Protein AF-A0A2H1GCK6-F1 (afdb_monomer_lite)

Sequence (451 aa):
MTTPAAPPQRLTQLPGYDTAPDVYETGGRTSSSLSNTSSHSADAGANTSDTSDPEDDEEDVTTSGYGVSRRRLHPGQARRRFVGASRGVETRGVDYGDRVDGKRRGLTKRSRRVDVDSEEEEEGLEARIARLRREVEECRVEAEKERGEEGQGEGDGLGYLEELGRMMGELEGGGKSRGGGGHKRTGSKYHDAPTIPPTAAASTQPQATSMAERSGQVDEQTLTSITTFDTRLTALESALGLSSLDPTSQSSTVTAPLLPTLTLLDQQLATLSSATSLSALEAASSRIHKLKSEAASLSQLQSQRGPPTDKNNASTPSASTPTTDDEEDSTAADSVKPATSALLSADDLKTLTELHSLLPSLTSLTPLIPHLTTRLRSLRTLHTTAATAASDLDGIEKRQAEMESELRVWREGLEKVEEAVRESGEANGRNGKVVEGWVGELRGRVEKLGR

Radius of gyration: 52.55 Å; chains: 1; bounding box: 94×116×162 Å

InterPro domains:
  IPR028133 Dynamitin [PF04912] (20-442)
  IPR028133 Dynamitin [PTHR15346] (202-444)

Secondary structure (DSSP, 8-state):
-PPPPPPPTTTTTSTT---S-S--------TTTT--S-----------------------TTS-SSS---PPP-HHHHHHHHHHHHTTEE-TT---S---SS-----EE-----PPP-------HHHHHHHHHHHHHHHHHHHHHHHHHSTT---THHHHHHHHHHHHHHHHHHHTTSS---------------------------------S-HHHHHHHHHHHHHHHHHHHHHHHHHTTGGGS-TT---------HHHHHHHHHHHHHHHHH--SHHHHHHHHHHHHHHHHHHHHHHHHHHHT---------------------------------TTSSSS-HHHHHHHHHHHHHHHHHHHHTTHHHHHHHHHHHHHHHHHHHHHHHHHHHHHHHHHHHHHHHHHHHHHHHHHHHHHHHHHHHHHHHHHHHHHHHHHHHHHHHHHH--

pLDDT: mean 70.47, std 21.26, range [30.69, 98.19]

Structure (mmCIF, N/CA/C/O backbone):
data_AF-A0A2H1GCK6-F1
#
_entry.id   AF-A0A2H1GCK6-F1
#
loop_
_atom_site.group_PDB
_atom_site.id
_atom_site.type_symbol
_atom_site.label_atom_id
_atom_site.label_alt_id
_atom_site.label_comp_id
_atom_site.label_asym_id
_atom_site.label_entity_id
_atom_site.label_seq_id
_atom_site.pdbx_PDB_ins_code
_atom_site.Cartn_x
_atom_site.Cartn_y
_atom_site.Cartn_z
_atom_site.occupancy
_atom_site.B_iso_or_equiv
_atom_site.auth_seq_id
_atom_site.auth_comp_id
_atom_site.auth_asym_id
_atom_site.auth_atom_id
_atom_site.pdbx_PDB_model_num
ATOM 1 N N . MET A 1 1 ? -18.018 33.233 26.795 1.00 33.91 1 MET A N 1
ATOM 2 C CA . MET A 1 1 ? -17.345 34.424 26.239 1.00 33.91 1 MET A CA 1
ATOM 3 C C . MET A 1 1 ? -16.000 33.948 25.737 1.00 33.91 1 MET A C 1
ATOM 5 O O . MET A 1 1 ? -15.077 33.829 26.525 1.00 33.91 1 MET A O 1
ATOM 9 N N . THR A 1 2 ? -15.947 33.524 24.478 1.00 40.22 2 THR A N 1
ATOM 10 C CA . THR A 1 2 ? -14.712 33.036 23.859 1.00 40.22 2 THR A CA 1
ATOM 11 C C . THR A 1 2 ? -13.941 34.258 23.394 1.00 40.22 2 THR A C 1
ATOM 13 O O . THR A 1 2 ? -14.449 35.036 22.588 1.00 40.22 2 THR A O 1
ATOM 16 N N . THR A 1 3 ? -12.770 34.478 23.972 1.00 46.59 3 THR A N 1
ATOM 17 C CA . THR A 1 3 ? -11.853 35.550 23.588 1.00 46.59 3 THR A CA 1
ATOM 18 C C . THR A 1 3 ? -11.524 35.400 22.096 1.00 46.59 3 THR A C 1
ATOM 20 O O . THR A 1 3 ? -11.170 34.292 21.686 1.00 46.59 3 THR A O 1
ATOM 23 N N . PRO A 1 4 ? -11.668 36.446 21.260 1.00 51.22 4 PRO A N 1
ATOM 24 C CA . PRO A 1 4 ? -11.319 36.348 19.849 1.00 51.22 4 PRO A CA 1
ATOM 25 C C . PRO A 1 4 ? -9.819 36.067 19.726 1.00 51.22 4 PRO A C 1
ATOM 27 O O . PRO A 1 4 ? -8.991 36.783 20.295 1.00 51.22 4 PRO A O 1
ATOM 30 N N . ALA A 1 5 ? -9.478 34.986 19.024 1.00 59.06 5 ALA A N 1
ATOM 31 C CA . ALA A 1 5 ? -8.100 34.630 18.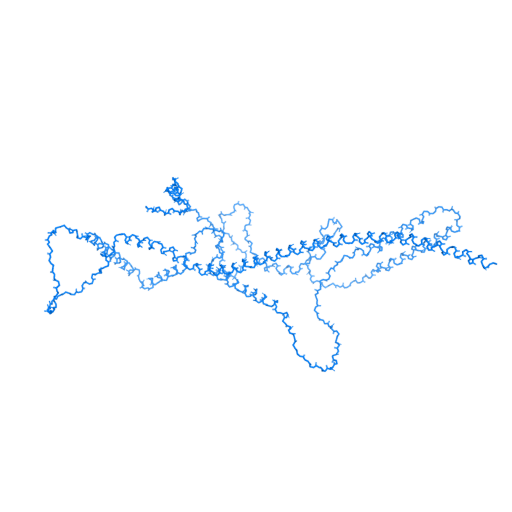728 1.00 59.06 5 ALA A CA 1
ATOM 32 C C . ALA A 1 5 ? -7.422 35.787 17.977 1.00 59.06 5 ALA A C 1
ATOM 34 O O . ALA A 1 5 ? -8.016 36.394 17.086 1.00 59.06 5 ALA A O 1
ATOM 35 N N . ALA A 1 6 ? -6.184 36.116 18.354 1.00 60.44 6 ALA A N 1
ATOM 36 C CA . ALA A 1 6 ? -5.427 37.176 17.699 1.00 60.44 6 ALA A CA 1
ATOM 37 C C . ALA A 1 6 ? -5.318 36.903 16.181 1.00 60.44 6 ALA A C 1
ATOM 39 O O . ALA A 1 6 ? -5.013 35.769 15.795 1.00 60.44 6 ALA A O 1
ATOM 40 N N . PRO A 1 7 ? -5.547 37.908 15.314 1.00 61.03 7 PRO A N 1
ATOM 41 C CA . PRO A 1 7 ? -5.546 37.709 13.869 1.00 61.03 7 PRO A CA 1
ATOM 42 C C . PRO A 1 7 ? -4.155 37.277 13.381 1.00 61.03 7 PRO A C 1
ATOM 44 O O . PRO A 1 7 ? -3.139 37.799 13.857 1.00 61.03 7 PRO A O 1
ATOM 47 N N . PRO A 1 8 ? -4.062 36.352 12.408 1.00 73.19 8 PRO A N 1
ATOM 48 C CA . PRO A 1 8 ? -2.778 35.975 11.836 1.00 73.19 8 PRO A CA 1
ATOM 49 C C . PRO A 1 8 ? -2.133 37.201 11.177 1.00 73.19 8 PRO A C 1
ATOM 51 O O . PRO A 1 8 ? -2.789 37.959 10.465 1.00 73.19 8 PRO A O 1
ATOM 54 N N . GLN A 1 9 ? -0.825 37.380 11.382 1.00 72.44 9 GLN A N 1
ATOM 55 C CA . GLN A 1 9 ? -0.054 38.575 10.987 1.00 72.44 9 GLN A CA 1
ATOM 56 C C . GLN A 1 9 ? -0.175 38.973 9.503 1.00 72.44 9 GLN A C 1
ATOM 58 O O . GLN A 1 9 ? 0.131 40.102 9.136 1.00 72.44 9 GLN A O 1
ATOM 63 N N . ARG A 1 10 ? -0.612 38.050 8.638 1.00 78.19 10 ARG A N 1
ATOM 64 C CA . ARG A 1 10 ? -0.863 38.308 7.213 1.00 78.19 10 ARG A CA 1
ATOM 65 C C . ARG A 1 10 ? -2.144 39.113 6.965 1.00 78.19 10 ARG A C 1
ATOM 67 O O . ARG A 1 10 ? -2.233 39.791 5.951 1.00 78.19 10 ARG A O 1
ATOM 74 N N . LEU A 1 11 ? -3.124 39.030 7.865 1.00 75.38 11 LEU A N 1
ATOM 75 C CA . LEU A 1 11 ? -4.459 39.617 7.701 1.00 75.38 11 LEU A CA 1
ATOM 76 C C . LEU A 1 11 ? -4.585 40.994 8.371 1.00 75.38 11 LEU A C 1
ATOM 78 O O . LEU A 1 11 ? -5.441 41.782 7.991 1.00 75.38 11 LEU A O 1
ATOM 82 N N . THR A 1 12 ? -3.685 41.336 9.298 1.00 77.38 12 THR A N 1
ATOM 83 C CA . THR A 1 12 ? -3.656 42.645 9.982 1.00 77.38 12 THR A CA 1
ATOM 84 C C . THR A 1 12 ? -3.202 43.802 9.093 1.00 77.38 12 THR A C 1
ATOM 86 O O . THR A 1 12 ? -3.420 44.961 9.432 1.00 77.38 12 THR A O 1
ATOM 89 N N . GLN A 1 13 ? -2.561 43.499 7.961 1.00 82.62 13 GLN A N 1
ATOM 90 C CA . GLN A 1 13 ? -2.117 44.490 6.977 1.00 82.62 13 GLN A CA 1
ATOM 91 C C . GLN A 1 13 ? -3.228 44.882 5.991 1.00 82.62 13 GLN A C 1
ATOM 93 O O . GLN A 1 13 ? -3.055 45.835 5.231 1.00 82.62 13 GLN A O 1
ATOM 98 N N . LEU A 1 14 ? -4.360 44.166 5.988 1.00 83.69 14 LEU A N 1
ATOM 99 C CA . LEU A 1 14 ? -5.507 44.484 5.141 1.00 83.69 14 LEU A CA 1
ATOM 100 C C . LEU A 1 14 ? -6.456 45.447 5.882 1.00 83.69 14 LEU A C 1
ATOM 102 O O . LEU A 1 14 ? -6.986 45.087 6.936 1.00 83.69 14 LEU A O 1
ATOM 106 N N . PRO A 1 15 ? -6.711 46.662 5.358 1.00 84.62 15 PRO A N 1
ATOM 107 C CA . PRO A 1 15 ? -7.700 47.563 5.940 1.00 84.62 15 PRO A CA 1
ATOM 108 C C . PRO A 1 15 ? -9.110 46.972 5.790 1.00 84.62 15 PRO A C 1
ATOM 110 O O . PRO A 1 15 ? -9.524 46.619 4.688 1.00 84.62 15 PRO A O 1
ATOM 113 N N . GLY A 1 16 ? -9.848 46.883 6.901 1.00 78.81 16 GLY A N 1
ATOM 114 C CA . GLY A 1 16 ? -11.227 46.378 6.929 1.00 78.81 16 GLY A CA 1
ATOM 115 C C . GLY A 1 16 ? -11.375 44.862 7.106 1.00 78.81 16 GLY A C 1
ATOM 116 O O . GLY A 1 16 ? -12.435 44.336 6.779 1.00 78.81 16 GLY A O 1
ATOM 117 N N . TYR A 1 17 ? -10.347 44.157 7.596 1.00 81.19 17 TYR A N 1
ATOM 118 C CA . TYR A 1 17 ? -10.473 42.733 7.922 1.00 81.19 17 TYR A CA 1
ATOM 119 C C . TYR A 1 17 ? -11.491 42.506 9.054 1.00 81.19 17 TYR A C 1
ATOM 121 O O . TYR A 1 17 ? -11.444 43.180 10.084 1.00 81.19 17 TYR A O 1
ATOM 129 N N . ASP A 1 18 ? -12.410 41.565 8.841 1.00 83.25 18 ASP A N 1
ATOM 130 C CA . ASP A 1 18 ? -13.505 41.251 9.757 1.00 83.25 18 ASP A CA 1
ATOM 131 C C . ASP A 1 18 ? -12.999 40.475 10.986 1.00 83.25 18 ASP A C 1
ATOM 133 O O . ASP A 1 18 ? -12.333 39.450 10.857 1.00 83.25 18 ASP A O 1
ATOM 137 N N . THR A 1 19 ? -13.301 40.976 12.187 1.00 82.81 19 THR A N 1
ATOM 138 C CA . THR A 1 19 ? -12.991 40.318 13.472 1.00 82.81 19 THR A CA 1
ATOM 139 C C . THR A 1 19 ? -14.200 39.590 14.062 1.00 82.81 19 THR A C 1
ATOM 141 O O . THR A 1 19 ? -14.209 39.264 15.253 1.00 82.81 19 THR A O 1
ATOM 144 N N . ALA A 1 20 ? -15.261 39.413 13.277 1.00 84.12 20 ALA A N 1
ATOM 145 C CA . ALA A 1 20 ? -16.398 38.590 13.637 1.00 84.12 20 ALA A CA 1
ATOM 146 C C . ALA A 1 20 ? -15.990 37.124 13.902 1.00 84.12 20 ALA A C 1
ATOM 148 O O . ALA A 1 20 ? -14.933 36.676 13.459 1.00 84.12 20 ALA A O 1
ATOM 149 N N . PRO A 1 21 ? -16.817 36.352 14.629 1.00 82.62 21 PRO A N 1
ATOM 150 C CA . PRO A 1 21 ? -16.650 34.907 14.739 1.00 82.62 21 PRO A CA 1
ATOM 151 C C . PRO A 1 21 ? -16.579 34.229 13.361 1.00 82.62 21 PRO A C 1
ATOM 153 O O . PRO A 1 21 ? -17.503 34.367 12.563 1.00 82.62 21 PRO A O 1
ATOM 156 N N . ASP A 1 22 ? -15.528 33.436 13.123 1.00 83.00 22 ASP A N 1
ATOM 157 C CA . ASP A 1 22 ? -15.319 32.703 11.860 1.00 83.00 22 ASP A CA 1
ATOM 158 C C . ASP A 1 22 ? -16.473 31.741 11.518 1.00 83.00 22 ASP A C 1
ATOM 160 O O . ASP A 1 22 ? -16.738 31.457 10.349 1.00 83.00 22 ASP A O 1
ATOM 164 N N . VAL A 1 23 ? -17.161 31.213 12.537 1.00 87.75 23 VAL A N 1
ATOM 165 C CA . VAL A 1 23 ? -18.238 30.229 12.383 1.00 87.75 23 VAL A CA 1
ATOM 166 C C . VAL A 1 23 ? -19.453 30.652 13.204 1.00 87.75 23 VAL A C 1
ATOM 168 O O . VAL A 1 23 ? -19.421 30.668 14.434 1.00 87.75 23 VAL A O 1
ATOM 171 N N . TYR A 1 24 ? -20.553 30.946 12.512 1.00 86.25 24 TYR A N 1
ATOM 172 C CA . TYR A 1 24 ? -21.867 31.164 13.115 1.00 86.25 24 TYR A CA 1
ATOM 173 C C . TYR A 1 24 ? -22.676 29.868 13.068 1.00 86.25 24 TYR A C 1
ATOM 175 O O . TYR A 1 24 ? -23.439 29.625 12.133 1.00 86.25 24 TYR A O 1
ATOM 183 N N . GLU A 1 25 ? -22.496 29.012 14.072 1.00 84.38 25 GLU A N 1
ATOM 184 C CA . GLU A 1 25 ? -23.258 27.769 14.192 1.00 84.38 25 GLU A CA 1
ATOM 185 C C . GLU A 1 25 ? -24.525 27.938 15.041 1.00 84.38 25 GLU A C 1
ATOM 187 O O . GLU A 1 25 ? -24.559 28.645 16.050 1.00 84.38 25 GLU A O 1
ATOM 192 N N . THR A 1 26 ? -25.599 27.252 14.646 1.00 82.38 26 THR A N 1
ATOM 193 C CA . THR A 1 26 ? -26.747 27.032 15.530 1.00 82.38 26 THR A CA 1
ATOM 194 C C . THR A 1 26 ? -26.330 26.002 16.576 1.00 82.38 26 THR A C 1
ATOM 196 O O . THR A 1 26 ? -25.897 24.922 16.176 1.00 82.38 26 THR A O 1
ATOM 199 N N . GLY A 1 27 ? -26.451 26.321 17.874 1.00 77.00 27 GLY A N 1
ATOM 200 C CA . GLY A 1 27 ? -25.930 25.505 18.982 1.00 77.00 27 GLY A CA 1
ATOM 201 C C . GLY A 1 27 ? -26.064 23.999 18.745 1.00 77.00 27 GLY A C 1
ATOM 202 O O . GLY A 1 27 ? -27.158 23.532 18.424 1.00 77.00 27 GLY A O 1
ATOM 203 N N . GLY A 1 28 ? -24.937 23.281 18.849 1.00 70.94 28 GLY A N 1
ATOM 204 C CA . GLY A 1 28 ? -24.766 21.890 18.425 1.00 70.94 28 GLY A CA 1
ATOM 205 C C . GLY A 1 28 ? -25.954 21.002 18.786 1.00 70.94 28 GLY A C 1
ATOM 206 O O . GLY A 1 28 ? -26.095 20.545 19.919 1.00 70.94 28 GLY A O 1
ATOM 207 N N . ARG A 1 29 ? -26.843 20.777 17.814 1.00 54.69 29 ARG A N 1
ATOM 208 C CA . ARG A 1 29 ? -28.046 19.962 17.997 1.00 54.69 29 ARG A CA 1
ATOM 209 C C . ARG A 1 29 ? -27.609 18.517 18.217 1.00 54.69 29 ARG A C 1
ATOM 211 O O . ARG A 1 29 ? -27.228 17.840 17.266 1.00 54.69 29 ARG A O 1
ATOM 218 N N . THR A 1 30 ? -27.748 18.006 19.435 1.00 60.41 30 THR A N 1
ATOM 219 C CA . THR A 1 30 ? -27.583 16.583 19.782 1.00 60.41 30 THR A CA 1
ATOM 220 C C . THR A 1 30 ? -28.740 15.723 19.236 1.00 60.41 30 THR A C 1
ATOM 222 O O . THR A 1 30 ? -29.288 14.874 19.930 1.00 60.41 30 THR A O 1
ATOM 225 N N . SER A 1 31 ? -29.167 15.922 17.981 1.00 53.19 31 SER A N 1
ATOM 226 C CA . SER A 1 31 ? -30.308 15.178 17.410 1.00 53.19 31 SER A CA 1
ATOM 227 C C . SER A 1 31 ? -29.995 13.713 17.074 1.00 53.19 31 SER A C 1
ATOM 229 O O . SER A 1 31 ? -30.900 12.955 16.746 1.00 53.19 31 SER A O 1
ATOM 231 N N . SER A 1 32 ? -28.735 13.289 17.210 1.00 51.72 32 SER A N 1
ATOM 232 C CA . SER A 1 32 ? -28.305 11.891 17.082 1.00 51.72 32 SER A CA 1
ATOM 233 C C . SER A 1 32 ? -28.161 11.160 18.422 1.00 51.72 32 SER A C 1
ATOM 235 O O . SER A 1 32 ? -27.744 10.005 18.427 1.00 51.72 32 SER A O 1
ATOM 237 N N . SER A 1 33 ? -28.521 11.777 19.557 1.00 55.69 33 SER A N 1
ATOM 238 C CA . SER A 1 33 ? -28.256 11.204 20.887 1.00 55.69 33 SER A CA 1
ATOM 239 C C . SER A 1 33 ? -28.937 9.857 21.167 1.00 55.69 33 SER A C 1
ATOM 241 O O . SER A 1 33 ? -28.577 9.235 22.159 1.00 55.69 33 SER A O 1
ATOM 243 N N . LEU A 1 34 ? -29.898 9.382 20.367 1.00 54.94 34 LEU A N 1
ATOM 244 C CA . LEU A 1 34 ? -30.621 8.130 20.646 1.00 54.94 34 LEU A CA 1
ATOM 245 C C . LEU A 1 34 ? -31.112 7.418 19.370 1.00 54.94 34 LEU A C 1
ATOM 247 O O . LEU A 1 34 ? -32.232 6.913 19.335 1.00 54.94 34 LEU A O 1
ATOM 251 N N . SER A 1 35 ? -30.320 7.373 18.294 1.00 47.47 35 SER A N 1
ATOM 252 C CA . SER A 1 35 ? -30.685 6.502 17.164 1.00 47.47 35 SER A CA 1
ATOM 253 C C . SER A 1 35 ? -30.440 5.032 17.520 1.00 47.47 35 SER A C 1
ATOM 255 O O . SER A 1 35 ? -29.343 4.514 17.358 1.00 47.47 35 SER A O 1
ATOM 257 N N . ASN A 1 36 ? -31.507 4.395 18.010 1.00 46.44 36 ASN A N 1
ATOM 258 C CA . ASN A 1 36 ? -31.817 2.969 17.931 1.00 46.44 36 ASN A CA 1
ATOM 259 C C . ASN A 1 36 ? -30.711 1.980 18.331 1.00 46.44 36 ASN A C 1
ATOM 261 O O . ASN A 1 36 ? -30.110 1.306 17.497 1.00 46.44 36 ASN A O 1
ATOM 265 N N . THR A 1 37 ? -30.622 1.714 19.633 1.00 44.38 37 THR A N 1
ATOM 266 C CA . THR A 1 37 ? -30.241 0.395 20.162 1.00 44.38 37 THR A CA 1
ATOM 267 C C . THR A 1 37 ? -31.369 -0.619 19.900 1.00 44.38 37 THR A C 1
ATOM 269 O O . THR A 1 37 ? -32.047 -1.103 20.803 1.00 44.38 37 THR A O 1
ATOM 272 N N . SER A 1 38 ? -31.643 -0.886 18.629 1.00 43.84 38 SER A N 1
ATOM 273 C CA . SER A 1 38 ? -32.387 -2.060 18.159 1.00 43.84 38 SER A CA 1
ATOM 274 C C . SER A 1 38 ? -31.750 -2.546 16.862 1.00 43.84 38 S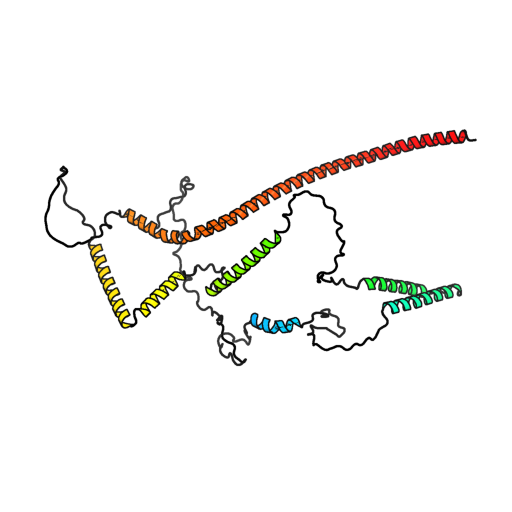ER A C 1
ATOM 276 O O . SER A 1 38 ? -32.413 -2.867 15.883 1.00 43.84 38 SER A O 1
ATOM 278 N N . SER A 1 39 ? -30.420 -2.586 16.844 1.00 38.09 39 SER A N 1
ATOM 279 C CA . SER A 1 39 ? -29.724 -3.630 16.117 1.00 38.09 39 SER A CA 1
ATOM 280 C C . SER A 1 39 ? -29.820 -4.879 16.988 1.00 38.09 39 SER A C 1
ATOM 282 O O . SER A 1 39 ? -29.194 -4.974 18.040 1.00 38.09 39 SER A O 1
ATOM 284 N N . HIS A 1 40 ? -30.652 -5.834 16.574 1.00 40.94 40 HIS A N 1
ATOM 285 C CA . HIS A 1 40 ? -30.520 -7.211 17.022 1.00 40.94 40 HIS A CA 1
ATOM 286 C C . HIS A 1 40 ? -29.124 -7.690 16.619 1.00 40.94 40 HIS A C 1
ATOM 288 O O . HIS A 1 40 ? -28.897 -8.164 15.505 1.00 40.94 40 HIS A O 1
ATOM 294 N N . SER A 1 41 ? -28.167 -7.504 17.524 1.00 35.66 41 SER A N 1
ATOM 295 C CA . SER A 1 41 ? -26.892 -8.194 17.529 1.00 35.66 41 SER A CA 1
ATOM 296 C C . SER A 1 41 ? -27.203 -9.667 17.718 1.00 35.66 41 SER A C 1
ATOM 298 O O . SER A 1 41 ? -27.379 -10.160 18.827 1.00 35.66 41 SER A O 1
ATOM 300 N N . ALA A 1 42 ? -27.350 -10.327 16.577 1.00 36.72 42 ALA A N 1
ATOM 301 C CA . ALA A 1 42 ? -27.145 -11.739 16.388 1.00 36.72 42 ALA A CA 1
ATOM 302 C C . ALA A 1 42 ? -25.956 -12.200 17.235 1.00 36.72 42 ALA A C 1
ATOM 304 O O . ALA A 1 42 ? -24.808 -11.993 16.849 1.00 36.72 42 ALA A O 1
ATOM 305 N N . ASP A 1 43 ? -26.290 -12.805 18.368 1.00 35.44 43 ASP A N 1
ATOM 306 C CA . ASP A 1 43 ? -25.414 -13.503 19.290 1.00 35.44 43 ASP A CA 1
ATOM 307 C C . ASP A 1 43 ? -24.307 -14.238 18.520 1.00 35.44 43 ASP A C 1
ATOM 309 O O . ASP A 1 43 ? -24.548 -15.178 17.751 1.00 35.44 43 ASP A O 1
ATOM 313 N N . ALA A 1 44 ? -23.080 -13.733 18.651 1.00 41.41 44 ALA A N 1
ATOM 314 C CA . ALA A 1 44 ? -21.880 -14.472 18.315 1.00 41.41 44 ALA A CA 1
ATOM 315 C C . ALA A 1 44 ? -21.663 -15.435 19.481 1.00 41.41 44 ALA A C 1
ATOM 317 O O . ALA A 1 44 ? -20.856 -15.180 20.374 1.00 41.41 44 ALA A O 1
ATOM 318 N N . GLY A 1 45 ? -22.478 -16.493 19.466 1.00 36.22 45 GLY A N 1
ATOM 319 C CA . GLY A 1 45 ? -22.545 -17.515 20.490 1.00 36.22 45 GLY A CA 1
ATOM 320 C C . GLY A 1 45 ? -21.155 -17.993 20.873 1.00 36.22 45 GLY A C 1
ATOM 321 O O . GLY A 1 45 ? -20.369 -18.463 20.043 1.00 36.22 45 GLY A O 1
ATOM 322 N N . ALA A 1 46 ? -20.890 -17.827 22.163 1.00 35.03 46 ALA A N 1
ATOM 323 C CA . ALA A 1 46 ? -19.803 -18.427 22.892 1.00 35.03 46 ALA A CA 1
ATOM 324 C C . ALA A 1 46 ? -19.678 -19.920 22.563 1.00 35.03 46 ALA A C 1
ATOM 326 O O . ALA A 1 46 ? -20.657 -20.604 22.274 1.00 35.03 46 ALA A O 1
ATOM 327 N N . ASN A 1 47 ? -18.448 -20.420 22.657 1.00 43.62 47 ASN A N 1
ATOM 328 C CA . ASN A 1 47 ? -18.124 -21.838 22.650 1.00 43.62 47 ASN A CA 1
ATOM 329 C C . ASN A 1 47 ? -19.043 -22.606 23.617 1.00 43.62 47 ASN A C 1
ATOM 331 O O . ASN A 1 47 ? -18.766 -22.659 24.816 1.00 43.62 47 ASN A O 1
ATOM 335 N N . THR A 1 48 ? -20.104 -23.225 23.104 1.00 36.00 48 THR A N 1
ATOM 336 C CA . THR A 1 48 ? -20.849 -24.248 23.826 1.00 36.00 48 THR A CA 1
ATOM 337 C C . THR A 1 48 ? -20.520 -25.611 23.239 1.00 36.00 48 THR A C 1
ATOM 339 O O . THR A 1 48 ? -20.430 -25.838 22.033 1.00 36.00 48 THR A O 1
ATOM 342 N N . SER A 1 49 ? -20.206 -26.475 24.189 1.00 32.50 49 SER A N 1
ATOM 343 C CA . SER A 1 49 ? -19.888 -27.884 24.104 1.00 32.50 49 SER A CA 1
ATOM 344 C C . SER A 1 49 ? -20.669 -28.664 23.044 1.00 32.50 49 SER A C 1
ATOM 346 O O . SER A 1 49 ? -21.893 -28.638 22.999 1.00 32.50 49 SER A O 1
ATOM 348 N N . ASP A 1 50 ? -19.911 -29.428 22.259 1.00 48.81 50 ASP A N 1
ATOM 349 C CA . ASP A 1 50 ? -20.074 -30.875 22.080 1.00 48.81 50 ASP A CA 1
ATOM 350 C C . ASP A 1 50 ? -21.241 -31.494 22.878 1.00 48.81 50 ASP A C 1
ATOM 352 O O . ASP A 1 50 ? -21.095 -31.746 24.075 1.00 48.81 50 ASP A O 1
ATOM 356 N N . THR A 1 51 ? -22.399 -31.683 22.234 1.00 35.84 51 THR A N 1
ATOM 357 C CA . THR A 1 51 ? -23.366 -32.763 22.505 1.00 35.84 51 THR A CA 1
ATOM 358 C C . THR A 1 51 ? -24.569 -32.688 21.544 1.00 35.84 51 THR A C 1
ATOM 360 O O . THR A 1 51 ? -25.293 -31.706 21.525 1.00 35.84 51 THR A O 1
ATOM 363 N N . SER A 1 52 ? -24.741 -33.768 20.776 1.00 38.06 52 SER A N 1
ATOM 364 C CA . SER A 1 52 ? -26.000 -34.424 20.363 1.00 38.06 52 SER A CA 1
ATOM 365 C C . SER A 1 52 ? -27.110 -33.679 19.589 1.00 38.06 52 SER A C 1
ATOM 367 O O . SER A 1 52 ? -27.648 -32.681 20.036 1.00 38.06 52 SER A O 1
ATOM 369 N N . ASP A 1 53 ? -27.526 -34.353 18.508 1.00 37.66 53 ASP A N 1
ATOM 370 C CA . ASP A 1 53 ? -28.866 -34.401 17.886 1.00 37.66 53 ASP A CA 1
ATOM 371 C C . ASP A 1 53 ? -29.427 -33.178 17.123 1.00 37.66 53 ASP A C 1
ATOM 373 O O . ASP A 1 53 ? -29.255 -32.039 17.547 1.00 37.66 53 ASP A O 1
ATOM 377 N N . PRO A 1 54 ? -30.098 -33.373 15.964 1.00 48.00 54 PRO A N 1
ATOM 378 C CA . PRO A 1 54 ? -30.778 -32.314 15.239 1.00 48.00 54 PRO A CA 1
ATOM 379 C C . PRO A 1 54 ? -32.290 -32.372 15.500 1.00 48.00 54 PRO A C 1
ATOM 381 O O . PRO A 1 54 ? -33.031 -32.748 14.596 1.00 48.00 54 PRO A O 1
ATOM 384 N N . GLU A 1 55 ? -32.751 -31.992 16.689 1.00 45.03 55 GLU A N 1
ATOM 385 C CA . GLU A 1 55 ? -34.182 -31.758 16.930 1.00 45.03 55 GLU A CA 1
ATOM 386 C C . GLU A 1 55 ? -34.398 -30.363 17.541 1.00 45.03 55 GLU A C 1
ATOM 388 O O . GLU A 1 55 ? -33.735 -29.993 18.504 1.00 45.03 55 GLU A O 1
ATOM 393 N N . ASP A 1 56 ? -35.295 -29.608 16.900 1.00 48.28 56 ASP A N 1
ATOM 394 C CA . ASP A 1 56 ? -35.975 -28.383 17.344 1.00 48.28 56 ASP A CA 1
ATOM 395 C C . ASP A 1 56 ? -35.164 -27.186 17.868 1.00 48.28 56 ASP A C 1
ATOM 397 O O . ASP A 1 56 ? -34.996 -26.988 19.066 1.00 48.28 56 ASP A O 1
ATOM 401 N N . ASP A 1 57 ? -34.860 -26.258 16.951 1.00 46.91 57 ASP A N 1
ATOM 402 C CA . ASP A 1 57 ? -34.862 -24.819 17.259 1.00 46.91 57 ASP A CA 1
ATOM 403 C C . ASP A 1 57 ? -36.229 -24.230 16.838 1.00 46.91 57 ASP A C 1
ATOM 405 O O . ASP A 1 57 ? -36.349 -23.530 15.829 1.00 46.91 57 ASP A O 1
ATOM 409 N N . GLU A 1 58 ? -37.288 -24.550 17.588 1.00 50.81 58 GLU A N 1
ATOM 410 C CA . GLU A 1 58 ? -38.621 -23.927 17.479 1.00 50.81 58 GLU A CA 1
ATOM 411 C C . GLU A 1 58 ? -38.741 -22.683 18.384 1.00 50.81 58 GLU A C 1
ATOM 413 O O . GLU A 1 58 ? -39.731 -22.508 19.079 1.00 50.81 58 GLU A O 1
ATOM 418 N N . GLU A 1 59 ? -37.764 -21.771 18.387 1.00 49.81 59 GLU A N 1
ATOM 419 C CA . GLU A 1 59 ? -37.947 -20.447 19.010 1.00 49.81 59 GLU A CA 1
ATOM 420 C C . GLU A 1 59 ? -37.284 -19.331 18.190 1.00 49.81 59 GLU A C 1
ATOM 422 O O . GLU A 1 59 ? -36.246 -18.785 18.548 1.00 49.81 59 GLU A O 1
ATOM 427 N N . ASP A 1 60 ? -37.917 -18.950 17.072 1.00 46.94 60 ASP A N 1
ATOM 428 C CA . ASP A 1 60 ? -37.698 -17.628 16.461 1.00 46.94 60 ASP A CA 1
ATOM 429 C C . ASP A 1 60 ? -38.982 -17.097 15.778 1.00 46.94 60 ASP A C 1
ATOM 431 O O . ASP A 1 60 ? -39.037 -16.768 14.588 1.00 46.94 60 ASP A O 1
ATOM 435 N N . VAL A 1 61 ? -40.081 -17.032 16.544 1.00 52.41 61 VAL A N 1
ATOM 436 C CA . VAL A 1 61 ? -41.427 -16.594 16.099 1.00 52.41 61 VAL A CA 1
ATOM 437 C C . VAL A 1 61 ? -41.540 -15.064 15.993 1.00 52.41 61 VAL A C 1
ATOM 439 O O . VAL A 1 61 ? -42.549 -14.470 16.355 1.00 52.41 61 VAL A O 1
ATOM 442 N N . THR A 1 62 ? -40.526 -14.363 15.476 1.00 52.50 62 THR A N 1
ATOM 443 C CA . THR A 1 62 ? -40.708 -12.928 15.154 1.00 52.50 62 THR A CA 1
ATOM 444 C C . THR A 1 62 ? -40.045 -12.434 13.868 1.00 52.50 62 THR A C 1
ATOM 446 O O . THR A 1 62 ? -40.366 -11.330 13.434 1.00 52.50 62 THR A O 1
ATOM 449 N N . THR A 1 63 ? -39.196 -13.218 13.185 1.00 57.50 63 THR A N 1
ATOM 450 C CA . THR A 1 63 ? -38.428 -12.709 12.024 1.00 57.50 63 THR A CA 1
ATOM 451 C C . THR A 1 63 ? -38.417 -13.632 10.791 1.00 57.50 63 THR A C 1
ATOM 453 O O . THR A 1 63 ? -37.433 -13.670 10.063 1.00 57.50 63 THR A O 1
ATOM 456 N N . SER A 1 64 ? -39.500 -14.349 10.453 1.00 53.75 64 SER A N 1
ATOM 457 C CA . SER A 1 64 ? -39.678 -14.812 9.054 1.00 53.75 64 SER A CA 1
ATOM 458 C C . SER A 1 64 ? -41.088 -15.332 8.735 1.00 53.75 64 SER A C 1
ATOM 460 O O . SER A 1 64 ? -41.329 -16.530 8.663 1.00 53.75 64 SER A O 1
ATOM 462 N N . GLY A 1 65 ? -42.038 -14.431 8.466 1.00 54.59 65 GLY A N 1
ATOM 463 C CA . GLY A 1 65 ? -43.379 -14.781 7.958 1.00 54.59 65 GLY A CA 1
ATOM 464 C C . GLY A 1 65 ? -43.434 -15.213 6.481 1.00 54.59 65 GLY A C 1
ATOM 465 O O . GLY A 1 65 ? -44.509 -15.274 5.897 1.00 54.59 65 GLY A O 1
ATOM 466 N N . TYR A 1 66 ? -42.294 -15.494 5.853 1.00 61.12 66 TYR A N 1
ATOM 467 C CA . TYR A 1 66 ? -42.198 -15.981 4.476 1.00 61.12 66 TYR A CA 1
ATOM 468 C C . TYR A 1 66 ? -41.299 -17.207 4.529 1.00 61.12 66 TYR A C 1
ATOM 470 O O . TYR A 1 66 ? -40.196 -17.059 5.042 1.00 61.12 66 TYR A O 1
ATOM 478 N N . GLY A 1 67 ? -41.756 -18.376 4.057 1.00 66.12 67 GLY A N 1
ATOM 479 C CA . GLY A 1 67 ? -41.119 -19.707 4.168 1.00 66.12 67 GLY A CA 1
ATOM 480 C C . GLY A 1 67 ? -39.696 -19.840 3.597 1.00 66.12 67 GLY A C 1
ATOM 481 O O . GLY A 1 67 ? -39.425 -20.674 2.740 1.00 66.12 67 GLY A O 1
ATOM 482 N N . VAL A 1 68 ? -38.784 -19.006 4.079 1.00 73.38 68 VAL A N 1
ATOM 483 C CA . VAL A 1 68 ? -37.387 -18.857 3.705 1.00 73.38 68 VAL A CA 1
ATOM 484 C C . VAL A 1 68 ? -36.576 -19.237 4.934 1.00 73.38 68 VAL A C 1
ATOM 486 O O . VAL A 1 68 ? -36.511 -18.492 5.912 1.00 73.38 68 VAL A O 1
ATOM 489 N N . SER A 1 69 ? -35.946 -20.407 4.873 1.00 74.44 69 SER A N 1
ATOM 490 C CA . SER A 1 69 ? -35.005 -20.867 5.894 1.00 74.44 69 SER A CA 1
ATOM 491 C C . SER A 1 69 ? -33.769 -19.961 5.902 1.00 74.44 69 SER A C 1
ATOM 493 O O . SER A 1 69 ? -32.929 -20.035 5.002 1.00 74.44 69 SER A O 1
ATOM 495 N N . ARG A 1 70 ? -33.619 -19.134 6.943 1.00 74.88 70 ARG A N 1
ATOM 496 C CA . ARG A 1 70 ? -32.445 -18.270 7.181 1.00 74.88 70 ARG A CA 1
ATOM 497 C C . ARG A 1 70 ? -31.334 -18.998 7.939 1.00 74.88 70 ARG A C 1
ATOM 499 O O . ARG A 1 70 ? -30.707 -18.440 8.838 1.00 74.88 70 ARG A O 1
ATOM 506 N N . ARG A 1 71 ? -31.079 -20.259 7.585 1.00 81.38 71 ARG A N 1
ATOM 507 C CA . ARG A 1 71 ? -30.016 -21.042 8.217 1.00 81.38 71 ARG A CA 1
ATOM 508 C C . ARG A 1 71 ? -28.678 -20.332 8.025 1.00 81.38 71 ARG A C 1
ATOM 510 O O . ARG A 1 71 ? -28.251 -20.091 6.894 1.00 81.38 71 ARG A O 1
ATOM 517 N N . ARG A 1 72 ? -28.003 -20.020 9.132 1.00 80.75 72 ARG A N 1
ATOM 518 C CA . ARG A 1 72 ? -26.676 -19.407 9.096 1.00 80.75 72 ARG A CA 1
ATOM 519 C C . ARG A 1 72 ? -25.689 -20.371 8.450 1.00 80.75 72 ARG A C 1
ATOM 521 O O . ARG A 1 72 ? -25.628 -21.558 8.777 1.00 80.75 72 ARG A O 1
ATOM 528 N N . LEU A 1 73 ? -24.914 -19.860 7.501 1.00 83.12 73 LEU A N 1
ATOM 529 C CA . LEU A 1 73 ? -23.797 -20.604 6.942 1.00 83.12 73 LEU A CA 1
ATOM 530 C C . LEU A 1 73 ? -22.676 -20.588 7.979 1.00 83.12 73 LEU A C 1
ATOM 532 O O . LEU A 1 73 ? -22.221 -19.518 8.365 1.00 83.12 73 LEU A O 1
ATOM 536 N N . HIS A 1 74 ? -22.221 -21.767 8.404 1.00 87.00 74 HIS A N 1
ATOM 537 C CA . HIS A 1 74 ? -21.035 -21.927 9.246 1.00 87.00 74 HIS A CA 1
ATOM 538 C C . HIS A 1 74 ? -19.874 -22.423 8.374 1.00 87.00 74 HIS A C 1
ATOM 540 O O . HIS A 1 74 ? -19.726 -23.638 8.188 1.00 87.00 74 HIS A O 1
ATOM 546 N N . PRO A 1 75 ? -19.025 -21.530 7.817 1.00 87.56 75 PRO A N 1
ATOM 547 C CA . PRO A 1 75 ? -18.003 -21.925 6.852 1.00 87.56 75 PRO A CA 1
ATOM 548 C C . PRO A 1 75 ? -16.975 -22.882 7.455 1.00 87.56 75 PRO A C 1
ATOM 550 O O . PRO A 1 75 ? -16.493 -23.768 6.759 1.00 87.56 75 PRO A O 1
ATOM 553 N N . GLY A 1 76 ? -16.666 -22.756 8.751 1.00 87.38 76 GLY A N 1
ATOM 554 C CA . GLY A 1 76 ? -15.751 -23.662 9.452 1.00 87.38 76 GLY A CA 1
ATOM 555 C C . GLY A 1 76 ? -16.273 -25.102 9.519 1.00 87.38 76 GLY A C 1
ATOM 556 O O . GLY A 1 76 ? -15.560 -26.040 9.157 1.00 87.38 76 GLY A O 1
ATOM 557 N N . GLN A 1 77 ? -17.538 -25.288 9.907 1.00 87.12 77 GLN A N 1
ATOM 558 C CA . GLN A 1 77 ? -18.169 -26.610 9.968 1.00 87.12 77 GLN A CA 1
ATOM 559 C C . GLN A 1 77 ? -18.401 -27.187 8.566 1.00 87.12 77 GLN A C 1
ATOM 561 O O . GLN A 1 77 ? -18.115 -28.361 8.324 1.00 87.12 77 GLN A O 1
ATOM 566 N N . ALA A 1 78 ? -18.846 -26.351 7.623 1.00 87.44 78 ALA A N 1
ATOM 567 C CA . ALA A 1 78 ? -18.991 -26.733 6.224 1.00 87.44 78 ALA A CA 1
ATOM 568 C C . ALA A 1 78 ? -17.648 -27.200 5.644 1.00 87.44 78 ALA A C 1
ATOM 570 O O . ALA A 1 78 ? -17.577 -28.285 5.071 1.00 87.44 78 ALA A O 1
ATOM 571 N N . ARG A 1 79 ? -16.553 -26.459 5.871 1.00 88.94 79 ARG A N 1
ATOM 572 C CA . ARG A 1 79 ? -15.204 -26.868 5.449 1.00 88.94 79 ARG A CA 1
ATOM 573 C C . ARG A 1 79 ? -14.829 -28.225 6.034 1.00 88.94 79 ARG A C 1
ATOM 575 O O . ARG A 1 79 ? -14.435 -29.094 5.270 1.00 88.94 79 ARG A O 1
ATOM 582 N N . ARG A 1 80 ? -15.019 -28.471 7.335 1.00 87.06 80 ARG A N 1
ATOM 583 C CA . ARG A 1 80 ? -14.723 -29.790 7.934 1.00 87.06 80 ARG A CA 1
ATOM 584 C C . ARG A 1 80 ? -15.503 -30.931 7.266 1.00 87.06 80 ARG A C 1
ATOM 586 O O . ARG A 1 80 ? -14.920 -31.978 7.002 1.00 87.06 80 ARG A O 1
ATOM 593 N N . ARG A 1 81 ? -16.782 -30.719 6.929 1.00 87.44 81 ARG A N 1
ATOM 594 C CA . ARG A 1 81 ? -17.615 -31.716 6.229 1.00 87.44 81 ARG A CA 1
ATOM 595 C C . ARG A 1 81 ? -17.180 -31.940 4.778 1.00 87.44 81 ARG A C 1
ATOM 597 O O . ARG A 1 81 ? -17.123 -33.078 4.319 1.00 87.44 81 ARG A O 1
ATOM 604 N N . PHE A 1 82 ? -16.855 -30.871 4.053 1.00 86.88 82 PHE A N 1
ATOM 605 C CA . PHE A 1 82 ? -16.544 -30.950 2.625 1.00 86.88 82 PHE A CA 1
ATOM 606 C C . PHE A 1 82 ? -15.070 -31.222 2.315 1.00 86.88 82 PHE A C 1
ATOM 608 O O . PHE A 1 82 ? -14.797 -31.704 1.225 1.00 86.88 82 PHE A O 1
ATOM 615 N N . VAL A 1 83 ? -14.126 -30.995 3.235 1.00 85.12 83 VAL A N 1
ATOM 616 C CA . VAL A 1 83 ? -12.685 -31.253 3.020 1.00 85.12 83 VAL A CA 1
ATOM 617 C C . VAL A 1 83 ? -12.401 -32.733 2.740 1.00 85.12 83 VAL A C 1
ATOM 619 O O . VAL A 1 83 ? -11.599 -33.050 1.863 1.00 85.12 83 VAL A O 1
ATOM 622 N N . GLY A 1 84 ? -13.080 -33.652 3.433 1.00 82.19 84 GLY A N 1
ATOM 623 C CA . GLY A 1 84 ? -12.951 -35.088 3.156 1.00 82.19 84 GLY A CA 1
ATOM 624 C C . GLY A 1 84 ? -13.541 -35.479 1.797 1.00 82.19 84 GLY A C 1
ATOM 625 O O . GLY A 1 84 ? -12.954 -36.270 1.063 1.00 82.19 84 GLY A O 1
ATOM 626 N N . ALA A 1 85 ? -14.681 -34.883 1.438 1.00 80.31 85 ALA A N 1
ATOM 627 C CA . ALA A 1 85 ? -15.376 -35.169 0.188 1.00 80.31 85 ALA A CA 1
ATOM 628 C C . ALA A 1 85 ? -14.686 -34.546 -1.036 1.00 80.31 85 ALA A C 1
ATOM 630 O O . ALA A 1 85 ? -14.652 -35.176 -2.089 1.00 80.31 85 ALA A O 1
ATOM 631 N N . SER A 1 86 ? -14.125 -33.341 -0.909 1.00 78.75 86 SER A N 1
ATOM 632 C CA . SER A 1 86 ? -13.512 -32.590 -2.009 1.00 78.75 86 SER A CA 1
ATOM 633 C C . SER A 1 86 ? -12.205 -33.211 -2.493 1.00 78.75 86 SER A C 1
ATOM 635 O O . SER A 1 86 ? -11.915 -33.164 -3.684 1.00 78.75 86 SER A O 1
ATOM 637 N N . ARG A 1 87 ? -11.447 -33.865 -1.604 1.00 79.94 87 ARG A N 1
ATOM 638 C CA . ARG A 1 87 ? -10.197 -34.553 -1.962 1.00 79.94 87 ARG A CA 1
ATOM 639 C C . ARG A 1 87 ? -10.404 -35.741 -2.915 1.00 79.94 87 ARG A C 1
ATOM 641 O O . ARG A 1 87 ? -9.463 -36.130 -3.597 1.00 79.94 87 ARG A O 1
ATOM 648 N N . GLY A 1 88 ? -11.606 -36.323 -2.954 1.00 75.31 88 GLY A N 1
ATOM 649 C CA . GLY A 1 88 ? -11.944 -37.487 -3.785 1.00 75.31 88 GLY A CA 1
ATOM 650 C C . GLY A 1 88 ? -12.734 -37.176 -5.061 1.00 75.31 88 GLY A C 1
ATOM 651 O O . GLY A 1 88 ? -13.179 -38.111 -5.730 1.00 75.31 88 GLY A O 1
ATOM 652 N N . VAL A 1 89 ? -12.962 -35.897 -5.381 1.00 81.00 89 VAL A N 1
ATOM 653 C CA . VAL A 1 89 ? -13.685 -35.492 -6.595 1.00 81.00 89 VAL A CA 1
ATOM 654 C C . VAL A 1 89 ? -12.709 -35.434 -7.762 1.00 81.00 89 VAL A C 1
ATOM 656 O O . VAL A 1 89 ? -11.765 -34.647 -7.751 1.00 81.00 89 VAL A O 1
ATOM 659 N N . GLU A 1 90 ? -12.943 -36.255 -8.781 1.00 76.94 90 GLU A N 1
ATOM 660 C CA . GLU A 1 90 ? -12.166 -36.208 -10.012 1.00 76.94 90 GLU A CA 1
ATOM 661 C C . GLU A 1 90 ? -12.779 -35.209 -10.988 1.00 76.94 90 GLU A C 1
ATOM 663 O O . GLU A 1 90 ? -13.972 -35.249 -11.283 1.00 76.94 90 GLU A O 1
ATOM 668 N N . THR A 1 91 ? -11.942 -34.318 -11.515 1.00 74.50 91 THR A N 1
ATOM 669 C CA . THR A 1 91 ? -12.318 -33.340 -12.548 1.00 74.50 91 THR A CA 1
ATOM 670 C C . THR A 1 91 ? -11.932 -33.797 -13.957 1.00 74.50 91 THR A C 1
ATOM 672 O O . THR A 1 91 ? -12.137 -33.071 -14.929 1.00 74.50 91 THR A O 1
ATOM 675 N N . ARG A 1 92 ? -11.346 -34.994 -14.095 1.00 75.19 92 ARG A N 1
ATOM 676 C CA . ARG A 1 92 ? -10.848 -35.503 -15.374 1.00 75.19 92 ARG A CA 1
ATOM 677 C C . ARG A 1 92 ? -12.002 -36.072 -16.201 1.00 75.19 92 ARG A C 1
ATOM 679 O O . ARG A 1 92 ? -12.658 -37.013 -15.774 1.00 75.19 92 ARG A O 1
ATOM 686 N N . GLY A 1 93 ? -12.193 -35.528 -17.403 1.00 69.31 93 GLY A N 1
ATOM 687 C CA . GLY A 1 93 ? -13.226 -35.974 -18.343 1.00 69.31 93 GLY A CA 1
ATOM 688 C C . GLY A 1 93 ? -14.602 -35.360 -18.100 1.00 69.31 93 GLY A C 1
ATOM 689 O O . GLY A 1 93 ? -15.586 -35.966 -18.502 1.00 69.31 93 GLY A O 1
ATOM 690 N N . VAL A 1 94 ? -14.681 -34.205 -17.427 1.00 73.44 94 VAL A N 1
ATOM 691 C CA . VAL A 1 94 ? -15.933 -33.448 -17.324 1.00 73.44 94 VAL A CA 1
ATOM 692 C C . VAL A 1 94 ? -16.114 -32.626 -18.596 1.00 73.44 94 VAL A C 1
ATOM 694 O O . VAL A 1 94 ? -15.476 -31.588 -18.769 1.00 73.44 94 VAL A O 1
ATOM 697 N N . ASP A 1 95 ? -16.971 -33.113 -19.486 1.00 72.75 95 ASP A N 1
ATOM 698 C CA . ASP A 1 95 ? -17.272 -32.458 -20.754 1.00 72.75 95 ASP A CA 1
ATOM 699 C C . ASP A 1 95 ? -18.502 -31.557 -20.590 1.00 72.75 95 ASP A C 1
ATOM 701 O O . ASP A 1 95 ? -19.625 -32.032 -20.426 1.00 72.75 95 ASP A O 1
ATOM 705 N N . TYR A 1 96 ? -18.288 -30.240 -20.646 1.00 71.25 96 TYR A N 1
ATOM 706 C CA . TYR A 1 96 ? -19.362 -29.233 -20.694 1.00 71.25 96 TYR A CA 1
ATOM 707 C C . TYR A 1 96 ? -19.754 -28.846 -22.126 1.00 71.25 96 TYR A C 1
ATOM 709 O O . TYR A 1 96 ? -20.589 -27.967 -22.326 1.00 71.25 96 TYR A O 1
ATOM 717 N N . GLY A 1 97 ? -19.122 -29.464 -23.127 1.00 76.38 97 GLY A N 1
ATOM 718 C CA . GLY A 1 97 ? -19.467 -29.248 -24.525 1.00 76.38 97 GLY A CA 1
ATOM 719 C C . GLY A 1 97 ? -20.849 -29.814 -24.831 1.00 76.38 97 GLY A C 1
ATOM 720 O O . GLY A 1 97 ? -21.207 -30.884 -24.341 1.00 76.38 97 GLY A O 1
ATOM 721 N N . ASP A 1 98 ? -21.605 -29.114 -25.672 1.00 71.38 98 ASP A N 1
ATOM 722 C CA . ASP A 1 98 ? -22.943 -29.503 -26.128 1.00 71.38 98 ASP A CA 1
ATOM 723 C C . ASP A 1 98 ? -22.891 -30.658 -27.148 1.00 71.38 98 ASP A C 1
ATOM 725 O O . ASP A 1 98 ? -23.397 -30.585 -28.263 1.00 71.38 98 ASP A O 1
ATOM 729 N N . ARG A 1 99 ? -22.177 -31.732 -26.799 1.00 72.69 99 ARG A N 1
ATOM 730 C CA . ARG A 1 99 ? -22.147 -32.971 -27.572 1.00 72.69 99 ARG A CA 1
ATOM 731 C C . ARG A 1 99 ? -23.323 -33.817 -27.098 1.00 72.69 99 ARG A C 1
ATOM 733 O O . ARG A 1 99 ? -23.358 -34.267 -25.953 1.00 72.69 99 ARG A O 1
ATOM 740 N N . VAL A 1 100 ? -24.298 -34.004 -27.980 1.00 62.56 100 VAL A N 1
ATOM 741 C CA . VAL A 1 100 ? -25.506 -34.820 -27.756 1.00 62.56 100 VAL A CA 1
ATOM 742 C C . VAL A 1 100 ? -25.241 -36.331 -27.817 1.00 62.56 100 VAL A C 1
ATOM 744 O O . VAL A 1 100 ? -26.150 -37.118 -27.556 1.00 62.56 100 VAL A O 1
ATOM 747 N N . ASP A 1 101 ? -23.993 -36.748 -28.049 1.00 62.81 101 ASP A N 1
ATOM 748 C CA . ASP A 1 101 ? -23.560 -38.148 -28.042 1.00 62.81 101 ASP A CA 1
ATOM 749 C C . ASP A 1 101 ? -23.469 -38.706 -26.606 1.00 62.81 101 ASP A C 1
ATOM 751 O O . ASP A 1 101 ? -22.400 -38.925 -26.041 1.00 62.81 101 ASP A O 1
ATOM 755 N N . GLY A 1 102 ? -24.634 -38.897 -25.984 1.00 61.03 102 GLY A N 1
ATOM 756 C CA . GLY A 1 102 ? -24.986 -39.971 -25.045 1.00 61.03 102 GLY A CA 1
ATOM 757 C C . GLY A 1 102 ? -24.238 -40.164 -23.718 1.00 61.03 102 GLY A C 1
ATOM 758 O O . GLY A 1 102 ? -24.750 -40.890 -22.868 1.00 61.03 102 GLY A O 1
ATOM 759 N N . LYS A 1 103 ? -23.069 -39.572 -23.464 1.00 63.19 103 LYS A N 1
ATOM 760 C CA . LYS A 1 103 ? -22.316 -39.800 -22.214 1.00 63.19 103 LYS A CA 1
ATOM 761 C C . LYS A 1 103 ? -21.756 -38.496 -21.660 1.00 63.19 103 LYS A C 1
ATOM 763 O O . LYS A 1 103 ? -20.546 -38.309 -21.594 1.00 63.19 103 LYS A O 1
ATOM 768 N N . ARG A 1 104 ? -22.653 -37.610 -21.208 1.00 62.41 104 ARG A N 1
ATOM 769 C CA . ARG A 1 104 ? -22.300 -36.459 -20.361 1.00 62.41 104 ARG A CA 1
ATOM 770 C C . ARG A 1 104 ? -21.611 -36.976 -19.095 1.00 62.41 104 ARG A C 1
ATOM 772 O O . ARG A 1 104 ? -22.264 -37.456 -18.169 1.00 62.41 104 ARG A O 1
ATOM 779 N N . ARG A 1 105 ? -20.282 -36.932 -19.075 1.00 68.19 105 ARG A N 1
ATOM 780 C CA . ARG A 1 105 ? -19.475 -37.287 -17.909 1.00 68.19 105 ARG A CA 1
ATOM 781 C C . ARG A 1 105 ? -19.484 -36.095 -16.955 1.00 68.19 105 ARG A C 1
ATOM 783 O O . ARG A 1 105 ? -18.922 -35.048 -17.250 1.00 68.19 105 ARG A O 1
ATOM 790 N N . GLY A 1 106 ? -20.196 -36.235 -15.840 1.00 71.75 106 GLY A N 1
ATOM 791 C CA . GLY A 1 106 ? -20.170 -35.264 -14.746 1.00 71.75 106 GLY A CA 1
ATOM 792 C C . GLY A 1 106 ? -18.963 -35.468 -13.829 1.00 71.75 106 GLY A C 1
ATOM 793 O O . GLY A 1 106 ? -18.177 -36.394 -14.007 1.00 71.75 106 GLY A O 1
ATOM 794 N N . LEU A 1 107 ? -18.843 -34.620 -12.807 1.00 73.56 107 LEU A N 1
ATOM 795 C CA . LEU A 1 107 ? -17.871 -34.797 -11.725 1.00 73.56 107 LEU A CA 1
ATOM 796 C C . LEU A 1 107 ? -18.115 -36.144 -11.027 1.00 73.56 107 LEU A C 1
ATOM 798 O O . LEU A 1 107 ? -19.108 -36.312 -10.316 1.00 73.56 107 LEU A O 1
ATOM 802 N N . THR A 1 108 ? -17.215 -37.107 -11.217 1.00 68.81 108 THR A N 1
ATOM 803 C CA . THR A 1 108 ? -17.302 -38.420 -10.573 1.00 68.81 108 THR A CA 1
ATOM 804 C C . THR A 1 108 ? -16.454 -38.451 -9.309 1.00 68.81 108 THR A C 1
ATOM 806 O O . THR A 1 108 ? -15.322 -37.967 -9.271 1.00 68.81 108 THR A O 1
ATOM 809 N N . LYS A 1 109 ? -16.987 -39.055 -8.246 1.00 67.44 109 LYS A N 1
ATOM 810 C CA . LYS A 1 109 ? -16.184 -39.433 -7.079 1.00 67.44 109 LYS A CA 1
ATOM 811 C C . LYS A 1 109 ? -15.514 -40.759 -7.404 1.00 67.44 109 LYS A C 1
ATOM 813 O O . LYS A 1 109 ? -16.221 -41.709 -7.742 1.00 67.44 109 LYS A O 1
ATOM 818 N N . ARG A 1 110 ? -14.186 -40.848 -7.297 1.00 62.62 110 ARG A N 1
ATOM 819 C CA . ARG A 1 110 ? -13.490 -42.122 -7.516 1.00 62.62 110 ARG A CA 1
ATOM 820 C C . ARG A 1 110 ? -13.887 -43.090 -6.399 1.00 62.62 110 ARG A C 1
ATOM 822 O O . ARG A 1 110 ? -13.386 -43.001 -5.279 1.00 62.62 110 ARG A O 1
ATOM 829 N N . SER A 1 111 ? -14.817 -43.998 -6.684 1.00 58.38 111 SER A N 1
ATOM 830 C CA . SER A 1 111 ? -15.043 -45.165 -5.835 1.00 58.38 111 SER A CA 1
ATOM 831 C C . SER A 1 111 ? -13.894 -46.123 -6.108 1.00 58.38 111 SER A C 1
ATOM 833 O O . SER A 1 111 ? -13.652 -46.475 -7.258 1.00 58.38 111 SER A O 1
ATOM 835 N N . ARG A 1 112 ? -13.131 -46.482 -5.076 1.00 50.94 112 ARG A N 1
ATOM 836 C CA . ARG A 1 112 ? -11.993 -47.402 -5.175 1.00 50.94 112 ARG A CA 1
ATOM 837 C C . ARG A 1 112 ? -12.512 -48.796 -5.549 1.00 50.94 112 ARG A C 1
ATOM 839 O O . ARG A 1 112 ? -12.737 -49.620 -4.668 1.00 50.94 112 ARG A O 1
ATOM 846 N N . ARG A 1 113 ? -12.740 -49.046 -6.836 1.00 49.25 113 ARG A N 1
ATOM 847 C CA . ARG A 1 113 ? -12.915 -50.386 -7.396 1.00 49.25 113 ARG A CA 1
ATOM 848 C C . ARG A 1 113 ? -11.661 -50.728 -8.193 1.00 49.25 113 ARG A C 1
ATOM 850 O O . ARG A 1 113 ? -11.100 -49.882 -8.875 1.00 49.25 113 ARG A O 1
ATOM 857 N N . VAL A 1 114 ? -11.175 -51.934 -7.939 1.00 51.34 114 VAL A N 1
ATOM 858 C CA . VAL A 1 114 ? -10.014 -52.559 -8.567 1.00 51.34 114 VAL A CA 1
ATOM 859 C C . VAL A 1 114 ? -10.462 -52.969 -9.965 1.00 51.34 114 VAL A C 1
ATOM 861 O O . VAL A 1 114 ? -11.337 -53.824 -10.075 1.00 51.34 114 VAL A O 1
ATOM 864 N N . ASP A 1 115 ? -9.933 -52.318 -10.998 1.00 40.91 115 ASP A N 1
ATOM 865 C CA . ASP A 1 115 ? -10.231 -52.666 -12.387 1.00 40.91 115 ASP A CA 1
ATOM 866 C C . ASP A 1 115 ? -9.287 -53.781 -12.851 1.00 40.91 115 ASP A C 1
ATOM 868 O O . ASP A 1 115 ? -8.066 -53.686 -12.712 1.00 40.91 115 ASP A O 1
ATOM 872 N N . VAL A 1 116 ? -9.909 -54.860 -13.327 1.00 44.06 116 VAL A N 1
ATOM 873 C CA . VAL A 1 116 ? -9.295 -56.036 -13.942 1.00 44.06 116 VAL A CA 1
ATOM 874 C C . VAL A 1 116 ? -9.015 -55.714 -15.402 1.00 44.06 116 VAL A C 1
ATOM 876 O O . VAL A 1 116 ? -9.872 -55.197 -16.115 1.00 44.06 116 VAL A O 1
ATOM 879 N N . ASP A 1 117 ? -7.790 -56.031 -15.781 1.00 42.00 117 ASP A N 1
ATOM 880 C CA . ASP A 1 117 ? -7.185 -55.925 -17.096 1.00 42.00 117 ASP A CA 1
ATOM 881 C C . ASP A 1 117 ? -8.076 -56.515 -18.204 1.00 42.00 117 ASP A C 1
ATOM 883 O O . ASP A 1 117 ? -8.550 -57.649 -18.113 1.00 42.00 117 ASP A O 1
ATOM 887 N N . SER A 1 118 ? -8.335 -55.737 -19.248 1.00 40.03 118 SER A N 1
ATOM 888 C CA . SER A 1 118 ? -8.908 -56.222 -20.507 1.00 40.03 118 SER A CA 1
ATOM 889 C C . SER A 1 118 ? -8.126 -55.569 -21.632 1.00 40.03 118 SER A C 1
ATOM 891 O O . SER A 1 118 ? -8.514 -54.537 -22.174 1.00 40.03 118 SER A O 1
ATOM 893 N N . GLU A 1 119 ? -6.973 -56.169 -21.913 1.00 43.88 119 GLU A N 1
ATOM 894 C CA . GLU A 1 119 ? -6.171 -55.935 -23.107 1.00 43.88 119 GLU A CA 1
ATOM 895 C C . GLU A 1 119 ? -6.880 -56.584 -24.308 1.00 43.88 119 GLU A C 1
ATOM 897 O O . GLU A 1 119 ? -6.547 -57.680 -24.750 1.00 43.88 119 GLU A O 1
ATOM 902 N N . GLU A 1 120 ? -7.908 -55.918 -24.834 1.00 45.12 120 GLU A N 1
ATOM 903 C CA . GLU A 1 120 ? -8.213 -56.044 -26.258 1.00 45.12 120 GLU A CA 1
ATOM 904 C C . GLU A 1 120 ? -7.210 -55.141 -26.980 1.00 45.12 120 GLU A C 1
ATOM 906 O O . GLU A 1 120 ? -7.401 -53.929 -27.087 1.00 45.12 120 GLU A O 1
ATOM 911 N N . GLU A 1 121 ? -6.081 -55.719 -27.399 1.00 46.34 121 GLU A N 1
ATOM 912 C CA . GLU A 1 121 ? -5.117 -55.066 -28.284 1.00 46.34 121 GLU A CA 1
ATOM 913 C C . GLU A 1 121 ? -5.778 -54.835 -29.654 1.00 46.34 121 GLU A C 1
ATOM 915 O O . GLU A 1 121 ? -5.602 -55.595 -30.606 1.00 46.34 121 GLU A O 1
ATOM 920 N N . GLU A 1 122 ? -6.589 -53.780 -29.750 1.00 53.22 122 GLU A N 1
ATOM 921 C CA . GLU A 1 122 ? -6.955 -53.174 -31.025 1.00 53.22 122 GLU A CA 1
ATOM 922 C C . GLU A 1 122 ? -5.651 -52.861 -31.771 1.00 53.22 122 GLU A C 1
ATOM 924 O O . GLU A 1 122 ? -4.799 -52.133 -31.253 1.00 53.22 122 GLU A O 1
ATOM 929 N N . GLU A 1 123 ? -5.475 -53.433 -32.970 1.00 59.41 123 GLU A N 1
ATOM 930 C CA . GLU A 1 123 ? -4.324 -53.168 -33.839 1.00 59.41 123 GLU A CA 1
ATOM 931 C C . GLU A 1 123 ? -4.019 -51.663 -33.837 1.00 59.41 123 GLU A C 1
ATOM 933 O O . GLU A 1 123 ? -4.856 -50.847 -34.239 1.00 59.41 123 GLU A O 1
ATOM 938 N N . GLY A 1 124 ? -2.832 -51.292 -33.339 1.00 70.00 124 GLY A N 1
ATOM 939 C CA . GLY A 1 124 ? -2.455 -49.895 -33.159 1.00 70.00 124 GLY A CA 1
ATOM 940 C C . GLY A 1 124 ? -2.700 -49.098 -34.439 1.00 70.00 124 GLY A C 1
ATOM 941 O O . GLY A 1 124 ? -2.396 -49.563 -35.539 1.00 70.00 124 GLY A O 1
ATOM 942 N N . LEU A 1 125 ? -3.255 -47.890 -34.302 1.00 68.81 125 LEU A N 1
ATOM 943 C CA . LEU A 1 125 ? -3.659 -47.041 -35.432 1.00 68.81 125 LEU A CA 1
ATOM 944 C C . LEU A 1 125 ? -2.548 -46.898 -36.484 1.00 68.81 125 LEU A C 1
ATOM 946 O O . LEU A 1 125 ? -2.823 -46.858 -37.678 1.00 68.81 125 LEU A O 1
ATOM 950 N N . GLU A 1 126 ? -1.292 -46.901 -36.048 1.00 72.12 126 GLU A N 1
ATOM 951 C CA . GLU A 1 126 ? -0.109 -46.844 -36.904 1.00 72.12 126 GLU A CA 1
ATOM 952 C C . GLU A 1 126 ? 0.052 -48.087 -37.798 1.00 72.12 126 GLU A C 1
ATOM 954 O O . GLU A 1 126 ? 0.332 -47.952 -38.989 1.00 72.12 126 GLU A O 1
ATOM 959 N N . ALA A 1 127 ? -0.196 -49.291 -37.272 1.00 79.81 127 ALA A N 1
ATOM 960 C CA . ALA A 1 127 ? -0.167 -50.531 -38.049 1.00 79.81 127 ALA A CA 1
ATOM 961 C C . ALA A 1 127 ? -1.314 -50.572 -39.072 1.00 79.81 127 ALA A C 1
ATOM 963 O O . ALA A 1 127 ? -1.111 -50.953 -40.229 1.00 79.81 127 ALA A O 1
ATOM 964 N N . ARG A 1 128 ? -2.500 -50.091 -38.676 1.00 81.88 128 ARG A N 1
ATOM 965 C CA . ARG A 1 128 ? -3.664 -49.985 -39.566 1.00 81.88 128 ARG A CA 1
ATOM 966 C C . ARG A 1 128 ? -3.429 -48.989 -40.704 1.00 81.88 128 ARG A C 1
ATOM 968 O O . ARG A 1 128 ? -3.753 -49.290 -41.851 1.00 81.88 128 ARG A O 1
ATOM 975 N N . ILE A 1 129 ? -2.819 -47.839 -40.414 1.00 79.94 129 ILE A N 1
ATOM 976 C CA . ILE A 1 129 ? -2.456 -46.827 -41.419 1.00 79.94 129 ILE A CA 1
ATOM 977 C C . ILE A 1 129 ? -1.388 -47.372 -42.380 1.00 79.94 129 ILE A C 1
ATOM 979 O O . ILE A 1 129 ? -1.504 -47.195 -43.592 1.00 79.94 129 ILE A O 1
ATOM 983 N N . ALA A 1 130 ? -0.382 -48.089 -41.872 1.00 80.94 130 ALA A N 1
ATOM 984 C CA . ALA A 1 130 ? 0.665 -48.676 -42.707 1.00 80.94 130 ALA A CA 1
ATOM 985 C C . ALA A 1 130 ? 0.126 -49.748 -43.671 1.00 80.94 130 ALA A C 1
ATOM 987 O O . ALA A 1 130 ? 0.536 -49.795 -44.833 1.00 80.94 130 ALA A O 1
ATOM 988 N N . ARG A 1 131 ? -0.821 -50.581 -43.218 1.00 85.25 131 ARG A N 1
ATOM 989 C CA . ARG A 1 131 ? -1.502 -51.559 -44.077 1.00 85.25 131 ARG A CA 1
ATOM 990 C C . ARG A 1 131 ? -2.319 -50.875 -45.174 1.00 85.25 131 ARG A C 1
ATOM 992 O O . ARG A 1 131 ? -2.152 -51.215 -46.341 1.00 85.25 131 ARG A O 1
ATOM 999 N N . LEU A 1 132 ? -3.147 -49.894 -44.811 1.00 84.50 132 LEU A N 1
ATOM 1000 C CA . LEU A 1 132 ? -3.977 -49.148 -45.764 1.00 84.50 132 LEU A CA 1
ATOM 1001 C C . LEU A 1 132 ? -3.133 -48.431 -46.821 1.00 84.50 132 LEU A C 1
ATOM 1003 O O . LEU A 1 132 ? -3.500 -48.413 -47.988 1.00 84.50 132 LEU A O 1
ATOM 1007 N N . ARG A 1 133 ? -1.963 -47.904 -46.448 1.00 81.44 133 ARG A N 1
ATOM 1008 C CA . ARG A 1 133 ? -1.025 -47.311 -47.406 1.00 81.44 133 ARG A CA 1
ATOM 1009 C C . ARG A 1 133 ? -0.511 -48.327 -48.428 1.00 81.44 133 ARG A C 1
ATOM 1011 O O . ARG A 1 133 ? -0.378 -47.983 -49.596 1.00 81.44 133 ARG A O 1
ATOM 1018 N N . ARG A 1 134 ? -0.216 -49.559 -48.000 1.00 84.44 134 ARG A N 1
ATOM 1019 C CA . ARG A 1 134 ? 0.222 -50.626 -48.912 1.00 84.44 134 ARG A CA 1
ATOM 1020 C C . ARG A 1 134 ? -0.893 -51.014 -49.879 1.00 84.44 134 ARG A C 1
ATOM 1022 O O . ARG A 1 134 ? -0.624 -51.100 -51.067 1.00 84.44 134 ARG A O 1
ATOM 1029 N N . GLU A 1 135 ? -2.112 -51.195 -49.373 1.00 87.38 135 GLU A N 1
ATOM 1030 C CA . GLU A 1 135 ? -3.277 -51.534 -50.203 1.00 87.38 135 GLU A CA 1
ATOM 1031 C C . GLU A 1 135 ? -3.600 -50.403 -51.202 1.00 87.38 135 GLU A C 1
ATOM 1033 O O . GLU A 1 135 ? -3.874 -50.672 -52.365 1.00 87.38 135 GLU A O 1
ATOM 1038 N N . VAL A 1 136 ? -3.486 -49.129 -50.803 1.00 82.75 136 VAL A N 1
ATOM 1039 C CA . VAL A 1 136 ? -3.709 -47.985 -51.710 1.00 82.75 136 VAL A CA 1
ATOM 1040 C C . VAL A 1 136 ? -2.617 -47.864 -52.779 1.00 82.75 136 VAL A C 1
ATOM 1042 O O . VAL A 1 136 ? -2.928 -47.557 -53.928 1.00 82.75 136 VAL A O 1
ATOM 1045 N N . GLU A 1 137 ? -1.354 -48.125 -52.438 1.00 80.19 137 GLU A N 1
ATOM 1046 C CA . GLU A 1 137 ? -0.255 -48.101 -53.413 1.00 80.19 137 GLU A CA 1
ATOM 1047 C C . GLU A 1 137 ? -0.337 -49.281 -54.395 1.00 80.19 137 GLU A C 1
ATOM 1049 O O . GLU A 1 137 ? -0.080 -49.116 -55.584 1.00 80.19 137 GLU A O 1
ATOM 1054 N N . GLU A 1 138 ? -0.750 -50.461 -53.927 1.00 84.19 138 GLU A N 1
ATOM 1055 C CA . GLU A 1 138 ? -0.999 -51.629 -54.779 1.00 84.19 138 GLU A CA 1
ATOM 1056 C C . GLU A 1 138 ? -2.130 -51.349 -55.783 1.00 84.19 138 GLU A C 1
ATOM 1058 O O . GLU A 1 138 ? -1.930 -51.524 -56.986 1.00 84.19 138 GLU A O 1
ATOM 1063 N N . CYS A 1 139 ? -3.247 -50.771 -55.323 1.00 77.62 139 CYS A N 1
ATOM 1064 C CA . CYS A 1 139 ? -4.336 -50.317 -56.196 1.00 77.62 139 CYS A CA 1
ATOM 1065 C C . CYS A 1 139 ? -3.887 -49.248 -57.205 1.00 77.62 139 CYS A C 1
ATOM 1067 O O . CYS A 1 139 ? -4.369 -49.219 -58.337 1.00 77.62 139 CYS A O 1
ATOM 1069 N N . ARG A 1 140 ? -2.959 -48.361 -56.823 1.00 79.38 140 ARG A N 1
ATOM 1070 C CA . ARG A 1 140 ? -2.411 -47.341 -57.728 1.00 79.38 140 ARG A CA 1
ATOM 1071 C C . ARG A 1 140 ? -1.597 -47.970 -58.859 1.00 79.38 140 ARG A C 1
ATOM 1073 O O . ARG A 1 140 ? -1.772 -47.597 -60.016 1.00 79.38 140 ARG A O 1
ATOM 1080 N N . VAL A 1 141 ? -0.718 -48.916 -58.534 1.00 79.50 141 VAL A N 1
ATOM 1081 C CA . VAL A 1 141 ? 0.131 -49.600 -59.521 1.00 79.50 141 VAL A CA 1
ATOM 1082 C C . VAL A 1 141 ? -0.711 -50.441 -60.479 1.00 79.50 141 VAL A C 1
ATOM 1084 O O . VAL A 1 141 ? -0.426 -50.478 -61.676 1.00 79.50 141 VAL A O 1
ATOM 1087 N N . GLU A 1 142 ? -1.763 -51.086 -59.977 1.00 77.44 142 GLU A N 1
ATOM 1088 C CA . GLU A 1 142 ? -2.680 -51.870 -60.804 1.00 77.44 142 GLU A CA 1
ATOM 1089 C C . GLU A 1 142 ? -3.477 -50.975 -61.772 1.00 77.44 142 GLU A C 1
ATOM 1091 O O . GLU A 1 142 ? -3.518 -51.268 -62.967 1.00 77.44 142 GLU A O 1
ATOM 1096 N N . ALA A 1 143 ? -3.960 -49.811 -61.314 1.00 70.00 143 ALA A N 1
ATOM 1097 C CA . ALA A 1 143 ? -4.624 -48.817 -62.165 1.00 70.00 143 ALA A CA 1
ATOM 1098 C C . ALA A 1 143 ? -3.691 -48.199 -63.232 1.00 70.00 143 ALA A C 1
ATOM 1100 O O . ALA A 1 143 ? -4.108 -47.929 -64.361 1.00 70.00 143 ALA A O 1
ATOM 1101 N N . GLU A 1 144 ? -2.411 -47.976 -62.910 1.00 68.88 144 GLU A N 1
ATOM 1102 C CA . GLU A 1 144 ? -1.420 -47.487 -63.881 1.00 68.88 144 GLU A CA 1
ATOM 1103 C C . GLU A 1 144 ? -1.047 -48.557 -64.923 1.00 68.88 144 GLU A C 1
ATOM 1105 O O . GLU A 1 144 ? -0.802 -48.224 -66.087 1.00 68.88 144 GLU A O 1
ATOM 1110 N N . LYS A 1 145 ? -1.047 -49.839 -64.535 1.00 74.94 145 LYS A N 1
ATOM 1111 C CA . LYS A 1 145 ? -0.798 -50.970 -65.437 1.00 74.94 145 LYS A CA 1
ATOM 1112 C C . LYS A 1 145 ? -1.971 -51.211 -66.393 1.00 74.94 145 LYS A C 1
ATOM 1114 O O . LYS A 1 145 ? -1.737 -51.381 -67.587 1.00 74.94 145 LYS A O 1
ATOM 1119 N N . GLU A 1 146 ? -3.207 -51.147 -65.900 1.00 66.44 146 GLU A N 1
ATOM 1120 C CA . GLU A 1 146 ? -4.428 -51.281 -66.712 1.00 66.44 146 GLU A CA 1
ATOM 1121 C C . GLU A 1 146 ? -4.519 -50.168 -67.778 1.00 66.44 146 GLU A C 1
ATOM 1123 O O . GLU A 1 146 ? -4.817 -50.430 -68.943 1.00 66.44 146 GLU A O 1
ATOM 1128 N N . ARG A 1 147 ? -4.090 -48.941 -67.444 1.00 64.31 147 ARG A N 1
ATOM 1129 C CA . ARG A 1 147 ? -3.982 -47.812 -68.391 1.00 64.31 147 ARG A CA 1
ATOM 1130 C C . ARG A 1 147 ? -2.905 -47.990 -69.475 1.00 64.31 147 ARG A C 1
ATOM 1132 O O . ARG A 1 147 ? -2.957 -47.322 -70.508 1.00 64.31 147 ARG A O 1
ATOM 1139 N N . GLY A 1 148 ? -1.898 -48.830 -69.236 1.00 59.19 148 GLY A N 1
ATOM 1140 C CA . GLY A 1 148 ? -0.865 -49.163 -70.223 1.00 59.19 148 GLY A CA 1
ATOM 1141 C C . GLY A 1 148 ? -1.315 -50.217 -71.239 1.00 59.19 148 GLY A C 1
ATOM 1142 O O . GLY A 1 148 ? -0.780 -50.258 -72.348 1.00 59.19 148 GLY A O 1
ATOM 1143 N N . GLU A 1 149 ? -2.295 -51.042 -70.868 1.00 58.50 149 GLU A N 1
ATOM 1144 C CA . GLU A 1 149 ? -2.818 -52.142 -71.684 1.00 58.50 149 GLU A CA 1
ATOM 1145 C C . GLU A 1 149 ? -4.118 -51.754 -72.422 1.00 58.50 149 GLU A C 1
ATOM 1147 O O . GLU A 1 149 ? -4.318 -52.191 -73.557 1.00 58.50 149 GLU A O 1
ATOM 1152 N N . GLU A 1 150 ? -4.935 -50.847 -71.873 1.00 50.84 150 GLU A N 1
ATOM 1153 C CA . GLU A 1 150 ? -6.101 -50.270 -72.554 1.00 50.84 150 GLU A CA 1
ATOM 1154 C C . GLU A 1 150 ? -5.824 -48.841 -73.053 1.00 50.84 150 GLU A C 1
ATOM 1156 O O . GLU A 1 150 ? -5.785 -47.859 -72.308 1.00 50.84 150 GLU A O 1
ATOM 1161 N N . GLY A 1 151 ? -5.632 -48.705 -74.368 1.00 52.38 151 GLY A N 1
ATOM 1162 C CA . GLY A 1 151 ? -5.507 -47.404 -75.019 1.00 52.38 151 GLY A CA 1
ATOM 1163 C C . GLY A 1 151 ? -6.771 -46.555 -74.842 1.00 52.38 151 GLY A C 1
ATOM 1164 O O . GLY A 1 151 ? -7.811 -46.878 -75.402 1.00 52.38 151 GLY A O 1
ATOM 1165 N N . GLN A 1 152 ? -6.633 -45.438 -74.120 1.00 48.88 152 GLN A N 1
ATOM 1166 C CA . GLN A 1 152 ? -7.625 -44.360 -73.966 1.00 48.88 152 GLN A CA 1
ATOM 1167 C C . GLN A 1 152 ? -9.012 -44.805 -73.457 1.00 48.88 152 GLN A C 1
ATOM 1169 O O . GLN A 1 152 ? -10.022 -44.642 -74.135 1.00 48.88 152 GLN A O 1
ATOM 1174 N N . GLY A 1 153 ? -9.060 -45.260 -72.202 1.00 46.28 153 GLY A N 1
ATOM 1175 C CA . GLY A 1 153 ? -10.242 -45.160 -71.339 1.00 46.28 153 GLY A CA 1
ATOM 1176 C C . GLY A 1 153 ? -10.044 -44.058 -70.291 1.00 46.28 153 GLY A C 1
ATOM 1177 O O . GLY A 1 153 ? -9.038 -44.034 -69.585 1.00 46.28 153 GLY A O 1
ATOM 1178 N N . GLU A 1 154 ? -10.965 -43.100 -70.225 1.00 52.78 154 GLU A N 1
ATOM 1179 C CA . GLU A 1 154 ? -10.957 -41.967 -69.292 1.00 52.78 154 GLU A CA 1
ATOM 1180 C C . GLU A 1 154 ? -11.266 -42.465 -67.864 1.00 52.78 154 GLU A C 1
ATOM 1182 O O . GLU A 1 154 ? -12.418 -42.654 -67.485 1.00 52.78 154 GLU A O 1
ATOM 1187 N N . GLY A 1 155 ? -10.220 -42.771 -67.090 1.00 49.62 155 GLY A N 1
ATOM 1188 C CA . GLY A 1 155 ? -10.336 -43.321 -65.738 1.00 49.62 155 GLY A CA 1
ATOM 1189 C C . GLY A 1 155 ? -10.291 -42.250 -64.646 1.00 49.62 155 GLY A C 1
ATOM 1190 O O . GLY A 1 155 ? -9.212 -41.888 -64.180 1.00 49.62 155 GLY A O 1
ATOM 1191 N N . ASP A 1 156 ? -11.463 -41.814 -64.181 1.00 58.91 156 ASP A N 1
ATOM 1192 C CA . ASP A 1 156 ? -11.680 -40.924 -63.016 1.00 58.91 156 ASP A CA 1
ATOM 1193 C C . ASP A 1 156 ? -11.141 -41.512 -61.683 1.00 58.91 156 ASP A C 1
ATOM 1195 O O . ASP A 1 156 ? -10.981 -40.829 -60.673 1.00 58.91 156 ASP A O 1
ATOM 1199 N N . GLY A 1 157 ? -10.777 -42.801 -61.676 1.00 61.16 157 GLY A N 1
ATOM 1200 C CA . GLY A 1 157 ? -10.201 -43.485 -60.515 1.00 61.16 157 GLY A CA 1
ATOM 1201 C C . GLY A 1 157 ? -8.845 -42.930 -60.066 1.00 61.16 157 GLY A C 1
ATOM 1202 O O . GLY A 1 157 ? -8.547 -42.963 -58.874 1.00 61.16 157 GLY A O 1
ATOM 1203 N N . LEU A 1 158 ? -8.042 -42.366 -60.979 1.00 60.47 158 LEU A N 1
ATOM 1204 C CA . LEU A 1 158 ? -6.745 -41.768 -60.632 1.00 60.47 158 LEU A CA 1
ATOM 1205 C C . LEU A 1 158 ? -6.903 -40.456 -59.852 1.00 60.47 158 LEU A C 1
ATOM 1207 O O . LEU A 1 158 ? -6.121 -40.203 -58.938 1.00 60.47 158 LEU A O 1
ATOM 1211 N N . GLY A 1 159 ? -7.934 -39.663 -60.166 1.00 66.44 159 GLY A N 1
ATOM 1212 C CA . GLY A 1 159 ? -8.259 -38.441 -59.427 1.00 66.44 159 GLY A CA 1
ATOM 1213 C C . GLY A 1 159 ? -8.701 -38.756 -58.000 1.00 66.44 159 GLY A C 1
ATOM 1214 O O . GLY A 1 159 ? -8.175 -38.180 -57.051 1.00 66.44 159 GLY A O 1
ATOM 1215 N N . TYR A 1 160 ? -9.571 -39.758 -57.837 1.00 70.62 160 TYR A N 1
ATOM 1216 C CA . TYR A 1 160 ? -10.021 -40.207 -56.518 1.00 70.62 160 TYR A CA 1
ATOM 1217 C C . TYR A 1 160 ? -8.891 -40.844 -55.692 1.00 70.62 160 TYR A C 1
ATOM 1219 O O . TYR A 1 160 ? -8.807 -40.614 -54.489 1.00 70.62 160 TYR A O 1
ATOM 1227 N N . LEU A 1 161 ? -7.979 -41.602 -56.317 1.00 72.62 161 LEU A N 1
ATOM 1228 C CA . LEU A 1 161 ? -6.776 -42.146 -55.664 1.00 72.62 161 LEU A CA 1
ATOM 1229 C C . LEU A 1 161 ? -5.802 -41.041 -55.228 1.00 72.62 161 LEU A C 1
ATOM 1231 O O . LEU A 1 161 ? -5.216 -41.127 -54.147 1.00 72.62 161 LEU A O 1
ATOM 1235 N N . GLU A 1 162 ? -5.646 -39.986 -56.030 1.00 73.94 162 GLU A N 1
ATOM 1236 C CA . GLU A 1 162 ? -4.817 -38.831 -55.679 1.00 73.94 162 GLU A CA 1
ATOM 1237 C C . GLU A 1 162 ? -5.458 -37.983 -54.565 1.00 73.94 162 GLU A C 1
ATOM 1239 O O . GLU A 1 162 ? -4.763 -37.541 -53.646 1.00 73.94 162 GLU A O 1
ATOM 1244 N N . GLU A 1 163 ? -6.783 -37.822 -54.571 1.00 80.25 163 GLU A N 1
ATOM 1245 C CA . GLU A 1 163 ? -7.552 -37.203 -53.485 1.00 80.25 163 GLU A CA 1
ATOM 1246 C C . GLU A 1 163 ? -7.505 -38.034 -52.198 1.00 80.25 163 GLU A C 1
ATOM 1248 O O . GLU A 1 163 ? -7.308 -37.478 -51.117 1.00 80.25 163 GLU A O 1
ATOM 1253 N N . LEU A 1 164 ? -7.590 -39.364 -52.290 1.00 77.62 164 LEU A N 1
ATOM 1254 C CA . LEU A 1 164 ? -7.443 -40.269 -51.150 1.00 77.62 164 LEU A CA 1
ATOM 1255 C C . LEU A 1 164 ? -6.022 -40.193 -50.567 1.00 77.62 164 LEU A C 1
ATOM 1257 O O . LEU A 1 164 ? -5.858 -40.141 -49.348 1.00 77.62 164 LEU A O 1
ATOM 1261 N N . GLY A 1 165 ? -4.999 -40.107 -51.424 1.00 73.50 165 GLY A N 1
ATOM 1262 C CA . GLY A 1 165 ? -3.612 -39.862 -51.022 1.00 73.50 165 GLY A CA 1
ATOM 1263 C C . GLY A 1 165 ? -3.422 -38.504 -50.336 1.00 73.50 165 GLY A C 1
ATOM 1264 O O . GLY A 1 165 ? -2.722 -38.419 -49.325 1.00 73.50 165 GLY A O 1
ATOM 1265 N N . ARG A 1 166 ? -4.098 -37.450 -50.817 1.00 80.06 166 ARG A N 1
ATOM 1266 C CA . ARG A 1 166 ? -4.111 -36.122 -50.173 1.00 80.06 166 ARG A CA 1
ATOM 1267 C C . ARG A 1 166 ? -4.815 -36.142 -48.819 1.00 80.06 166 ARG A C 1
ATOM 1269 O O . ARG A 1 166 ? -4.248 -35.637 -47.856 1.00 80.06 166 ARG A O 1
ATOM 1276 N N . MET A 1 167 ? -5.988 -36.765 -48.713 1.00 77.62 167 MET A N 1
ATOM 1277 C CA . MET A 1 167 ? -6.722 -36.893 -47.448 1.00 77.62 167 MET A CA 1
ATOM 1278 C C . MET A 1 167 ? -5.970 -37.754 -46.426 1.00 77.62 167 MET A C 1
ATOM 1280 O O . MET A 1 167 ? -6.005 -37.466 -45.232 1.00 77.62 167 MET A O 1
ATOM 1284 N N . MET A 1 168 ? -5.243 -38.783 -46.871 1.00 72.69 168 MET A N 1
ATOM 1285 C CA . MET A 1 168 ? -4.413 -39.604 -45.987 1.00 72.69 168 MET A CA 1
ATOM 1286 C C . MET A 1 168 ? -3.149 -38.855 -45.536 1.00 72.69 168 MET A C 1
ATOM 1288 O O . MET A 1 168 ? -2.781 -38.935 -44.364 1.00 72.69 168 MET A O 1
ATOM 1292 N N . GLY A 1 169 ? -2.540 -38.050 -46.416 1.00 70.19 169 GLY A N 1
ATOM 1293 C CA . GLY A 1 169 ? -1.467 -37.120 -46.049 1.00 70.19 169 GLY A CA 1
ATOM 1294 C C . GLY A 1 169 ? -1.931 -36.022 -45.081 1.00 70.19 169 GLY A C 1
ATOM 1295 O O . GLY A 1 169 ? -1.205 -35.663 -44.153 1.00 70.19 169 GLY A O 1
ATOM 1296 N N . GLU A 1 170 ? -3.164 -35.535 -45.232 1.00 74.69 170 GLU A N 1
ATOM 1297 C CA . GLU A 1 170 ? -3.794 -34.589 -44.306 1.00 74.69 170 GLU A CA 1
ATOM 1298 C C . GLU A 1 170 ? -4.148 -35.244 -42.964 1.00 74.69 170 GLU A C 1
ATOM 1300 O O . GLU A 1 170 ? -3.995 -34.615 -41.919 1.00 74.69 170 GLU A O 1
ATOM 1305 N N . LEU A 1 171 ? -4.529 -36.524 -42.948 1.00 67.12 171 LEU A N 1
ATOM 1306 C CA . LEU A 1 171 ? -4.756 -37.286 -41.718 1.00 67.12 171 LEU A CA 1
ATOM 1307 C C . LEU A 1 171 ? -3.441 -37.577 -40.968 1.00 67.12 171 LEU A C 1
ATOM 1309 O O . LEU A 1 171 ? -3.418 -37.522 -39.739 1.00 67.12 171 LEU A O 1
ATOM 1313 N N . GLU A 1 172 ? -2.331 -37.815 -41.675 1.00 59.62 172 GLU A N 1
ATOM 1314 C CA . GLU A 1 172 ? -0.998 -37.981 -41.073 1.00 59.62 172 GLU A CA 1
ATOM 1315 C C . GLU A 1 172 ? -0.426 -36.646 -40.555 1.00 59.62 172 GLU A C 1
ATOM 1317 O O . GLU A 1 172 ? 0.161 -36.583 -39.467 1.00 59.62 172 GLU A O 1
ATOM 1322 N N . GLY A 1 173 ? -0.648 -35.550 -41.289 1.00 55.50 173 GLY A N 1
ATOM 1323 C CA . GLY A 1 173 ? -0.321 -34.192 -40.844 1.00 55.50 173 GLY A CA 1
ATOM 1324 C C . GLY A 1 173 ? -1.206 -33.722 -39.681 1.00 55.50 173 GLY A C 1
ATOM 1325 O O . GLY A 1 173 ? -0.723 -33.112 -38.725 1.00 55.50 173 GLY A O 1
ATOM 1326 N N . GLY A 1 174 ? -2.493 -34.070 -39.718 1.00 50.66 174 GLY A N 1
ATOM 1327 C CA . GLY A 1 174 ? -3.499 -33.752 -38.706 1.00 50.66 174 GLY A CA 1
ATOM 1328 C C . GLY A 1 174 ? -3.397 -34.611 -37.443 1.00 50.66 174 GLY A C 1
ATOM 1329 O O . GLY A 1 174 ? -3.703 -34.133 -36.348 1.00 50.66 174 GLY A O 1
ATOM 1330 N N . GLY A 1 175 ? -2.881 -35.840 -37.554 1.00 49.59 175 GLY A N 1
ATOM 1331 C CA . GLY A 1 175 ? -2.616 -36.744 -36.430 1.00 49.59 175 GLY A CA 1
ATOM 1332 C C . GLY A 1 175 ? -1.537 -36.225 -35.473 1.00 49.59 175 GLY A C 1
ATOM 1333 O O . GLY A 1 175 ? -1.606 -36.466 -34.269 1.00 49.59 175 GLY A O 1
ATOM 1334 N N . LYS A 1 176 ? -0.600 -35.408 -35.970 1.00 52.47 176 LYS A N 1
ATOM 1335 C CA . LYS A 1 176 ? 0.419 -34.716 -35.156 1.00 52.47 176 LYS A CA 1
ATOM 1336 C C . LYS A 1 176 ? -0.089 -33.412 -34.520 1.00 52.47 176 LYS A C 1
ATOM 1338 O O . LYS A 1 176 ? 0.559 -32.878 -33.626 1.00 52.47 176 LYS A O 1
ATOM 1343 N N . SER A 1 177 ? -1.263 -32.918 -34.924 1.00 48.06 177 SER A N 1
ATOM 1344 C CA . SER A 1 177 ? -1.831 -31.639 -34.464 1.00 48.06 177 SER A CA 1
ATOM 1345 C C . SER A 1 177 ? -2.931 -31.786 -33.395 1.00 48.06 177 SER A C 1
ATOM 1347 O O . SER A 1 177 ? -3.394 -30.799 -32.827 1.00 48.06 177 SER A O 1
ATOM 1349 N N . ARG A 1 178 ? -3.325 -33.017 -33.032 1.00 47.19 178 ARG A N 1
ATOM 1350 C CA . ARG A 1 178 ? -4.319 -33.277 -31.965 1.00 47.19 178 ARG A CA 1
ATOM 1351 C C . ARG A 1 178 ? -3.742 -33.953 -30.715 1.00 47.19 178 ARG A C 1
ATOM 1353 O O . ARG A 1 178 ? -4.489 -34.486 -29.901 1.00 47.19 178 ARG A O 1
ATOM 1360 N N . GLY A 1 179 ? -2.426 -33.865 -30.519 1.00 38.41 179 GLY A N 1
ATOM 1361 C CA . GLY A 1 179 ? -1.749 -34.142 -29.251 1.00 38.41 179 GLY A CA 1
ATOM 1362 C C . GLY A 1 179 ? -1.510 -32.843 -28.485 1.00 38.41 179 GLY A C 1
ATOM 1363 O O . GLY A 1 179 ? -0.425 -32.274 -28.550 1.00 38.41 179 GLY A O 1
ATOM 1364 N N . GLY A 1 180 ? -2.539 -32.344 -27.797 1.00 39.91 180 GLY A N 1
ATOM 1365 C CA . GLY A 1 180 ? -2.448 -31.140 -26.973 1.00 39.91 180 GLY A CA 1
ATOM 1366 C C . GLY A 1 180 ? -1.285 -31.219 -25.981 1.00 39.91 180 GLY A C 1
ATOM 1367 O O . GLY A 1 180 ? -1.180 -32.169 -25.204 1.00 39.91 180 GLY A O 1
ATOM 1368 N N . GLY A 1 181 ? -0.426 -30.199 -26.016 1.00 36.91 181 GLY A N 1
ATOM 1369 C CA . GLY A 1 181 ? 0.686 -29.999 -25.098 1.00 36.91 181 GLY A CA 1
ATOM 1370 C C . GLY A 1 181 ? 0.220 -29.958 -23.646 1.00 36.91 181 GLY A C 1
ATOM 1371 O O . GLY A 1 181 ? -0.122 -28.910 -23.106 1.00 36.91 181 GLY A O 1
ATOM 1372 N N . GLY A 1 182 ? 0.251 -31.115 -22.992 1.00 35.81 182 GLY A N 1
ATOM 1373 C CA . GLY A 1 182 ? 0.223 -31.216 -21.544 1.00 35.81 182 GLY A CA 1
ATOM 1374 C C . GLY A 1 182 ? 1.579 -30.788 -20.997 1.00 35.81 182 GLY A C 1
ATOM 1375 O O . GLY A 1 182 ? 2.539 -31.555 -21.048 1.00 35.81 182 GLY A O 1
ATOM 1376 N N . HIS A 1 183 ? 1.657 -29.569 -20.462 1.00 39.62 183 HIS A N 1
ATOM 1377 C CA . HIS A 1 183 ? 2.738 -29.149 -19.575 1.00 39.62 183 HIS A CA 1
ATOM 1378 C C . HIS A 1 183 ? 2.885 -30.167 -18.434 1.00 39.62 183 HIS A C 1
ATOM 1380 O O . HIS A 1 183 ? 2.135 -30.155 -17.454 1.00 39.62 183 HIS A O 1
ATOM 1386 N N . LYS A 1 184 ? 3.872 -31.062 -18.553 1.00 43.12 184 LYS A N 1
ATOM 1387 C CA . LYS A 1 184 ? 4.375 -31.832 -17.420 1.00 43.12 184 LYS A CA 1
ATOM 1388 C C . LYS A 1 184 ? 5.050 -30.841 -16.482 1.00 43.12 184 LYS A C 1
ATOM 1390 O O . LYS A 1 184 ? 6.152 -30.366 -16.733 1.00 43.12 184 LYS A O 1
ATOM 1395 N N . ARG A 1 185 ? 4.330 -30.509 -15.413 1.00 43.88 185 ARG A N 1
ATOM 1396 C CA . ARG A 1 185 ? 4.849 -29.810 -14.241 1.00 43.88 185 ARG A CA 1
ATOM 1397 C C . ARG A 1 185 ? 6.095 -30.550 -13.766 1.00 43.88 185 ARG A C 1
ATOM 1399 O O . ARG A 1 185 ? 6.030 -31.729 -13.423 1.00 43.88 185 ARG A O 1
ATOM 1406 N N . THR A 1 186 ? 7.213 -29.843 -13.787 1.00 37.81 186 THR A N 1
ATOM 1407 C CA . THR A 1 186 ? 8.479 -30.259 -13.202 1.00 37.81 186 THR A CA 1
ATOM 1408 C C . THR A 1 186 ? 8.270 -30.440 -11.698 1.00 37.81 186 THR A C 1
ATOM 1410 O O . THR A 1 186 ? 7.761 -29.559 -11.005 1.00 37.81 186 THR A O 1
ATOM 1413 N N . GLY A 1 187 ? 8.568 -31.637 -11.198 1.00 37.78 187 GLY A N 1
ATOM 1414 C CA . GLY A 1 187 ? 8.249 -32.004 -9.824 1.00 37.78 187 GLY A CA 1
ATOM 1415 C C . GLY A 1 187 ? 8.772 -33.374 -9.413 1.00 37.78 187 GLY A C 1
ATOM 1416 O O . GLY A 1 187 ? 7.975 -34.224 -9.046 1.00 37.78 187 GLY A O 1
ATOM 1417 N N . SER A 1 188 ? 10.092 -33.569 -9.446 1.00 41.34 188 SER A N 1
ATOM 1418 C CA . SER A 1 188 ? 10.843 -34.469 -8.545 1.00 41.34 188 SER A CA 1
ATOM 1419 C C . SER A 1 188 ? 12.339 -34.256 -8.811 1.00 41.34 188 SER A C 1
ATOM 1421 O O . SER A 1 188 ? 12.816 -34.539 -9.902 1.00 41.34 188 SER A O 1
ATOM 1423 N N . LYS A 1 189 ? 13.024 -33.474 -7.969 1.00 45.84 189 LYS A N 1
ATOM 1424 C CA . LYS A 1 189 ? 13.912 -33.953 -6.892 1.00 45.84 189 LYS A CA 1
ATOM 1425 C C . LYS A 1 189 ? 15.017 -34.890 -7.395 1.00 45.84 189 LYS A C 1
ATOM 1427 O O . LYS A 1 189 ? 14.734 -36.037 -7.702 1.00 45.84 189 LYS A O 1
ATOM 1432 N N . TYR A 1 190 ? 16.234 -34.332 -7.412 1.00 41.84 190 TYR A N 1
ATOM 1433 C CA . TYR A 1 190 ? 17.538 -34.954 -7.162 1.00 41.84 190 TYR A CA 1
ATOM 1434 C C . TYR A 1 190 ? 17.643 -36.459 -7.417 1.00 41.84 190 TYR A C 1
ATOM 1436 O O . TYR A 1 190 ? 17.081 -37.227 -6.653 1.00 41.84 190 TYR A O 1
ATOM 1444 N N . HIS A 1 191 ? 18.439 -36.849 -8.411 1.00 38.72 191 HIS A N 1
ATOM 1445 C CA . HIS A 1 191 ? 19.611 -37.728 -8.290 1.00 38.72 191 HIS A CA 1
ATOM 1446 C C . HIS A 1 191 ? 20.364 -37.706 -9.642 1.00 38.72 191 HIS A C 1
ATOM 1448 O O . HIS A 1 191 ? 19.767 -37.395 -10.668 1.00 38.72 191 HIS A O 1
ATOM 1454 N N . ASP A 1 192 ? 21.669 -37.977 -9.599 1.00 33.47 192 ASP A N 1
ATOM 1455 C CA . ASP A 1 192 ? 22.632 -38.079 -10.712 1.00 33.47 192 ASP A CA 1
ATOM 1456 C C . ASP A 1 192 ? 23.197 -36.788 -11.326 1.00 33.47 192 ASP A C 1
ATOM 1458 O O . ASP A 1 192 ? 22.946 -36.413 -12.469 1.00 33.47 192 ASP A O 1
ATOM 1462 N N . ALA A 1 193 ? 24.101 -36.165 -10.566 1.00 36.12 193 ALA A N 1
ATOM 1463 C CA . ALA A 1 193 ? 25.248 -35.474 -11.148 1.00 36.12 193 ALA A CA 1
ATOM 1464 C C . ALA A 1 193 ? 26.340 -36.511 -11.498 1.00 36.12 193 ALA A C 1
ATOM 1466 O O . ALA A 1 193 ? 26.639 -37.358 -10.653 1.00 36.12 193 ALA A O 1
ATOM 1467 N N . PRO A 1 194 ? 26.983 -36.459 -12.680 1.00 43.22 194 PRO A N 1
ATOM 1468 C CA . PRO A 1 194 ? 28.158 -37.275 -12.945 1.00 43.22 194 PRO A CA 1
ATOM 1469 C C . PRO A 1 194 ? 29.363 -36.727 -12.169 1.00 43.22 194 PRO A C 1
ATOM 1471 O O . PRO A 1 194 ? 29.845 -35.619 -12.404 1.00 43.22 194 PRO A O 1
ATOM 1474 N N . THR A 1 195 ? 29.845 -37.543 -11.235 1.00 35.91 195 THR A N 1
ATOM 1475 C CA . THR A 1 195 ? 31.121 -37.406 -10.530 1.00 35.91 195 THR A CA 1
ATOM 1476 C C . THR A 1 195 ? 32.279 -37.324 -11.526 1.00 35.91 195 THR A C 1
ATOM 1478 O O . THR A 1 195 ? 32.595 -38.304 -12.197 1.00 35.91 195 THR A O 1
ATOM 1481 N N . ILE A 1 196 ? 32.957 -36.177 -11.576 1.00 43.50 196 ILE A N 1
ATOM 1482 C CA . ILE A 1 196 ? 34.307 -36.046 -12.139 1.00 43.50 196 ILE A CA 1
ATOM 1483 C C . ILE A 1 196 ? 35.263 -35.923 -10.939 1.00 43.50 196 ILE A C 1
ATOM 1485 O O . ILE A 1 196 ? 35.058 -35.037 -10.105 1.00 43.50 196 ILE A O 1
ATOM 1489 N N . PRO A 1 197 ? 36.268 -36.804 -10.782 1.00 43.22 197 PRO A N 1
ATOM 1490 C CA . PRO A 1 197 ? 37.165 -36.766 -9.630 1.00 43.22 197 PRO A CA 1
ATOM 1491 C C . PRO A 1 197 ? 38.165 -35.598 -9.742 1.00 43.22 197 PRO A C 1
ATOM 1493 O O . PRO A 1 197 ? 38.716 -35.380 -10.823 1.00 43.22 197 PRO A O 1
ATOM 1496 N N . PRO A 1 198 ? 38.468 -34.865 -8.652 1.00 40.03 198 PRO A N 1
ATOM 1497 C CA . PRO A 1 198 ? 39.514 -33.851 -8.669 1.00 40.03 198 PRO A CA 1
ATOM 1498 C C . PRO A 1 198 ? 40.893 -34.494 -8.472 1.00 40.03 198 PRO A C 1
ATOM 1500 O O . PRO A 1 198 ? 41.209 -35.032 -7.409 1.00 40.03 198 PRO A O 1
ATOM 1503 N N . THR A 1 199 ? 41.746 -34.406 -9.492 1.00 33.84 199 THR A N 1
ATOM 1504 C CA . THR A 1 199 ? 43.191 -34.605 -9.347 1.00 33.84 199 THR A CA 1
ATOM 1505 C C . THR A 1 199 ? 43.812 -33.402 -8.647 1.00 33.84 199 THR A C 1
ATOM 1507 O O . THR A 1 199 ? 43.648 -32.259 -9.071 1.00 33.84 199 THR A O 1
ATOM 1510 N N . ALA A 1 200 ? 44.539 -33.690 -7.573 1.00 34.97 200 ALA A N 1
ATOM 1511 C CA . ALA A 1 200 ? 45.305 -32.746 -6.783 1.00 34.97 200 ALA A CA 1
ATOM 1512 C C . ALA A 1 200 ? 46.428 -32.077 -7.594 1.00 34.97 200 ALA A C 1
ATOM 1514 O O . ALA A 1 200 ? 47.272 -32.758 -8.171 1.00 34.97 200 ALA A O 1
ATOM 1515 N N . ALA A 1 201 ? 46.496 -30.748 -7.535 1.00 34.19 201 ALA A N 1
ATOM 1516 C CA . ALA A 1 201 ? 47.746 -30.002 -7.625 1.00 34.19 201 ALA A CA 1
ATOM 1517 C C . ALA A 1 201 ? 47.591 -28.686 -6.856 1.00 34.19 201 ALA A C 1
ATOM 1519 O O . ALA A 1 201 ? 46.687 -27.891 -7.103 1.00 34.19 201 ALA A O 1
ATOM 1520 N N . ALA A 1 202 ? 48.460 -28.514 -5.869 1.00 32.69 202 ALA A N 1
ATOM 1521 C CA . ALA A 1 202 ? 48.536 -27.364 -4.993 1.00 32.69 202 ALA A CA 1
ATOM 1522 C C . ALA A 1 202 ? 49.166 -26.157 -5.703 1.00 32.69 202 ALA A C 1
ATOM 1524 O O . ALA A 1 202 ? 50.230 -26.287 -6.303 1.00 32.69 202 ALA A O 1
ATOM 1525 N N . SER A 1 203 ? 48.584 -24.971 -5.521 1.00 35.94 203 SER A N 1
ATOM 1526 C CA . SER A 1 203 ? 49.343 -23.717 -5.503 1.00 35.94 203 SER A CA 1
ATOM 1527 C C . SER A 1 203 ? 48.572 -22.616 -4.771 1.00 35.94 203 SER A C 1
ATO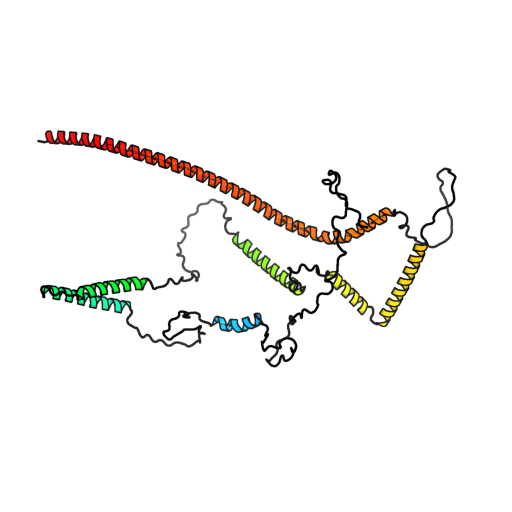M 1529 O O . SER A 1 203 ? 47.454 -22.252 -5.121 1.00 35.94 203 SER A O 1
ATOM 1531 N N . THR A 1 204 ? 49.224 -22.127 -3.728 1.00 33.66 204 THR A N 1
ATOM 1532 C CA . THR A 1 204 ? 48.904 -21.057 -2.785 1.00 33.66 204 THR A CA 1
ATOM 1533 C C . THR A 1 204 ? 48.694 -19.683 -3.441 1.00 33.66 204 THR A C 1
ATOM 1535 O O . THR A 1 204 ? 49.622 -19.201 -4.078 1.00 33.66 204 THR A O 1
ATOM 1538 N N . GLN A 1 205 ? 47.560 -19.006 -3.191 1.00 34.69 205 GLN A N 1
ATOM 1539 C CA . GLN A 1 205 ? 47.488 -17.606 -2.700 1.00 34.69 205 GLN A CA 1
ATOM 1540 C C . GLN A 1 205 ? 46.034 -17.117 -2.456 1.00 34.69 205 GLN A C 1
ATOM 1542 O O . GLN A 1 205 ? 45.106 -17.681 -3.034 1.00 34.69 205 GLN A O 1
ATOM 1547 N N . PRO A 1 206 ? 45.816 -16.117 -1.566 1.00 44.06 206 PRO A N 1
ATOM 1548 C CA . PRO A 1 206 ? 44.518 -15.825 -0.954 1.00 44.06 206 PRO A CA 1
ATOM 1549 C C . PRO A 1 206 ? 43.806 -14.561 -1.490 1.00 44.06 206 PRO A C 1
ATOM 1551 O O . PRO A 1 206 ? 44.428 -13.678 -2.067 1.00 44.06 206 PRO A O 1
ATOM 1554 N N . GLN A 1 207 ? 42.523 -14.460 -1.113 1.00 38.12 207 GLN A N 1
ATOM 1555 C CA . GLN A 1 207 ? 41.610 -13.300 -1.129 1.00 38.12 207 GLN A CA 1
ATOM 1556 C C . GLN A 1 207 ? 40.913 -12.917 -2.446 1.00 38.12 207 GLN A C 1
ATOM 1558 O O . GLN A 1 207 ? 41.499 -12.280 -3.309 1.00 38.12 207 GLN A O 1
ATOM 1563 N N . ALA A 1 208 ? 39.596 -13.164 -2.490 1.00 33.12 208 ALA A N 1
ATOM 1564 C CA . ALA A 1 208 ? 38.576 -12.175 -2.866 1.00 33.12 208 ALA A CA 1
ATOM 1565 C C . ALA A 1 208 ? 37.162 -12.723 -2.565 1.00 33.12 208 ALA A C 1
ATOM 1567 O O . ALA A 1 208 ? 36.713 -13.695 -3.160 1.00 33.12 208 ALA A O 1
ATOM 1568 N N . THR A 1 209 ? 36.499 -12.103 -1.587 1.00 45.38 209 THR A N 1
ATOM 1569 C CA . THR A 1 209 ? 35.048 -11.831 -1.519 1.00 45.38 209 THR A CA 1
ATOM 1570 C C . THR A 1 209 ? 34.067 -12.788 -2.223 1.00 45.38 209 THR A C 1
ATOM 1572 O O . THR A 1 209 ? 33.734 -12.598 -3.390 1.00 45.38 209 THR A O 1
ATOM 1575 N N . SER A 1 210 ? 33.440 -13.681 -1.452 1.00 38.41 210 SER A N 1
ATOM 1576 C CA . SER A 1 210 ? 32.098 -14.207 -1.742 1.00 38.41 210 SER A CA 1
ATOM 1577 C C . SER A 1 210 ? 31.113 -13.764 -0.651 1.00 38.41 210 SER A C 1
ATOM 1579 O O . SER A 1 210 ? 30.686 -14.527 0.209 1.00 38.41 210 SER A O 1
ATOM 1581 N N . MET A 1 211 ? 30.763 -12.474 -0.674 1.00 43.31 211 MET A N 1
ATOM 1582 C CA . MET A 1 211 ? 29.514 -11.973 -0.089 1.00 43.31 211 MET A CA 1
ATOM 1583 C C . MET A 1 211 ? 28.497 -11.794 -1.218 1.00 43.31 211 MET A C 1
ATOM 1585 O O . MET A 1 211 ? 28.217 -10.689 -1.664 1.00 43.31 211 MET A O 1
ATOM 1589 N N . ALA A 1 212 ? 27.971 -12.904 -1.709 1.00 49.22 212 ALA A N 1
ATOM 1590 C CA . ALA A 1 212 ? 26.760 -12.949 -2.510 1.00 49.22 212 ALA A CA 1
ATOM 1591 C C . ALA A 1 212 ? 26.034 -14.229 -2.084 1.00 49.22 212 ALA A C 1
ATOM 1593 O O . ALA A 1 212 ? 26.696 -15.238 -1.879 1.00 49.22 212 ALA A O 1
ATOM 1594 N N . GLU A 1 213 ? 24.710 -14.158 -1.912 1.00 50.34 213 GLU A N 1
ATOM 1595 C CA . GLU A 1 213 ? 23.807 -15.230 -1.431 1.00 50.34 213 GLU A CA 1
ATOM 1596 C C . GLU A 1 213 ? 23.489 -15.283 0.080 1.00 50.34 213 GLU A C 1
ATOM 1598 O O . GLU A 1 213 ? 23.357 -16.353 0.671 1.00 50.34 213 GLU A O 1
ATOM 1603 N N . ARG A 1 214 ? 23.241 -14.130 0.723 1.00 52.38 214 ARG A N 1
ATOM 1604 C CA . ARG A 1 214 ? 22.514 -14.103 2.018 1.00 52.38 214 ARG A CA 1
ATOM 1605 C C . ARG A 1 214 ? 21.302 -13.167 2.087 1.00 52.38 214 ARG A C 1
ATOM 1607 O O . ARG A 1 214 ? 20.675 -13.080 3.138 1.00 52.38 214 ARG A O 1
ATOM 1614 N N . SER A 1 215 ? 20.933 -12.504 0.989 1.00 56.72 215 SER A N 1
ATOM 1615 C CA . SER A 1 215 ? 19.810 -11.552 0.957 1.00 56.72 215 SER A CA 1
ATOM 1616 C C . SER A 1 215 ? 18.425 -12.213 0.995 1.00 56.72 215 SER A C 1
ATOM 1618 O O . SER A 1 215 ? 17.509 -11.621 1.542 1.00 56.72 215 SER A O 1
ATOM 1620 N N . GLY A 1 216 ? 18.261 -13.453 0.517 1.00 56.72 216 GLY A N 1
ATOM 1621 C CA . GLY A 1 216 ? 16.946 -14.120 0.499 1.00 56.72 216 GLY A CA 1
ATOM 1622 C C . GLY A 1 216 ? 16.458 -14.668 1.850 1.00 56.72 216 GLY A C 1
ATOM 1623 O O . GLY A 1 216 ? 15.264 -14.866 2.036 1.00 56.72 216 GLY A O 1
ATOM 1624 N N . GLN A 1 217 ? 17.358 -14.906 2.811 1.00 60.81 217 GLN A N 1
ATOM 1625 C CA . GLN A 1 217 ? 16.990 -15.498 4.109 1.00 60.81 217 GLN A CA 1
ATOM 1626 C C . GLN A 1 217 ? 16.509 -14.461 5.135 1.00 60.81 217 GLN A C 1
ATOM 1628 O O . GLN A 1 217 ? 15.766 -14.805 6.053 1.00 60.81 217 GLN A O 1
ATOM 1633 N N . VAL A 1 218 ? 16.925 -13.197 4.995 1.00 62.66 218 VAL A N 1
ATOM 1634 C CA . VAL A 1 218 ? 16.540 -12.120 5.925 1.00 62.66 218 VAL A CA 1
ATOM 1635 C C . VAL A 1 218 ? 15.074 -11.728 5.716 1.00 62.66 218 VAL A C 1
ATOM 1637 O O . VAL A 1 218 ? 14.357 -11.488 6.687 1.00 62.66 218 VAL A O 1
ATOM 1640 N N . ASP A 1 219 ? 14.591 -11.762 4.475 1.00 77.75 219 ASP A N 1
ATOM 1641 C CA . ASP A 1 219 ? 13.200 -11.435 4.155 1.00 77.75 219 ASP A CA 1
ATOM 1642 C C . ASP A 1 219 ? 12.235 -12.532 4.628 1.00 77.75 219 ASP A C 1
ATOM 1644 O O . ASP A 1 219 ? 11.202 -12.235 5.214 1.00 77.75 219 ASP A O 1
ATOM 1648 N N . GLU A 1 220 ? 12.583 -13.815 4.506 1.00 84.94 220 GLU A N 1
ATOM 1649 C CA . GLU A 1 220 ? 11.713 -14.895 4.998 1.00 84.94 220 GLU A CA 1
ATOM 1650 C C . GLU A 1 220 ? 11.617 -14.914 6.537 1.00 84.94 220 GLU A C 1
ATOM 1652 O O . GLU A 1 220 ? 10.534 -15.073 7.107 1.00 84.94 220 GLU A O 1
ATOM 1657 N N . GLN A 1 221 ? 12.729 -14.676 7.240 1.00 86.25 221 GLN A N 1
ATOM 1658 C CA . GLN A 1 221 ? 12.735 -14.585 8.706 1.00 86.25 221 GLN A CA 1
ATOM 1659 C C . GLN A 1 221 ? 11.992 -13.345 9.221 1.00 86.25 221 GLN A C 1
ATOM 1661 O O . GLN A 1 221 ? 11.313 -13.406 10.249 1.00 86.25 221 GLN A O 1
ATOM 1666 N N . THR A 1 222 ? 12.075 -12.216 8.516 1.00 90.00 222 THR A N 1
ATOM 1667 C CA . THR A 1 222 ? 11.326 -11.007 8.884 1.00 90.00 222 THR A CA 1
ATOM 1668 C C . THR A 1 222 ? 9.843 -11.140 8.553 1.00 90.00 222 THR A C 1
ATOM 1670 O O . THR A 1 222 ? 9.023 -10.780 9.390 1.00 90.00 222 THR A O 1
ATOM 1673 N N . LEU A 1 223 ? 9.473 -11.738 7.416 1.00 90.50 223 LEU A N 1
ATOM 1674 C CA . LEU A 1 223 ? 8.079 -12.024 7.064 1.00 90.50 223 LEU A CA 1
ATOM 1675 C C . LEU A 1 223 ? 7.439 -13.008 8.044 1.00 90.50 223 LEU A C 1
ATOM 1677 O O . LEU A 1 223 ? 6.348 -12.746 8.544 1.00 90.50 223 LEU A O 1
ATOM 1681 N N . THR A 1 224 ? 8.125 -14.098 8.396 1.00 91.81 224 THR A N 1
ATOM 1682 C CA . THR A 1 224 ? 7.637 -15.020 9.435 1.00 91.81 224 THR A CA 1
ATOM 1683 C C . THR A 1 224 ? 7.494 -14.303 10.777 1.00 91.81 224 THR A C 1
ATOM 1685 O O . THR A 1 224 ? 6.439 -14.397 11.398 1.00 91.81 224 THR A O 1
ATOM 1688 N N . SER A 1 225 ? 8.466 -13.481 11.182 1.00 94.19 225 SER A N 1
ATOM 1689 C CA . SER A 1 225 ? 8.351 -12.659 12.396 1.00 94.19 225 SER A CA 1
ATOM 1690 C C . SER A 1 225 ? 7.143 -11.716 12.341 1.00 94.19 225 SER A C 1
ATOM 1692 O O . SER A 1 225 ? 6.353 -11.696 13.281 1.00 94.19 225 SER A O 1
ATOM 1694 N N . ILE A 1 226 ? 6.928 -11.002 11.232 1.00 95.56 226 ILE A N 1
ATOM 1695 C CA . ILE A 1 226 ? 5.770 -10.118 11.021 1.00 95.56 226 ILE A CA 1
ATOM 1696 C C . ILE A 1 226 ? 4.462 -10.904 11.133 1.00 95.56 226 ILE A C 1
ATOM 1698 O O . ILE A 1 226 ? 3.569 -10.471 11.851 1.00 95.56 226 ILE A O 1
ATOM 1702 N N . THR A 1 227 ? 4.364 -12.087 10.522 1.00 93.94 227 THR A N 1
ATOM 1703 C CA . THR A 1 227 ? 3.164 -12.931 10.658 1.00 93.94 227 THR A CA 1
ATOM 1704 C C . THR A 1 227 ? 2.957 -13.415 12.096 1.00 93.94 227 THR A C 1
ATOM 1706 O O . THR A 1 227 ? 1.832 -13.424 12.585 1.00 93.94 227 THR A O 1
ATOM 1709 N N . THR A 1 228 ? 4.020 -13.751 12.839 1.00 95.12 228 THR A N 1
ATOM 1710 C CA . THR A 1 228 ? 3.880 -14.098 14.263 1.00 95.12 228 THR A CA 1
ATOM 1711 C C . THR A 1 228 ? 3.438 -12.899 15.103 1.00 95.12 228 THR A C 1
ATOM 1713 O O . THR A 1 228 ? 2.620 -13.058 16.005 1.00 95.12 228 THR A O 1
ATOM 1716 N N . PHE A 1 229 ? 3.916 -11.689 14.803 1.00 95.00 229 PHE A N 1
ATOM 1717 C CA . PHE A 1 229 ? 3.437 -10.478 15.464 1.00 95.00 229 PHE A CA 1
ATOM 1718 C C . PHE A 1 229 ? 1.979 -10.188 15.115 1.00 95.00 229 PHE A C 1
ATOM 1720 O O . PHE A 1 229 ? 1.215 -9.898 16.023 1.00 95.00 229 PHE A O 1
ATOM 1727 N N . ASP A 1 230 ? 1.572 -10.353 13.861 1.00 94.31 230 ASP A N 1
ATOM 1728 C CA . ASP A 1 230 ? 0.189 -10.179 13.411 1.00 94.31 230 ASP A CA 1
ATOM 1729 C C . ASP A 1 230 ? -0.765 -11.192 14.068 1.00 94.31 230 ASP A C 1
ATOM 1731 O O . ASP A 1 230 ? -1.792 -10.821 14.624 1.00 94.31 230 ASP A O 1
ATOM 1735 N N . THR A 1 231 ? -0.385 -12.471 14.151 1.00 94.75 231 THR A N 1
ATOM 1736 C CA . THR A 1 231 ? -1.175 -13.481 14.890 1.00 94.75 231 THR A CA 1
ATOM 1737 C C . THR A 1 231 ? -1.278 -13.174 16.388 1.00 94.75 231 THR A C 1
ATOM 1739 O O . THR A 1 231 ? -2.310 -13.416 17.010 1.00 94.75 231 THR A O 1
ATOM 1742 N N . ARG A 1 232 ? -0.226 -12.609 16.994 1.00 94.69 232 ARG A N 1
ATOM 1743 C CA . ARG A 1 232 ? -0.264 -12.163 18.393 1.00 94.69 232 ARG A CA 1
ATOM 1744 C C . ARG A 1 232 ? -1.103 -10.900 18.568 1.00 94.69 232 ARG A C 1
ATOM 1746 O O . ARG A 1 232 ? -1.808 -10.801 19.566 1.00 94.69 232 ARG A O 1
ATOM 1753 N N . LEU A 1 233 ? -1.035 -9.956 17.631 1.00 92.19 233 LEU A N 1
ATOM 1754 C CA . LEU A 1 233 ? -1.841 -8.736 17.629 1.00 92.19 233 LEU A CA 1
ATOM 1755 C C . LEU A 1 233 ? -3.316 -9.070 17.450 1.00 92.19 233 LEU A C 1
ATOM 1757 O O . LEU A 1 233 ? -4.112 -8.657 18.276 1.00 92.19 233 LEU A O 1
ATOM 1761 N N . THR A 1 234 ? -3.667 -9.914 16.484 1.00 91.56 234 THR A N 1
ATOM 1762 C CA . THR A 1 234 ? -5.042 -10.401 16.292 1.00 91.56 234 THR A CA 1
ATOM 1763 C C . THR A 1 234 ? -5.553 -11.181 17.504 1.00 91.56 234 THR A C 1
ATOM 1765 O O . THR A 1 234 ? -6.701 -11.004 17.906 1.00 91.56 234 THR A O 1
ATOM 1768 N N . ALA A 1 235 ? -4.713 -11.989 18.163 1.00 92.12 235 ALA A N 1
ATOM 1769 C CA . ALA A 1 235 ? -5.081 -12.624 19.429 1.00 92.12 235 ALA A CA 1
ATOM 1770 C C . ALA A 1 235 ? -5.359 -11.585 20.533 1.00 92.12 235 ALA A C 1
ATOM 1772 O O . ALA A 1 235 ? -6.364 -11.701 21.234 1.00 92.12 235 ALA A O 1
ATOM 1773 N N . LEU A 1 236 ? -4.525 -10.547 20.664 1.00 90.19 236 LEU A N 1
ATOM 1774 C CA . LEU A 1 236 ? -4.749 -9.451 21.614 1.00 90.19 236 LEU A CA 1
ATOM 1775 C C . LEU A 1 236 ? -5.995 -8.627 21.268 1.00 90.19 236 LEU A C 1
ATOM 1777 O O . LEU A 1 236 ? -6.777 -8.319 22.159 1.00 90.19 236 LEU A O 1
ATOM 1781 N N . GLU A 1 237 ? -6.226 -8.319 19.995 1.00 86.94 237 GLU A N 1
ATOM 1782 C CA . GLU A 1 237 ? -7.420 -7.623 19.508 1.00 86.94 237 GLU A CA 1
ATOM 1783 C C . GLU A 1 237 ? -8.687 -8.434 19.777 1.00 86.94 237 GLU A C 1
ATOM 1785 O O . GLU A 1 237 ? -9.685 -7.870 20.221 1.00 86.94 237 GLU A O 1
ATOM 1790 N N . SER A 1 238 ? -8.634 -9.757 19.588 1.00 89.56 238 SER A N 1
ATOM 1791 C CA . SER A 1 238 ? -9.743 -10.658 19.909 1.00 89.56 238 SER A CA 1
ATOM 1792 C C . SER A 1 238 ? -10.005 -10.739 21.416 1.00 89.56 238 SER A C 1
ATOM 1794 O O . SER A 1 238 ? -11.159 -10.699 21.834 1.00 89.56 238 SER A O 1
ATOM 1796 N N . ALA A 1 239 ? -8.954 -10.768 22.245 1.00 89.00 239 ALA A N 1
ATOM 1797 C CA . ALA A 1 239 ? -9.075 -10.774 23.703 1.00 89.00 239 ALA A CA 1
ATOM 1798 C C . ALA A 1 239 ? -9.602 -9.437 24.249 1.00 89.00 239 ALA A C 1
ATOM 1800 O O . ALA A 1 239 ? -10.321 -9.412 25.244 1.00 89.00 239 ALA A O 1
ATOM 1801 N N . LEU A 1 240 ? -9.266 -8.330 23.583 1.00 82.88 240 LEU A N 1
ATOM 1802 C CA . LEU A 1 240 ? -9.761 -6.988 23.887 1.00 82.88 240 LEU A CA 1
ATOM 1803 C C . LEU A 1 240 ? -11.120 -6.690 23.225 1.00 82.88 240 LEU A C 1
ATOM 1805 O O . LEU A 1 240 ? -11.686 -5.626 23.464 1.00 82.88 240 LEU A O 1
ATOM 1809 N N . GLY A 1 241 ? -11.646 -7.597 22.393 1.00 73.12 241 GLY A N 1
ATOM 1810 C CA . GLY A 1 241 ? -12.917 -7.432 21.678 1.00 73.12 241 GLY A CA 1
ATOM 1811 C C . GLY A 1 241 ? -12.912 -6.341 20.598 1.00 73.12 241 GLY A C 1
ATOM 1812 O O . GLY A 1 241 ? -13.974 -5.956 20.111 1.00 73.12 241 GLY A O 1
ATOM 1813 N N . LEU A 1 242 ? -11.738 -5.841 20.199 1.00 66.75 242 LEU A N 1
ATOM 1814 C CA . LEU A 1 242 ? -11.593 -4.722 19.261 1.00 66.75 242 LEU A CA 1
ATOM 1815 C C . LEU A 1 242 ? -11.948 -5.108 17.817 1.00 66.75 242 LEU A C 1
ATOM 1817 O O . LEU A 1 242 ? -12.333 -4.238 17.044 1.00 66.75 242 LEU A O 1
ATOM 1821 N N . SER A 1 243 ? -11.900 -6.397 17.451 1.00 59.19 243 SER A N 1
ATOM 1822 C CA . SER A 1 243 ? -12.251 -6.862 16.095 1.00 59.19 243 SER A CA 1
ATOM 1823 C C . SER A 1 243 ? -13.733 -6.693 15.732 1.00 59.19 243 SER A C 1
ATOM 1825 O O . SER A 1 243 ? -14.079 -6.805 14.559 1.00 59.19 243 SER A O 1
ATOM 1827 N N . SER A 1 244 ? -14.613 -6.433 16.707 1.00 56.03 244 SER A N 1
ATOM 1828 C CA . SER A 1 244 ? -16.022 -6.104 16.439 1.00 56.03 244 SER A CA 1
ATOM 1829 C C . SER A 1 244 ? -16.249 -4.608 16.183 1.00 56.03 244 SER A C 1
ATOM 1831 O O . SER A 1 244 ? -17.362 -4.223 15.820 1.00 56.03 244 SER A O 1
ATOM 1833 N N . LEU A 1 245 ? -15.226 -3.766 16.377 1.00 55.09 245 LEU A N 1
ATOM 1834 C CA . LEU A 1 245 ? -15.265 -2.344 16.058 1.00 55.09 245 LEU A CA 1
ATOM 1835 C C . LEU A 1 245 ? -14.708 -2.146 14.644 1.00 55.09 245 LEU A C 1
ATOM 1837 O O . LEU A 1 245 ? -13.504 -2.188 14.407 1.00 55.09 245 LEU A O 1
ATOM 1841 N N . ASP A 1 246 ? -15.613 -1.949 13.693 1.00 50.69 246 ASP A N 1
ATOM 1842 C CA . ASP A 1 246 ? -15.282 -1.572 12.323 1.00 50.69 246 ASP A CA 1
ATOM 1843 C C . ASP A 1 246 ? -14.487 -0.245 12.310 1.00 50.69 246 ASP A C 1
ATOM 1845 O O . ASP A 1 246 ? -15.007 0.778 12.769 1.00 50.69 246 ASP A O 1
ATOM 1849 N N . PRO A 1 247 ? -13.251 -0.212 11.774 1.00 55.94 247 PRO A N 1
ATOM 1850 C CA . PRO A 1 247 ? -12.434 1.001 11.725 1.00 55.94 247 PRO A CA 1
ATOM 1851 C C . PRO A 1 247 ? -13.002 2.081 10.789 1.00 55.94 247 PRO A C 1
ATOM 1853 O O . PRO A 1 247 ? -12.525 3.216 10.814 1.00 55.94 247 PRO A O 1
ATOM 1856 N N . THR A 1 248 ? -13.998 1.761 9.950 1.00 52.84 248 THR A N 1
ATOM 1857 C CA . THR A 1 248 ? -14.666 2.744 9.080 1.00 52.84 248 THR A CA 1
ATOM 1858 C C . THR A 1 248 ? -15.810 3.483 9.771 1.00 52.84 248 THR A C 1
ATOM 1860 O O . THR A 1 248 ? -16.210 4.559 9.318 1.00 52.84 248 THR A O 1
ATOM 1863 N N . SER A 1 249 ? -16.269 2.987 10.924 1.00 48.72 249 SER A N 1
ATOM 1864 C CA . SER A 1 249 ? -17.139 3.749 11.809 1.00 48.72 249 SER A CA 1
ATOM 1865 C C . SER A 1 249 ? -16.297 4.795 12.536 1.00 48.72 249 SER A C 1
ATOM 1867 O O . SER A 1 249 ? -15.835 4.596 13.654 1.00 48.72 249 SER A O 1
ATOM 1869 N N . GLN A 1 250 ? -16.140 5.962 11.907 1.00 45.62 250 GLN A N 1
ATOM 1870 C CA . GLN A 1 250 ? -15.655 7.209 12.518 1.00 45.62 250 GLN A CA 1
ATOM 1871 C C . GLN A 1 250 ? -16.567 7.711 13.663 1.00 45.62 250 GLN A C 1
ATOM 1873 O O . GLN A 1 250 ? -16.597 8.901 13.970 1.00 45.62 250 GLN A O 1
ATOM 1878 N N . SER A 1 251 ? -17.341 6.835 14.310 1.00 43.78 251 SER A N 1
ATOM 1879 C CA . SER A 1 251 ? -17.990 7.150 15.568 1.00 43.78 251 SER A CA 1
ATOM 1880 C C . SER A 1 251 ? -16.918 7.142 16.646 1.00 43.78 251 SER A C 1
ATOM 1882 O O . SER A 1 251 ? -16.424 6.103 17.075 1.00 43.78 251 SER A O 1
ATOM 1884 N N . SER A 1 252 ? -16.573 8.353 17.051 1.00 44.69 252 SER A N 1
ATOM 1885 C CA . SER A 1 252 ? -15.748 8.796 18.165 1.00 44.69 252 SER A CA 1
ATOM 1886 C C . SER A 1 252 ? -16.158 8.246 19.541 1.00 44.69 252 SER A C 1
ATOM 1888 O O . SER A 1 252 ? -16.169 8.978 20.526 1.00 44.69 252 SER A O 1
ATOM 1890 N N . THR A 1 253 ? -16.472 6.961 19.658 1.00 49.50 253 THR A N 1
ATOM 1891 C CA . THR A 1 253 ? -16.357 6.227 20.916 1.00 49.50 253 THR A CA 1
ATOM 1892 C C . THR A 1 253 ? -14.987 5.576 20.905 1.00 49.50 253 THR A C 1
ATOM 1894 O O . THR A 1 253 ? -14.853 4.356 20.828 1.00 49.50 253 THR A O 1
ATOM 1897 N N . VAL A 1 254 ? -13.952 6.423 20.919 1.00 51.69 254 VAL A N 1
ATOM 1898 C CA . VAL A 1 254 ? -12.618 6.019 21.357 1.00 51.69 254 VAL A CA 1
ATOM 1899 C C . VAL A 1 254 ? -12.855 5.212 22.620 1.00 51.69 254 VAL A C 1
ATOM 1901 O O . VAL A 1 254 ? -13.428 5.738 23.574 1.00 51.69 254 VAL A O 1
ATOM 1904 N N . THR A 1 255 ? -12.540 3.921 22.545 1.00 55.91 255 THR A N 1
ATOM 1905 C CA . THR A 1 255 ? -12.533 2.956 23.642 1.00 55.91 255 THR A CA 1
ATOM 1906 C C . THR A 1 255 ? -12.391 3.690 24.966 1.00 55.91 255 THR A C 1
ATOM 1908 O O . THR A 1 255 ? -11.337 4.291 25.207 1.00 55.91 255 THR A O 1
ATOM 1911 N N . ALA A 1 256 ? -13.442 3.704 25.794 1.00 58.81 256 ALA A N 1
ATOM 1912 C CA . ALA A 1 256 ? -13.284 4.177 27.161 1.00 58.81 256 ALA A CA 1
ATOM 1913 C C . ALA A 1 256 ? -12.050 3.449 27.715 1.00 58.81 256 ALA A C 1
ATOM 1915 O O . ALA A 1 256 ? -11.953 2.229 27.545 1.00 58.81 256 ALA A O 1
ATOM 1916 N N . PRO A 1 257 ? -11.049 4.174 28.234 1.00 73.31 257 PRO A N 1
ATOM 1917 C CA . PRO A 1 257 ? -9.770 3.568 28.553 1.00 73.31 257 PRO A CA 1
ATOM 1918 C C . PRO A 1 257 ? -10.029 2.425 29.542 1.00 73.31 257 PRO A C 1
ATOM 1920 O O . PRO A 1 257 ? -10.597 2.635 30.617 1.00 73.31 257 PRO A O 1
ATOM 1923 N N . LEU A 1 258 ? -9.674 1.198 29.140 1.00 78.81 258 LEU A N 1
ATOM 1924 C CA . LEU A 1 258 ? -10.025 -0.015 29.888 1.00 78.81 258 LEU A CA 1
ATOM 1925 C C . LEU A 1 258 ? -9.497 0.052 31.321 1.00 78.81 258 LEU A C 1
ATOM 1927 O O . LEU A 1 258 ? -10.166 -0.389 32.249 1.00 78.81 258 LEU A O 1
ATOM 1931 N N . LEU A 1 259 ? -8.333 0.678 31.508 1.00 85.69 259 LEU A N 1
ATOM 1932 C CA . LEU A 1 259 ? -7.709 0.849 32.813 1.00 85.69 259 LEU A CA 1
ATOM 1933 C C . LEU A 1 259 ? -8.590 1.657 33.785 1.00 85.69 259 LEU A C 1
ATOM 1935 O O . LEU A 1 259 ? -8.948 1.087 34.808 1.00 85.69 259 LEU A O 1
ATOM 1939 N N . PRO A 1 260 ? -9.034 2.898 33.495 1.00 87.38 260 PRO A N 1
ATOM 1940 C CA . PRO A 1 260 ? -10.035 3.587 34.306 1.00 87.38 260 PRO A CA 1
ATOM 1941 C C . PRO A 1 260 ? -11.294 2.769 34.600 1.00 87.38 260 PRO A C 1
ATOM 1943 O O . PRO A 1 260 ? -11.721 2.733 35.750 1.00 87.38 260 PRO A O 1
ATOM 1946 N N . THR A 1 261 ? -11.856 2.051 33.620 1.00 87.00 261 THR A N 1
ATOM 1947 C CA . THR A 1 261 ? -13.049 1.218 33.870 1.00 87.00 261 THR A CA 1
ATOM 1948 C C . THR A 1 261 ? -12.764 0.049 34.815 1.00 87.00 261 THR A C 1
ATOM 1950 O O . THR A 1 261 ? -13.549 -0.205 35.722 1.00 87.00 261 THR A O 1
ATOM 1953 N N . LEU A 1 262 ? -11.608 -0.605 34.676 1.00 88.06 262 LEU A N 1
ATOM 1954 C CA . LEU A 1 262 ? -11.173 -1.690 35.551 1.00 88.06 262 LEU A CA 1
ATOM 1955 C C . LEU A 1 262 ? -10.854 -1.153 36.947 1.00 88.06 262 LEU A C 1
ATOM 1957 O O . LEU A 1 262 ? -11.283 -1.742 37.925 1.00 88.06 262 LEU A O 1
ATOM 1961 N N . THR A 1 263 ? -10.196 0.003 37.059 1.00 91.25 263 THR A N 1
ATOM 1962 C CA . THR A 1 263 ? -9.921 0.644 38.356 1.00 91.25 263 THR A CA 1
ATOM 1963 C C . THR A 1 263 ? -11.203 1.071 39.063 1.00 91.25 263 THR A C 1
ATOM 1965 O O . THR A 1 263 ? -11.283 0.982 40.281 1.00 91.25 263 THR A O 1
ATOM 1968 N N . LEU A 1 264 ? -12.226 1.493 38.316 1.00 91.00 264 LEU A N 1
ATOM 1969 C CA . LEU A 1 264 ? -13.540 1.809 38.862 1.00 91.00 264 LEU A CA 1
ATOM 1970 C C . LEU A 1 264 ? -14.225 0.529 39.355 1.00 91.00 264 LEU A C 1
ATOM 1972 O O . LEU A 1 264 ? -14.720 0.508 40.477 1.00 91.00 264 LEU A O 1
ATOM 1976 N N . LEU A 1 265 ? -14.206 -0.549 38.567 1.00 90.56 265 LEU A N 1
ATOM 1977 C CA . LEU A 1 265 ? -14.739 -1.852 38.981 1.00 90.56 265 LEU A CA 1
ATOM 1978 C C . LEU A 1 265 ? -13.988 -2.431 40.188 1.00 90.56 265 LEU A C 1
ATOM 1980 O O . LEU A 1 265 ? -14.619 -2.992 41.076 1.00 90.56 265 LEU A O 1
ATOM 1984 N N . ASP A 1 266 ? -12.669 -2.260 40.254 1.00 92.25 266 ASP A N 1
ATOM 1985 C CA . ASP A 1 266 ? -11.833 -2.657 41.388 1.00 92.25 266 ASP A CA 1
ATOM 1986 C C . ASP A 1 266 ? -12.171 -1.831 42.632 1.00 92.25 266 ASP A C 1
ATOM 1988 O O . ASP A 1 266 ? -12.381 -2.386 43.703 1.00 92.25 266 ASP A O 1
ATOM 1992 N N . GLN A 1 267 ? -12.366 -0.515 42.489 1.00 90.94 267 GLN A N 1
ATOM 1993 C CA . GLN A 1 267 ? -12.878 0.332 43.570 1.00 90.94 267 GLN A CA 1
ATOM 1994 C C . GLN A 1 267 ? -14.282 -0.103 44.010 1.00 90.94 267 GLN A C 1
ATOM 1996 O O . GLN A 1 267 ? -14.549 -0.175 45.206 1.00 90.94 267 GLN A O 1
ATOM 2001 N N . GLN A 1 268 ? -15.173 -0.452 43.080 1.00 88.69 268 GLN A N 1
ATOM 2002 C CA . GLN A 1 268 ? -16.503 -0.975 43.398 1.00 88.69 268 GLN A CA 1
ATOM 2003 C C . GLN A 1 268 ? -16.420 -2.320 44.133 1.00 88.69 268 GLN A C 1
ATOM 2005 O O . GLN A 1 268 ? -17.058 -2.489 45.171 1.00 88.69 268 GLN A O 1
ATOM 2010 N N . LEU A 1 269 ? -15.582 -3.252 43.680 1.00 89.75 269 LEU A N 1
ATOM 2011 C CA . LEU A 1 269 ? -15.340 -4.531 44.353 1.00 89.75 269 LEU A CA 1
ATOM 2012 C C . LEU A 1 269 ? -14.672 -4.353 45.719 1.00 89.75 269 LEU A C 1
ATOM 2014 O O . LEU A 1 269 ? -15.029 -5.046 46.670 1.00 89.75 269 LEU A O 1
ATOM 2018 N N . ALA A 1 270 ? -13.754 -3.400 45.859 1.00 87.44 270 ALA A N 1
ATOM 2019 C CA . ALA A 1 270 ? -13.146 -3.030 47.130 1.00 87.44 270 ALA A CA 1
ATOM 2020 C C . ALA A 1 270 ? -14.185 -2.430 48.090 1.00 87.44 270 ALA A C 1
ATOM 2022 O O . ALA A 1 270 ? -14.179 -2.747 49.279 1.00 87.44 270 ALA A O 1
ATOM 2023 N N . THR A 1 271 ? -15.133 -1.622 47.598 1.00 81.19 271 THR A N 1
ATOM 2024 C CA . THR A 1 271 ? -16.245 -1.129 48.427 1.00 81.19 271 THR A CA 1
ATOM 2025 C C . THR A 1 271 ? -17.204 -2.245 48.831 1.00 81.19 271 THR A C 1
ATOM 2027 O O . THR A 1 271 ? -17.627 -2.270 49.979 1.00 81.19 271 THR A O 1
ATOM 2030 N N . LEU A 1 272 ? -17.494 -3.207 47.951 1.00 81.56 272 LEU A N 1
ATOM 2031 C CA . LEU A 1 272 ? -18.352 -4.354 48.271 1.00 81.56 272 LEU A CA 1
ATOM 2032 C C . LEU A 1 272 ? -17.674 -5.351 49.220 1.00 81.56 272 LEU A C 1
ATOM 2034 O O . LEU A 1 272 ? -18.339 -5.940 50.068 1.00 81.56 272 LEU A O 1
ATOM 2038 N N . SER A 1 273 ? -16.357 -5.535 49.109 1.00 84.38 273 SER A N 1
ATOM 2039 C CA . SER A 1 273 ? -15.605 -6.441 49.984 1.00 84.38 273 SER A CA 1
ATOM 2040 C C . SER A 1 273 ? -15.333 -5.832 51.362 1.00 84.38 273 SER A C 1
ATOM 2042 O O . SER A 1 273 ? -15.448 -6.531 52.370 1.00 84.38 273 SER A O 1
ATOM 2044 N N . SER A 1 274 ? -15.036 -4.528 51.432 1.00 75.06 274 SER A N 1
ATOM 2045 C CA . SER A 1 274 ? -14.848 -3.807 52.701 1.00 75.06 274 SER A CA 1
ATOM 2046 C C . SER A 1 274 ? -16.167 -3.514 53.421 1.00 75.06 274 SER A C 1
ATOM 2048 O O . SER A 1 274 ? -16.226 -3.593 54.648 1.00 75.06 274 SER A O 1
ATOM 2050 N N . ALA A 1 275 ? -17.247 -3.235 52.687 1.00 62.44 275 ALA A N 1
ATOM 2051 C CA . ALA A 1 275 ? -18.591 -3.117 53.236 1.00 62.44 275 ALA A CA 1
ATOM 2052 C C . ALA A 1 275 ? -19.299 -4.476 53.183 1.00 62.44 275 ALA A C 1
ATOM 2054 O O . ALA A 1 275 ? -20.262 -4.670 52.448 1.00 62.44 275 ALA A O 1
ATOM 2055 N N . THR A 1 276 ? -18.866 -5.418 54.022 1.00 65.56 276 THR A N 1
ATOM 2056 C CA . THR A 1 276 ? -19.469 -6.761 54.161 1.00 65.56 276 THR A CA 1
ATOM 2057 C C . THR A 1 276 ? -20.963 -6.726 54.565 1.00 65.56 276 THR A C 1
ATOM 2059 O O . THR A 1 276 ? -21.612 -7.765 54.646 1.00 65.56 276 THR A O 1
ATOM 2062 N N . SER A 1 277 ? -21.542 -5.542 54.819 1.00 67.00 277 SER A N 1
ATOM 2063 C CA . SER A 1 277 ? -22.973 -5.339 55.061 1.00 67.00 277 SER A CA 1
ATOM 2064 C C . SER A 1 277 ? -23.499 -4.067 54.378 1.00 67.00 277 SER A C 1
ATOM 2066 O O . SER A 1 277 ? -22.917 -2.987 54.494 1.00 67.00 277 SER A O 1
ATOM 2068 N N . LEU A 1 278 ? -24.652 -4.192 53.709 1.00 76.00 278 LEU A N 1
ATOM 2069 C CA . LEU A 1 278 ? -25.394 -3.100 53.059 1.00 76.00 278 LEU A CA 1
ATOM 2070 C C . LEU A 1 278 ? -25.681 -1.930 54.025 1.00 76.00 278 LEU A C 1
ATOM 2072 O O . LEU A 1 278 ? -25.614 -0.763 53.647 1.00 76.00 278 LEU A O 1
ATOM 2076 N N . SER A 1 279 ? -25.929 -2.241 55.300 1.00 76.88 279 SER A N 1
ATOM 2077 C CA . SER A 1 279 ? -26.216 -1.258 56.348 1.00 76.88 279 SER A CA 1
ATOM 2078 C C . SER A 1 279 ? -25.008 -0.391 56.718 1.00 76.88 279 SER A C 1
ATOM 2080 O O . SER A 1 279 ? -25.175 0.789 57.028 1.00 76.88 279 SER A O 1
ATOM 2082 N N . ALA A 1 280 ? -23.785 -0.930 56.660 1.00 74.56 280 ALA A N 1
ATOM 2083 C CA . ALA A 1 280 ? -22.570 -0.152 56.891 1.00 74.56 280 ALA A CA 1
ATOM 2084 C C . ALA A 1 280 ? -22.299 0.828 55.739 1.00 74.56 280 ALA A C 1
ATOM 2086 O O . ALA A 1 280 ? -21.859 1.952 55.986 1.00 74.56 280 ALA A O 1
ATOM 2087 N N . LEU A 1 281 ? -22.617 0.437 54.499 1.00 79.94 281 LEU A N 1
ATOM 2088 C CA . LEU A 1 281 ? -22.511 1.305 53.325 1.00 79.94 281 LEU A CA 1
ATOM 2089 C C . LEU A 1 281 ? -23.531 2.450 53.375 1.00 79.94 281 LEU A C 1
ATOM 2091 O O . LEU A 1 281 ? -23.177 3.591 53.096 1.00 79.94 281 LEU A O 1
ATOM 2095 N N . GLU A 1 282 ? -24.762 2.180 53.808 1.00 86.62 282 GLU A N 1
ATOM 2096 C CA . GLU A 1 282 ? -25.803 3.202 53.979 1.00 86.62 282 GLU A CA 1
ATOM 2097 C C . GLU A 1 282 ? -25.513 4.155 55.161 1.00 86.62 282 GLU A C 1
ATOM 2099 O O . GLU A 1 282 ? -25.717 5.372 55.085 1.00 86.62 282 GLU A O 1
ATOM 2104 N N . ALA A 1 283 ? -24.920 3.646 56.244 1.00 82.38 283 ALA A N 1
ATOM 2105 C CA . ALA A 1 283 ? -24.427 4.473 57.346 1.00 82.38 283 ALA A CA 1
ATOM 2106 C C . ALA A 1 283 ? -23.204 5.327 56.949 1.00 82.38 283 ALA A C 1
ATOM 2108 O O . ALA A 1 283 ? -23.059 6.463 57.403 1.00 82.38 283 ALA A O 1
ATOM 2109 N N . ALA A 1 284 ? -22.310 4.809 56.103 1.00 79.69 284 ALA A N 1
ATOM 2110 C CA . ALA A 1 284 ? -21.165 5.560 55.594 1.00 79.69 284 ALA A CA 1
ATOM 2111 C C . ALA A 1 284 ? -21.581 6.603 54.545 1.00 79.69 284 ALA A C 1
ATOM 2113 O O . ALA A 1 284 ? -21.113 7.739 54.607 1.00 79.69 284 ALA A O 1
ATOM 2114 N N . SER A 1 285 ? -22.499 6.271 53.632 1.00 87.12 285 SER A N 1
ATOM 2115 C CA . SER A 1 285 ? -23.007 7.204 52.621 1.00 87.12 285 SER A CA 1
ATOM 2116 C C . SER A 1 285 ? -23.778 8.359 53.262 1.00 87.12 285 SER A C 1
ATOM 2118 O O . SER A 1 285 ? -23.555 9.513 52.900 1.00 87.12 285 SER A O 1
ATOM 2120 N N . SER A 1 286 ? -24.595 8.091 54.286 1.00 88.19 286 SER A N 1
ATOM 2121 C CA . SER A 1 286 ? -25.279 9.138 55.058 1.00 88.19 286 SER A CA 1
ATOM 2122 C C . SER A 1 286 ? -24.301 10.039 55.823 1.00 88.19 286 SER A C 1
ATOM 2124 O O . SER A 1 286 ? -24.488 11.256 55.848 1.00 88.19 286 SER A O 1
ATOM 2126 N N . ARG A 1 287 ? -23.204 9.494 56.373 1.00 87.94 287 ARG A N 1
ATOM 2127 C CA . ARG A 1 287 ? -22.118 10.296 56.974 1.00 87.94 287 ARG A CA 1
ATOM 2128 C C . ARG A 1 287 ? -21.370 11.134 55.943 1.00 87.94 287 ARG A C 1
ATOM 2130 O O . ARG A 1 287 ? -21.103 12.298 56.215 1.00 87.94 287 ARG A O 1
ATOM 2137 N N . ILE A 1 288 ? -21.069 10.590 54.765 1.00 92.31 288 ILE A N 1
ATOM 2138 C CA . ILE A 1 288 ? -20.437 11.338 53.667 1.00 92.31 288 ILE A CA 1
ATOM 2139 C C . ILE A 1 288 ? -21.363 12.457 53.186 1.00 92.31 288 ILE A C 1
ATOM 2141 O O . ILE A 1 288 ? -20.909 13.581 53.005 1.00 92.31 288 ILE A O 1
ATOM 2145 N N . HIS A 1 289 ? -22.664 12.198 53.035 1.00 90.81 289 HIS A N 1
ATOM 2146 C CA . HIS A 1 289 ? -23.640 13.235 52.703 1.00 90.81 289 HIS A CA 1
ATOM 2147 C C . HIS A 1 289 ? -23.722 14.314 53.784 1.00 90.81 289 HIS A C 1
ATOM 2149 O O . HIS A 1 289 ? -23.754 15.500 53.451 1.00 90.81 289 HIS A O 1
ATOM 2155 N N . LYS A 1 290 ? -23.675 13.927 55.065 1.00 94.75 290 LYS A N 1
ATOM 2156 C CA . LYS A 1 290 ? -23.629 14.873 56.181 1.00 94.75 290 LYS A CA 1
ATOM 2157 C C . LYS A 1 290 ? -22.361 15.729 56.137 1.00 94.75 290 LYS A C 1
ATOM 2159 O O . LYS A 1 290 ? -22.472 16.950 56.103 1.00 94.75 290 LYS A O 1
ATOM 2164 N N . LEU A 1 291 ? -21.183 15.120 56.009 1.00 93.50 291 LEU A N 1
ATOM 2165 C CA . LEU A 1 291 ? -19.906 15.833 55.884 1.00 93.50 291 LEU A CA 1
ATOM 2166 C C . LEU A 1 291 ? -19.856 16.721 54.636 1.00 93.50 291 LEU A C 1
ATOM 2168 O O . LEU A 1 291 ? -19.342 17.831 54.694 1.00 93.50 291 LEU A O 1
ATOM 2172 N N . LYS A 1 292 ? -20.443 16.284 53.516 1.00 93.50 292 LYS A N 1
ATOM 2173 C CA . LYS A 1 292 ? -20.572 17.094 52.299 1.00 93.50 292 LYS A CA 1
ATOM 2174 C C . LYS A 1 292 ? -21.464 18.311 52.530 1.00 93.50 292 LYS A C 1
ATOM 2176 O O . LYS A 1 292 ? -21.129 19.397 52.068 1.00 93.50 292 LYS A O 1
ATOM 2181 N N . SER A 1 293 ? -22.575 18.150 53.249 1.00 94.19 293 SER A N 1
ATOM 2182 C CA . SER A 1 293 ? -23.452 19.270 53.606 1.00 94.19 293 SER A CA 1
ATOM 2183 C C . SER A 1 293 ? -22.784 20.239 54.589 1.00 94.19 293 SER A C 1
ATOM 2185 O O . SER A 1 293 ? -22.878 21.451 54.409 1.00 94.19 293 SER A O 1
ATOM 2187 N N . GLU A 1 294 ? -22.027 19.726 55.562 1.00 93.12 294 GLU A N 1
ATOM 2188 C CA . GLU A 1 294 ? -21.262 20.532 56.519 1.00 93.12 294 GLU A CA 1
ATOM 2189 C C . GLU A 1 294 ? -20.109 21.280 55.829 1.00 93.12 294 GLU A C 1
ATOM 2191 O O . GLU A 1 294 ? -19.918 22.472 56.065 1.00 93.12 294 GLU A O 1
ATOM 2196 N N . ALA A 1 295 ? -19.399 20.636 54.900 1.00 90.88 295 ALA A N 1
ATOM 2197 C CA . ALA A 1 295 ? -18.362 21.269 54.087 1.00 90.88 295 ALA A CA 1
ATOM 2198 C C . ALA A 1 295 ? -18.934 22.329 53.132 1.00 90.88 295 ALA A C 1
ATOM 2200 O O . ALA A 1 295 ? -18.338 23.393 52.973 1.00 90.88 295 ALA A O 1
ATOM 2201 N N . ALA A 1 296 ? -20.103 22.082 52.531 1.00 88.69 296 ALA A N 1
ATOM 2202 C CA . ALA A 1 296 ? -20.799 23.074 51.713 1.00 88.69 296 ALA A CA 1
ATOM 2203 C C . ALA A 1 296 ? -21.233 24.287 52.552 1.00 88.69 296 ALA A C 1
ATOM 2205 O O . ALA A 1 296 ? -21.040 25.425 52.130 1.00 88.69 296 ALA A O 1
ATOM 2206 N N . SER A 1 297 ? -21.728 24.054 53.770 1.00 88.88 297 SER A N 1
ATOM 2207 C CA . SER A 1 297 ? -22.028 25.108 54.744 1.00 88.88 297 SER A CA 1
ATOM 2208 C C . SER A 1 297 ? -20.778 25.918 55.111 1.00 88.88 297 SER A C 1
ATOM 2210 O O . SER A 1 297 ? -20.815 27.147 55.100 1.00 88.88 297 SER A O 1
ATOM 2212 N N . LEU A 1 298 ? -19.643 25.260 55.375 1.00 89.19 298 LEU A N 1
ATOM 2213 C CA . LEU A 1 298 ? -18.373 25.939 55.662 1.00 89.19 298 LEU A CA 1
ATOM 2214 C C . LEU A 1 298 ? -17.847 26.734 54.464 1.00 89.19 298 LEU A C 1
ATOM 2216 O O . LEU A 1 298 ? -17.415 27.870 54.636 1.00 89.19 298 LEU A O 1
ATOM 2220 N N . SER A 1 299 ? -17.936 26.189 53.250 1.00 86.50 299 SER A N 1
ATOM 2221 C CA . SER A 1 299 ? -17.564 26.891 52.016 1.00 86.50 299 SER A CA 1
ATOM 2222 C C . SER A 1 299 ? -18.458 28.109 51.763 1.00 86.50 299 SER A C 1
ATOM 2224 O O . SER A 1 299 ? -17.971 29.173 51.374 1.00 86.50 299 SER A O 1
ATOM 2226 N N . GLN A 1 300 ? -19.756 27.998 52.053 1.00 85.94 300 GLN A N 1
ATOM 2227 C CA . GLN A 1 300 ? -20.699 29.106 51.949 1.00 85.94 300 GLN A CA 1
ATOM 2228 C C . GLN A 1 300 ? -20.439 30.182 53.013 1.00 85.94 300 GLN A C 1
ATOM 2230 O O . GLN A 1 300 ? -20.479 31.369 52.693 1.00 85.94 300 GLN A O 1
ATOM 2235 N N . LEU A 1 301 ? -20.110 29.795 54.249 1.00 83.25 301 LEU A N 1
ATOM 2236 C CA . LEU A 1 301 ? -19.665 30.718 55.299 1.00 83.25 301 LEU A CA 1
ATOM 2237 C C . LEU A 1 301 ? -18.336 31.394 54.935 1.00 83.25 301 LEU A C 1
ATOM 2239 O O . LEU A 1 301 ? -18.170 32.586 55.170 1.00 83.25 301 LEU A O 1
ATOM 2243 N N . GLN A 1 302 ? -17.404 30.666 54.320 1.00 78.50 302 GLN A N 1
ATOM 2244 C CA . GLN A 1 302 ? -16.117 31.196 53.869 1.00 78.50 302 GLN A CA 1
ATOM 2245 C C . GLN A 1 302 ? -16.270 32.152 52.679 1.00 78.50 302 GLN A C 1
ATOM 2247 O O . GLN A 1 302 ? -15.587 33.169 52.627 1.00 78.50 302 GLN A O 1
ATOM 2252 N N . SER A 1 303 ? -17.212 31.879 51.774 1.00 73.31 303 SER A N 1
ATOM 2253 C CA . SER A 1 303 ? -17.556 32.769 50.657 1.00 73.31 303 SER A CA 1
ATOM 2254 C C . SER A 1 303 ? -18.296 34.027 51.128 1.00 73.31 303 SER A C 1
ATOM 2256 O O . SER A 1 303 ? -18.065 35.111 50.602 1.00 73.31 303 SER A O 1
ATOM 2258 N N . GLN A 1 304 ? -19.144 33.913 52.158 1.00 70.62 304 GLN A N 1
ATOM 2259 C CA . GLN A 1 304 ? -19.746 35.071 52.835 1.00 70.62 304 GLN A CA 1
ATOM 2260 C C . GLN A 1 304 ? -18.720 35.870 53.653 1.00 70.62 304 GLN A C 1
ATOM 2262 O O . GLN A 1 304 ? -18.901 37.064 53.866 1.00 70.62 304 GLN A O 1
ATOM 2267 N N . ARG A 1 305 ? -17.607 35.242 54.050 1.00 62.12 305 ARG A N 1
ATOM 2268 C CA . ARG A 1 305 ? -16.439 35.876 54.678 1.00 62.12 305 ARG A CA 1
ATOM 2269 C C . ARG A 1 305 ? -15.411 36.368 53.641 1.00 62.12 305 ARG A C 1
ATOM 2271 O O . ARG A 1 305 ? -14.207 36.330 53.892 1.00 62.12 305 ARG A O 1
ATOM 2278 N N . GLY A 1 306 ? -15.894 36.814 52.478 1.00 47.25 306 GLY A N 1
ATOM 2279 C CA . GLY A 1 306 ? -15.126 37.582 51.492 1.00 47.25 306 GLY A CA 1
ATOM 2280 C C . GLY A 1 306 ? -14.646 38.937 52.047 1.00 47.25 306 GLY A C 1
ATOM 2281 O O . GLY A 1 306 ? -15.057 39.339 53.131 1.00 47.25 306 GLY A O 1
ATOM 2282 N N . PRO A 1 307 ? -13.743 39.622 51.329 1.00 48.81 307 PRO A N 1
ATOM 2283 C CA . PRO A 1 307 ? -12.585 40.353 51.859 1.00 48.81 307 PRO A CA 1
ATOM 2284 C C . PRO A 1 307 ? -12.934 41.530 52.790 1.00 48.81 307 PRO A C 1
ATOM 2286 O O . PRO A 1 307 ? -13.961 42.179 52.583 1.00 48.81 307 PRO A O 1
ATOM 2289 N N . PRO A 1 308 ? -12.066 41.880 53.768 1.00 46.06 308 PRO A N 1
ATOM 2290 C CA . PRO A 1 308 ? -12.196 43.140 54.487 1.00 46.06 308 PRO A CA 1
ATOM 2291 C C . PRO A 1 308 ? -11.992 44.280 53.486 1.00 46.06 308 PRO A C 1
ATOM 2293 O O . PRO A 1 308 ? -10.886 44.548 53.026 1.00 46.06 308 PRO A O 1
ATOM 2296 N N . THR A 1 309 ? -13.078 44.941 53.099 1.00 48.47 309 THR A N 1
ATOM 2297 C CA . THR A 1 309 ? -12.990 46.238 52.440 1.00 48.47 309 THR A CA 1
ATOM 2298 C C . THR A 1 309 ? -12.550 47.248 53.491 1.00 48.47 309 THR A C 1
ATOM 2300 O O . THR A 1 309 ? -13.381 47.747 54.252 1.00 48.47 309 THR A O 1
ATOM 2303 N N . ASP A 1 310 ? -11.248 47.524 53.539 1.00 48.06 310 ASP A N 1
ATOM 2304 C CA . ASP A 1 310 ? -10.669 48.656 54.254 1.00 48.06 310 ASP A CA 1
ATOM 2305 C C . ASP A 1 310 ? -11.291 49.954 53.726 1.00 48.06 310 ASP A C 1
ATOM 2307 O O . ASP A 1 310 ? -10.921 50.501 52.685 1.00 48.06 310 ASP A O 1
ATOM 2311 N N . LYS A 1 311 ? -12.284 50.452 54.457 1.00 49.16 311 LYS A N 1
ATOM 2312 C CA . LYS A 1 311 ? -12.680 51.854 54.440 1.00 49.16 311 LYS A CA 1
ATOM 2313 C C . LYS A 1 311 ? -12.399 52.384 55.834 1.00 49.16 311 LYS A C 1
ATOM 2315 O O . LYS A 1 311 ? -12.986 51.890 56.791 1.00 49.16 311 LYS A O 1
ATOM 2320 N N . ASN A 1 312 ? -11.540 53.401 55.887 1.00 44.59 312 ASN A N 1
ATOM 2321 C CA . ASN A 1 312 ? -11.130 54.210 57.041 1.00 44.59 312 ASN A CA 1
ATOM 2322 C C . ASN A 1 312 ? -9.752 53.828 57.604 1.00 44.59 312 ASN A C 1
ATOM 2324 O O . ASN A 1 312 ? -9.655 53.086 58.570 1.00 44.59 312 ASN A O 1
ATOM 2328 N N . ASN A 1 313 ? -8.683 54.426 57.080 1.00 42.31 313 ASN A N 1
ATOM 2329 C CA . ASN A 1 313 ? -8.095 55.594 57.740 1.00 42.31 313 ASN A CA 1
ATOM 2330 C C . ASN A 1 313 ? -6.938 56.134 56.891 1.00 42.31 313 ASN A C 1
ATOM 2332 O O . ASN A 1 313 ? -5.942 55.457 56.648 1.00 42.31 313 ASN A O 1
ATOM 2336 N N . ALA A 1 314 ? -7.097 57.365 56.424 1.00 41.03 314 ALA A N 1
ATOM 2337 C CA . ALA A 1 314 ? -6.031 58.120 55.804 1.00 41.03 314 ALA A CA 1
ATOM 2338 C C . ALA A 1 314 ? -5.109 58.699 56.886 1.00 41.03 314 ALA A C 1
ATOM 2340 O O . ALA A 1 314 ? -5.578 59.149 57.928 1.00 41.03 314 ALA A O 1
ATOM 2341 N N . SER A 1 315 ? -3.835 58.850 56.521 1.00 38.53 315 SER A N 1
ATOM 2342 C CA . SER A 1 315 ? -2.853 59.766 57.123 1.00 38.53 315 SER A CA 1
ATOM 2343 C C . SER A 1 315 ? -2.087 59.237 58.339 1.00 38.53 315 SER A C 1
ATOM 2345 O O . SER A 1 315 ? -2.539 59.327 59.474 1.00 38.53 315 SER A O 1
ATOM 2347 N N . THR A 1 316 ? -0.851 58.783 58.121 1.00 38.00 316 THR A N 1
ATOM 2348 C CA . THR A 1 316 ? 0.384 59.492 58.536 1.00 38.00 316 THR A CA 1
ATOM 2349 C C . THR A 1 316 ? 1.622 58.627 58.233 1.00 38.00 316 THR A C 1
ATOM 2351 O O . THR A 1 316 ? 1.575 57.417 58.438 1.00 38.00 316 THR A O 1
ATOM 2354 N N . PRO A 1 317 ? 2.731 59.206 57.727 1.00 53.28 317 PRO A N 1
ATOM 2355 C CA . PRO A 1 317 ? 3.976 58.483 57.485 1.00 53.28 317 PRO A CA 1
ATOM 2356 C C . PRO A 1 317 ? 4.982 58.725 58.625 1.00 53.28 317 PRO A C 1
ATOM 2358 O O . PRO A 1 317 ? 5.228 59.869 58.993 1.00 53.28 317 PRO A O 1
ATOM 2361 N N . SER A 1 318 ? 5.584 57.665 59.165 1.00 33.66 318 SER A N 1
ATOM 2362 C CA . SER A 1 318 ? 6.834 57.712 59.948 1.00 33.66 318 SER A CA 1
ATOM 2363 C C . SER A 1 318 ? 7.316 56.270 60.145 1.00 33.66 318 SER A C 1
ATOM 2365 O O . SER A 1 318 ? 6.581 55.455 60.683 1.00 33.66 318 SER A O 1
ATOM 2367 N N . ALA A 1 319 ? 8.378 55.832 59.471 1.00 35.31 319 ALA A N 1
ATOM 2368 C CA . ALA A 1 319 ? 9.794 56.049 59.790 1.00 35.31 319 ALA A CA 1
ATOM 2369 C C . ALA A 1 319 ? 10.355 55.001 60.777 1.00 35.31 319 ALA A C 1
ATOM 2371 O O . ALA A 1 319 ? 9.795 54.764 61.841 1.00 35.31 319 ALA A O 1
ATOM 2372 N N . SER A 1 320 ? 11.528 54.470 60.399 1.00 35.00 320 SER A N 1
ATOM 2373 C CA . SER A 1 320 ? 12.539 53.740 61.195 1.00 35.00 320 SER A CA 1
ATOM 2374 C C . SER A 1 320 ? 12.241 52.309 61.695 1.00 35.00 320 SER A C 1
ATOM 2376 O O . SER A 1 320 ? 11.577 52.090 62.696 1.00 35.00 320 SER A O 1
ATOM 2378 N N . THR A 1 321 ? 12.822 51.341 60.971 1.00 36.50 321 THR A N 1
ATOM 2379 C CA . THR A 1 321 ? 13.837 50.331 61.391 1.00 36.50 321 THR A CA 1
ATOM 2380 C C . THR A 1 321 ? 14.317 50.325 62.873 1.00 36.50 321 THR A C 1
ATOM 2382 O O . THR A 1 321 ? 14.291 51.373 63.505 1.00 36.50 321 THR A O 1
ATOM 2385 N N . PRO A 1 322 ? 15.102 49.321 63.328 1.00 54.19 322 PRO A N 1
ATOM 2386 C CA . PRO A 1 322 ? 14.744 47.957 63.749 1.00 54.19 322 PRO A CA 1
ATOM 2387 C C . PRO A 1 322 ? 15.318 47.632 65.157 1.00 54.19 322 PRO A C 1
ATOM 2389 O O . PRO A 1 322 ? 16.459 47.980 65.433 1.00 54.19 322 PRO A O 1
ATOM 2392 N N . THR A 1 323 ? 14.639 46.900 66.043 1.00 31.31 323 THR A N 1
ATOM 2393 C CA . THR A 1 323 ? 15.313 46.404 67.267 1.00 31.31 323 THR A CA 1
ATOM 2394 C C . THR A 1 323 ? 14.801 45.043 67.718 1.00 31.31 323 THR A C 1
ATOM 2396 O O . THR A 1 323 ? 13.624 44.865 68.014 1.00 31.31 323 THR A O 1
ATOM 2399 N N . THR A 1 324 ? 15.760 44.126 67.695 1.00 37.97 324 THR A N 1
ATOM 2400 C CA . THR A 1 324 ? 16.057 42.997 68.580 1.00 37.97 324 THR A CA 1
ATOM 2401 C C . THR A 1 324 ? 15.331 42.873 69.927 1.00 37.97 324 THR A C 1
ATOM 2403 O O . THR A 1 324 ? 15.199 43.846 70.666 1.00 37.97 324 THR A O 1
ATOM 2406 N N . ASP A 1 325 ? 15.080 41.594 70.219 1.00 33.75 325 ASP A N 1
ATOM 2407 C CA . ASP A 1 325 ? 15.190 40.869 71.491 1.00 33.75 325 ASP A CA 1
ATOM 2408 C C . ASP A 1 325 ? 13.995 40.745 72.458 1.00 33.75 325 ASP A C 1
ATOM 2410 O O . ASP A 1 325 ? 13.378 41.711 72.899 1.00 33.75 325 ASP A O 1
ATOM 2414 N N . ASP A 1 326 ? 13.811 39.461 72.794 1.00 36.12 326 ASP A N 1
ATOM 2415 C CA . ASP A 1 326 ? 13.365 38.828 74.035 1.00 36.12 326 ASP A CA 1
ATOM 2416 C C . ASP A 1 326 ? 11.867 38.660 74.369 1.00 36.12 326 ASP A C 1
ATOM 2418 O O . ASP A 1 326 ? 11.134 39.594 74.679 1.00 36.12 326 ASP A O 1
ATOM 2422 N N . GLU A 1 327 ? 11.483 37.374 74.317 1.00 41.16 327 GLU A N 1
ATOM 2423 C CA . GLU A 1 327 ? 10.885 36.573 75.400 1.00 41.16 327 GLU A CA 1
ATOM 2424 C C . GLU A 1 327 ? 9.663 37.147 76.139 1.00 41.16 327 GLU A C 1
ATOM 2426 O O . GLU A 1 327 ? 9.762 38.028 76.985 1.00 41.16 327 GLU A O 1
ATOM 2431 N N . GLU A 1 328 ? 8.488 36.567 75.894 1.00 36.81 328 GLU A N 1
ATOM 2432 C CA . GLU A 1 328 ? 7.903 35.549 76.784 1.00 36.81 328 GLU A CA 1
ATOM 2433 C C . GLU A 1 328 ? 6.410 35.326 76.476 1.00 36.81 328 GLU A C 1
ATOM 2435 O O . GLU A 1 328 ? 5.630 36.247 76.246 1.00 36.81 328 GLU A O 1
ATOM 2440 N N . ASP A 1 329 ? 6.051 34.049 76.562 1.00 30.69 329 ASP A N 1
ATOM 2441 C CA . ASP A 1 329 ? 4.820 33.529 77.149 1.00 30.69 329 ASP A CA 1
ATOM 2442 C C . ASP A 1 329 ? 3.459 33.696 76.434 1.00 30.69 329 ASP A C 1
ATOM 2444 O O . ASP A 1 329 ? 2.945 34.765 76.109 1.00 30.69 329 ASP A O 1
ATOM 2448 N N . SER A 1 330 ? 2.799 32.538 76.395 1.00 32.91 330 SER A N 1
ATOM 2449 C CA . SER A 1 330 ? 1.358 32.328 76.435 1.00 32.91 330 SER A CA 1
ATOM 2450 C C . SER A 1 330 ? 0.553 32.271 75.118 1.00 32.91 330 SER A C 1
ATOM 2452 O O . SER A 1 330 ? 0.202 33.245 74.459 1.00 32.91 330 SER A O 1
ATOM 2454 N N . THR A 1 331 ? 0.066 31.045 74.897 1.00 32.06 331 THR A N 1
ATOM 2455 C CA . THR A 1 331 ? -1.254 30.675 74.359 1.00 32.06 331 THR A CA 1
ATOM 2456 C C . THR A 1 331 ? -1.420 30.358 72.869 1.00 32.06 331 THR A C 1
ATOM 2458 O O . THR A 1 331 ? -0.991 31.065 71.969 1.00 32.06 331 THR A O 1
ATOM 2461 N N . ALA A 1 332 ? -2.214 29.299 72.680 1.00 37.00 332 ALA A N 1
ATOM 2462 C CA . ALA A 1 332 ? -2.961 28.903 71.491 1.00 37.00 332 ALA A CA 1
ATOM 2463 C C . ALA A 1 332 ? -2.227 28.035 70.457 1.00 37.00 332 ALA A C 1
ATOM 2465 O O . ALA A 1 332 ? -1.493 28.488 69.585 1.00 37.00 332 ALA A O 1
ATOM 2466 N N . ALA A 1 333 ? -2.561 26.747 70.544 1.00 38.03 333 ALA A N 1
ATOM 2467 C CA . ALA A 1 333 ? -2.427 25.744 69.506 1.00 38.03 333 ALA A CA 1
ATOM 2468 C C . ALA A 1 333 ? -2.815 26.287 68.117 1.00 38.03 333 ALA A C 1
ATOM 2470 O O . ALA A 1 333 ? -3.979 26.562 67.826 1.00 38.03 333 ALA A O 1
ATOM 2471 N N . ASP A 1 334 ? -1.784 26.449 67.294 1.00 32.66 334 ASP A N 1
ATOM 2472 C CA . ASP A 1 334 ? -1.665 25.959 65.923 1.00 32.66 334 ASP A CA 1
ATOM 2473 C C . ASP A 1 334 ? -2.974 25.880 65.121 1.00 32.66 334 ASP A C 1
ATOM 2475 O O . ASP A 1 334 ? -3.566 24.826 64.892 1.00 32.66 334 ASP A O 1
ATOM 2479 N N . SER A 1 335 ? -3.422 27.045 64.656 1.00 38.28 335 SER A N 1
ATOM 2480 C CA . SER A 1 335 ? -4.322 27.144 63.512 1.00 38.28 335 SER A CA 1
ATOM 2481 C C . SER A 1 335 ? -3.484 27.452 62.273 1.00 38.28 335 SER A C 1
ATOM 2483 O O . SER A 1 335 ? -3.322 28.607 61.880 1.00 38.28 335 SER A O 1
ATOM 2485 N N . VAL A 1 336 ? -2.957 26.398 61.637 1.00 44.34 336 VAL A N 1
ATOM 2486 C CA . VAL A 1 336 ? -2.377 26.462 60.287 1.00 44.34 336 VAL A CA 1
ATOM 2487 C C . VAL A 1 336 ? -3.486 26.832 59.304 1.00 44.34 336 VAL A C 1
ATOM 2489 O O . VAL A 1 336 ? -4.189 26.003 58.728 1.00 44.34 336 VAL A O 1
ATOM 2492 N N . LYS A 1 337 ? -3.678 28.136 59.152 1.00 47.44 337 LYS A N 1
ATOM 2493 C CA . LYS A 1 337 ? -4.509 28.770 58.139 1.00 47.44 337 LYS A CA 1
ATOM 2494 C C . LYS A 1 337 ? -3.721 28.698 56.823 1.00 47.44 337 LYS A C 1
ATOM 2496 O O . LYS A 1 337 ? -2.632 29.271 56.767 1.00 47.44 337 LYS A O 1
ATOM 2501 N N . PRO A 1 338 ? -4.195 28.023 55.761 1.00 43.34 338 PRO A N 1
ATOM 2502 C CA . PRO A 1 338 ? -3.460 27.997 54.504 1.00 43.34 338 PRO A CA 1
ATOM 2503 C C . PRO A 1 338 ? -3.534 29.389 53.862 1.00 43.34 338 PRO A C 1
ATOM 2505 O O . PRO A 1 338 ? -4.554 29.798 53.313 1.00 43.34 338 PRO A O 1
ATOM 2508 N N . ALA A 1 339 ? -2.437 30.136 53.961 1.00 45.72 339 ALA A N 1
ATOM 2509 C CA . ALA A 1 339 ? -2.233 31.460 53.381 1.00 45.72 339 ALA A CA 1
ATOM 2510 C C . ALA A 1 339 ? -1.980 31.410 51.858 1.00 45.72 339 ALA A C 1
ATOM 2512 O O . ALA A 1 339 ? -1.086 32.076 51.350 1.00 45.72 339 ALA A O 1
ATOM 2513 N N . THR A 1 340 ? -2.742 30.612 51.107 1.00 50.62 340 THR A N 1
ATOM 2514 C CA . THR A 1 340 ? -2.563 30.469 49.648 1.00 50.62 340 THR A CA 1
ATOM 2515 C C . THR A 1 340 ? -3.595 31.244 48.828 1.00 50.62 340 THR A C 1
ATOM 2517 O O . THR A 1 340 ? -3.462 31.350 47.615 1.00 50.62 340 THR A O 1
ATOM 2520 N N . SER A 1 341 ? -4.617 31.824 49.464 1.00 51.50 341 SER A N 1
ATOM 2521 C CA . SER A 1 341 ? -5.757 32.434 48.758 1.00 51.50 341 SER A CA 1
ATOM 2522 C C . SER A 1 341 ? -5.622 33.937 48.479 1.00 51.50 341 SER A C 1
ATOM 2524 O O . SER A 1 341 ? -6.499 34.497 47.833 1.00 51.50 341 SER A O 1
ATOM 2526 N N . ALA A 1 342 ? -4.573 34.605 48.976 1.00 55.59 342 ALA A N 1
ATOM 2527 C CA . ALA A 1 342 ? -4.472 36.073 48.968 1.00 55.59 342 ALA A CA 1
ATOM 2528 C C . ALA A 1 342 ? -3.337 36.656 48.097 1.00 55.59 342 ALA A C 1
ATOM 2530 O O . ALA A 1 342 ? -3.175 37.871 48.077 1.00 55.59 342 ALA A O 1
ATOM 2531 N N . LEU A 1 343 ? -2.555 35.830 47.386 1.00 58.81 343 LEU A N 1
ATOM 2532 C CA . LEU A 1 343 ? -1.403 36.293 46.585 1.00 58.81 343 LEU A CA 1
ATOM 2533 C C . LEU A 1 343 ? -1.561 36.129 45.065 1.00 58.81 343 LEU A C 1
ATOM 2535 O O . LEU A 1 343 ? -0.693 36.576 44.323 1.00 58.81 343 LEU A O 1
ATOM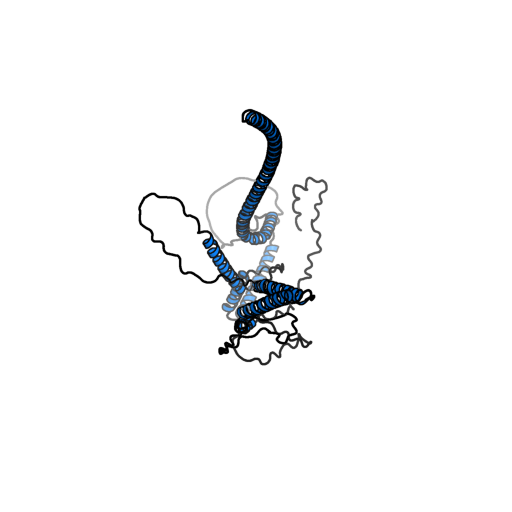 2539 N N . LEU A 1 344 ? -2.642 35.511 44.589 1.00 66.62 344 LEU A N 1
ATOM 2540 C CA . LEU A 1 344 ? -2.913 35.387 43.156 1.00 66.62 344 LEU A CA 1
ATOM 2541 C C . LEU A 1 344 ? -3.915 36.467 42.758 1.00 66.62 344 LEU A C 1
ATOM 2543 O O . LEU A 1 344 ? -5.005 36.543 43.331 1.00 66.62 344 LEU A O 1
ATOM 2547 N N . SER A 1 345 ? -3.541 37.318 41.802 1.00 81.50 345 SER A N 1
ATOM 2548 C CA . SER A 1 345 ? -4.469 38.307 41.265 1.00 81.50 345 SER A CA 1
ATOM 2549 C C . SER A 1 345 ? -5.656 37.596 40.603 1.00 81.50 345 SER A C 1
ATOM 2551 O O . SER A 1 345 ? -5.551 36.459 40.134 1.00 81.50 345 SER A O 1
ATOM 2553 N N . ALA A 1 346 ? -6.817 38.253 40.559 1.00 80.62 346 ALA A N 1
ATOM 2554 C CA . ALA A 1 346 ? -8.008 37.678 39.932 1.00 80.62 346 ALA A CA 1
ATOM 2555 C C . ALA A 1 346 ? -7.795 37.341 38.443 1.00 80.62 346 ALA A C 1
ATOM 2557 O O . ALA A 1 346 ? -8.518 36.507 37.903 1.00 80.62 346 ALA A O 1
ATOM 2558 N N . ASP A 1 347 ? -6.812 37.967 37.791 1.00 82.00 347 ASP A N 1
ATOM 2559 C CA . ASP A 1 347 ? -6.442 37.690 36.405 1.00 82.00 347 ASP A CA 1
ATOM 2560 C C . ASP A 1 347 ? -5.486 36.492 36.291 1.00 82.00 347 ASP A C 1
ATOM 2562 O O . ASP A 1 347 ? -5.670 35.667 35.398 1.00 82.00 347 ASP A O 1
ATOM 2566 N N . ASP A 1 348 ? -4.572 36.292 37.247 1.00 85.75 348 ASP A N 1
ATOM 2567 C CA . ASP A 1 348 ? -3.742 35.077 37.319 1.00 85.75 348 ASP A CA 1
ATOM 2568 C C . ASP A 1 348 ? -4.586 33.821 37.566 1.00 85.75 348 ASP A C 1
ATOM 2570 O O . ASP A 1 348 ? -4.299 32.750 37.042 1.00 85.75 348 ASP A O 1
ATOM 2574 N N . LEU A 1 349 ? -5.682 33.937 38.322 1.00 86.62 349 LEU A N 1
ATOM 2575 C CA . LEU A 1 349 ? -6.628 32.833 38.507 1.00 86.62 349 LEU A CA 1
ATOM 2576 C C . LEU A 1 349 ? -7.405 32.508 37.220 1.00 86.62 349 LEU A C 1
ATOM 2578 O O . LEU A 1 349 ? -7.713 31.342 36.964 1.00 86.62 349 LEU A O 1
ATOM 2582 N N . LYS A 1 350 ? -7.697 33.506 36.377 1.00 85.56 350 LYS A N 1
ATOM 2583 C CA . LYS A 1 350 ? -8.343 33.277 35.073 1.00 85.56 350 LYS A CA 1
ATOM 2584 C C . LYS A 1 350 ? -7.374 32.620 34.098 1.00 85.56 350 LYS A C 1
ATOM 2586 O O . LYS A 1 350 ? -7.713 31.597 33.520 1.00 85.56 350 LYS A O 1
ATOM 2591 N N . THR A 1 351 ? -6.145 33.118 33.993 1.00 88.62 351 THR A N 1
ATOM 2592 C CA . THR A 1 351 ? -5.127 32.486 33.139 1.00 88.62 351 THR A CA 1
ATOM 2593 C C . THR A 1 351 ? -4.778 31.081 33.627 1.00 88.62 351 THR A C 1
ATOM 2595 O O . THR A 1 351 ? -4.633 30.171 32.818 1.00 88.62 351 THR A O 1
ATOM 2598 N N . LEU A 1 352 ? -4.733 30.845 34.942 1.00 90.56 352 LEU A N 1
ATOM 2599 C CA . LEU A 1 352 ? -4.524 29.511 35.506 1.00 90.56 352 LEU A CA 1
ATOM 2600 C C . LEU A 1 352 ? -5.688 28.568 35.191 1.00 90.56 352 LEU A C 1
ATOM 2602 O O . LEU A 1 352 ? -5.449 27.421 34.822 1.00 90.56 352 LEU A O 1
ATOM 2606 N N . THR A 1 353 ? -6.938 29.025 35.292 1.00 87.75 353 THR A N 1
ATOM 2607 C CA . THR A 1 353 ? -8.103 28.198 34.924 1.00 87.75 353 THR A CA 1
ATOM 2608 C C . THR A 1 353 ? -8.161 27.926 33.419 1.00 87.75 353 THR A C 1
ATOM 2610 O O . THR A 1 353 ? -8.468 26.801 33.025 1.00 87.75 353 THR A O 1
ATOM 2613 N N . GLU A 1 354 ? -7.772 28.889 32.581 1.00 92.25 354 GLU A N 1
ATOM 2614 C CA . GLU A 1 354 ? -7.594 28.703 31.137 1.00 92.25 354 GLU A CA 1
ATOM 2615 C C . GLU A 1 354 ? -6.486 27.679 30.834 1.00 92.25 354 GLU A C 1
ATOM 2617 O O . GLU A 1 354 ? -6.730 26.702 30.128 1.00 92.25 354 GLU A O 1
ATOM 2622 N N . LEU A 1 355 ? -5.299 27.802 31.432 1.00 87.31 355 LEU A N 1
ATOM 2623 C CA . LEU A 1 355 ? -4.203 26.839 31.260 1.00 87.31 355 LEU A CA 1
ATOM 2624 C C . LEU A 1 355 ? -4.571 25.441 31.770 1.00 87.31 355 LEU A C 1
ATOM 2626 O O . LEU A 1 355 ? -4.273 24.438 31.120 1.00 87.31 355 LEU A O 1
ATOM 2630 N N . HIS A 1 356 ? -5.268 25.362 32.902 1.00 89.38 356 HIS A N 1
ATOM 2631 C CA . HIS A 1 356 ? -5.763 24.103 33.443 1.00 89.38 356 HIS A CA 1
ATOM 2632 C C . HIS A 1 356 ? -6.835 23.482 32.537 1.00 89.38 356 HIS A C 1
ATOM 2634 O O . HIS A 1 356 ? -6.911 22.262 32.439 1.00 89.38 356 HIS A O 1
ATOM 2640 N N . SER A 1 357 ? -7.628 24.289 31.824 1.00 91.06 357 SER A N 1
ATOM 2641 C CA . SER A 1 357 ? -8.572 23.788 30.816 1.00 91.06 357 SER A CA 1
ATOM 2642 C C . SER A 1 357 ? -7.880 23.240 29.558 1.00 91.06 357 SER A C 1
ATOM 2644 O O . SER A 1 357 ? -8.390 22.315 28.927 1.00 91.06 357 SER A O 1
ATOM 2646 N N . LEU A 1 358 ? -6.683 23.742 29.228 1.00 90.50 358 LEU A N 1
ATOM 2647 C CA . LEU A 1 358 ? -5.875 23.272 28.097 1.00 90.50 358 LEU A CA 1
ATOM 2648 C C . LEU A 1 358 ? -5.051 22.018 28.431 1.00 90.50 358 LEU A C 1
ATOM 2650 O O . LEU A 1 358 ? -4.735 21.229 27.538 1.00 90.50 358 LEU A O 1
ATOM 2654 N N . LEU A 1 359 ? -4.733 21.784 29.703 1.00 88.88 359 LEU A N 1
ATOM 2655 C CA . LEU A 1 359 ? -3.917 20.656 30.159 1.00 88.88 359 LEU A CA 1
ATOM 2656 C C . LEU A 1 359 ? -4.518 19.273 29.815 1.00 88.88 359 LEU A C 1
ATOM 2658 O O . LEU A 1 359 ? -3.768 18.423 29.333 1.00 88.88 359 LEU A O 1
ATOM 2662 N N . PRO A 1 360 ? -5.837 19.017 29.939 1.00 89.38 360 PRO A N 1
ATOM 2663 C CA . PRO A 1 360 ? -6.465 17.793 29.433 1.00 89.38 360 PRO A CA 1
ATOM 2664 C C . PRO A 1 360 ? -6.220 17.548 27.938 1.00 89.38 360 PRO A C 1
ATOM 2666 O O . PRO A 1 360 ? -5.963 16.419 27.522 1.00 89.38 360 PRO A O 1
ATOM 2669 N N . SER A 1 361 ? -6.234 18.605 27.119 1.00 83.75 361 SER A N 1
ATOM 2670 C CA . SER A 1 361 ? -5.984 18.463 25.682 1.00 83.75 361 SER A CA 1
ATOM 2671 C C . SER A 1 361 ? -4.520 18.096 25.412 1.00 83.75 361 SER A C 1
ATOM 2673 O O . SER A 1 361 ? -4.243 17.143 24.683 1.00 83.75 361 SER A O 1
ATOM 2675 N N . LEU A 1 362 ? -3.574 18.756 26.087 1.00 83.81 362 LEU A N 1
ATOM 2676 C CA . LEU A 1 362 ? -2.145 18.485 25.937 1.00 83.81 362 LEU A CA 1
ATOM 2677 C C . LEU A 1 362 ? -1.749 17.120 26.503 1.00 83.81 362 LEU A C 1
ATOM 2679 O O . LEU A 1 362 ? -0.941 16.416 25.900 1.00 83.81 362 LEU A O 1
ATOM 2683 N N . THR A 1 363 ? -2.340 16.703 27.620 1.00 85.56 363 THR A N 1
ATOM 2684 C CA . THR A 1 363 ? -2.095 15.375 28.204 1.00 85.56 363 THR A CA 1
ATOM 2685 C C . THR A 1 363 ? -2.605 14.254 27.307 1.00 85.56 363 THR A C 1
ATOM 2687 O O . THR A 1 363 ? -1.939 13.228 27.215 1.00 85.56 363 THR A O 1
ATOM 2690 N N . SER A 1 364 ? -3.701 14.462 26.566 1.00 84.94 364 SER A N 1
ATOM 2691 C CA . SER A 1 364 ? -4.160 13.501 25.551 1.00 84.94 364 SER A CA 1
ATOM 2692 C C . SER A 1 364 ? -3.247 13.434 24.315 1.00 84.94 364 SER A C 1
ATOM 2694 O O . SER A 1 364 ? -3.068 12.367 23.730 1.00 84.94 364 SER A O 1
ATOM 2696 N N . LEU A 1 365 ? -2.610 14.551 23.942 1.00 83.50 365 LEU A N 1
ATOM 2697 C CA . LEU A 1 365 ? -1.720 14.650 22.776 1.00 83.50 365 LEU A CA 1
ATOM 2698 C C . LEU A 1 365 ? -0.277 14.211 23.070 1.00 83.50 365 LEU A C 1
ATOM 2700 O O . LEU A 1 365 ? 0.422 13.745 22.174 1.00 83.50 365 LEU A O 1
ATOM 2704 N N . THR A 1 366 ? 0.171 14.325 24.320 1.00 87.50 366 THR A N 1
ATOM 2705 C CA . THR A 1 366 ? 1.525 13.958 24.764 1.00 87.50 366 THR A CA 1
ATOM 2706 C C . THR A 1 366 ? 1.913 12.510 24.448 1.00 87.50 366 THR A C 1
ATOM 2708 O O . THR A 1 366 ? 2.998 12.317 23.888 1.00 87.50 366 THR A O 1
ATOM 2711 N N . PRO A 1 367 ? 1.084 11.482 24.736 1.00 87.38 367 PRO A N 1
ATOM 2712 C CA . PRO A 1 367 ? 1.445 10.115 24.392 1.00 87.38 367 PRO A CA 1
ATOM 2713 C C . PRO A 1 367 ? 1.602 9.945 22.881 1.00 87.38 367 PRO A C 1
ATOM 2715 O O . PRO A 1 367 ? 2.490 9.210 22.481 1.00 87.38 367 PRO A O 1
ATOM 2718 N N . LEU A 1 368 ? 0.858 10.690 22.050 1.00 87.19 368 LEU A N 1
ATOM 2719 C CA . LEU A 1 368 ? 0.852 10.538 20.591 1.00 87.19 368 LEU A CA 1
ATOM 2720 C C . LEU A 1 368 ? 2.155 10.974 19.899 1.00 87.19 368 LEU A C 1
ATOM 2722 O O . LEU A 1 368 ? 2.476 10.491 18.809 1.00 87.19 368 LEU A O 1
ATOM 2726 N N . ILE A 1 369 ? 2.939 11.854 20.524 1.00 89.31 369 ILE A N 1
ATOM 2727 C CA . ILE A 1 369 ? 4.144 12.446 19.923 1.00 89.31 369 ILE A CA 1
ATOM 2728 C C . ILE A 1 369 ? 5.229 11.388 19.618 1.00 89.31 369 ILE A C 1
ATOM 2730 O O . ILE A 1 369 ? 5.717 11.350 18.483 1.00 89.31 369 ILE A O 1
ATOM 2734 N N . PRO A 1 370 ? 5.612 10.480 20.541 1.00 90.50 370 PRO A N 1
ATOM 2735 C CA . PRO A 1 370 ? 6.518 9.369 20.233 1.00 90.50 370 PRO A CA 1
ATOM 2736 C C . PRO A 1 370 ? 6.087 8.507 19.033 1.00 90.50 370 PRO A C 1
ATOM 2738 O O . PRO A 1 370 ? 6.920 8.076 18.233 1.00 90.50 370 PRO A O 1
ATOM 2741 N N . HIS A 1 371 ? 4.787 8.267 18.852 1.00 89.81 371 HIS A N 1
ATOM 2742 C CA . HIS A 1 371 ? 4.293 7.448 17.737 1.00 89.81 371 HIS A CA 1
ATOM 2743 C C . HIS A 1 371 ? 4.350 8.222 16.419 1.00 89.81 371 HIS A C 1
ATOM 2745 O O . HIS A 1 371 ? 4.747 7.692 15.385 1.00 89.81 371 HIS A O 1
ATOM 2751 N N . LEU A 1 372 ? 3.994 9.507 16.449 1.00 90.38 372 LEU A N 1
ATOM 2752 C CA . LEU A 1 372 ? 4.105 10.367 15.276 1.00 90.38 372 LEU A CA 1
ATOM 2753 C C . LEU A 1 372 ? 5.563 10.547 14.859 1.00 90.38 372 LEU A C 1
ATOM 2755 O O . LEU A 1 372 ? 5.863 10.482 13.674 1.00 90.38 372 LEU A O 1
ATOM 2759 N N . THR A 1 373 ? 6.493 10.696 15.802 1.00 91.62 373 THR A N 1
ATOM 2760 C CA . THR A 1 373 ? 7.927 10.810 15.485 1.00 91.62 373 THR A CA 1
ATOM 2761 C C . THR A 1 373 ? 8.513 9.512 14.925 1.00 91.62 373 THR A C 1
ATOM 2763 O O . THR A 1 373 ? 9.321 9.566 13.998 1.00 91.62 373 THR A O 1
ATOM 2766 N N . THR A 1 374 ? 8.092 8.341 15.414 1.00 90.25 374 THR A N 1
ATOM 2767 C CA . THR A 1 374 ? 8.497 7.047 14.830 1.00 90.25 374 THR A CA 1
ATOM 2768 C C . THR A 1 374 ? 7.914 6.850 13.430 1.00 90.25 374 THR A C 1
ATOM 2770 O O . THR A 1 374 ? 8.669 6.517 12.515 1.00 90.25 374 THR A O 1
ATOM 2773 N N . ARG A 1 375 ? 6.629 7.168 13.217 1.00 93.25 375 ARG A N 1
ATOM 2774 C CA . ARG A 1 375 ? 5.999 7.152 11.887 1.00 93.25 375 ARG A CA 1
ATOM 2775 C C . ARG A 1 375 ? 6.624 8.171 10.934 1.00 93.25 375 ARG A C 1
ATOM 2777 O O . ARG A 1 375 ? 6.831 7.863 9.770 1.00 93.25 375 ARG A O 1
ATOM 2784 N N . LEU A 1 376 ? 6.971 9.369 11.399 1.00 93.00 376 LEU A N 1
ATOM 2785 C CA . LEU A 1 376 ? 7.682 10.367 10.596 1.00 93.00 376 LEU A CA 1
ATOM 2786 C C . LEU A 1 376 ? 9.105 9.915 10.266 1.00 93.00 376 LEU A C 1
ATOM 2788 O O . LEU A 1 376 ? 9.598 10.238 9.193 1.00 93.00 376 LEU A O 1
ATOM 2792 N N . ARG A 1 377 ? 9.768 9.144 11.137 1.00 92.44 377 ARG A N 1
ATOM 2793 C CA . ARG A 1 377 ? 11.082 8.563 10.835 1.00 92.44 377 ARG A CA 1
ATOM 2794 C C . ARG A 1 377 ? 10.984 7.493 9.744 1.00 92.44 377 ARG A C 1
ATOM 2796 O O . ARG A 1 377 ? 11.791 7.536 8.820 1.00 92.44 377 ARG A O 1
ATOM 2803 N N . SER A 1 378 ? 9.990 6.601 9.794 1.00 94.00 378 SER A N 1
AT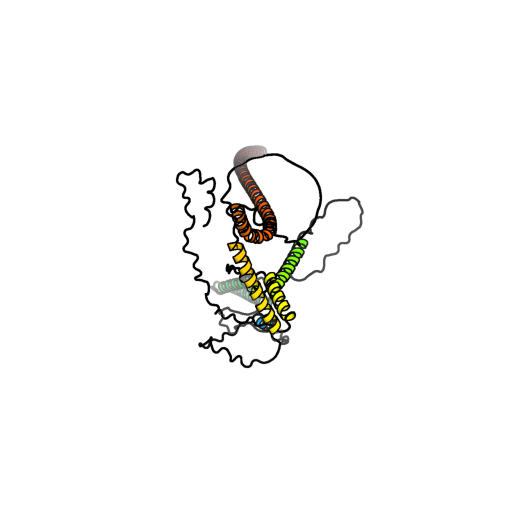OM 2804 C CA . SER A 1 378 ? 9.744 5.631 8.711 1.00 94.00 378 SER A CA 1
ATOM 2805 C C . SER A 1 378 ? 9.245 6.304 7.427 1.00 94.00 378 SER A C 1
ATOM 2807 O O . SER A 1 378 ? 9.589 5.903 6.320 1.00 94.00 378 SER A O 1
ATOM 2809 N N . LEU A 1 379 ? 8.455 7.371 7.552 1.00 93.62 379 LEU A N 1
ATOM 2810 C CA . LEU A 1 379 ? 8.026 8.164 6.405 1.00 93.62 379 LEU A CA 1
ATOM 2811 C C . LEU A 1 379 ? 9.212 8.921 5.800 1.00 93.62 379 LEU A C 1
ATOM 2813 O O . LEU A 1 379 ? 9.313 9.008 4.586 1.00 93.62 379 LEU A O 1
ATOM 2817 N N . ARG A 1 380 ? 10.148 9.425 6.613 1.00 94.19 380 ARG A N 1
ATOM 2818 C CA . ARG A 1 380 ? 11.373 10.076 6.133 1.00 94.19 380 ARG A CA 1
ATOM 2819 C C . ARG A 1 380 ? 12.205 9.116 5.297 1.00 94.19 380 ARG A C 1
ATOM 2821 O O . ARG A 1 380 ? 12.660 9.534 4.244 1.00 94.19 380 ARG A O 1
ATOM 2828 N N . THR A 1 381 ? 12.368 7.858 5.708 1.00 95.19 381 THR A N 1
ATOM 2829 C CA . THR A 1 381 ? 13.082 6.868 4.883 1.00 95.19 381 THR A CA 1
ATOM 2830 C C . THR A 1 381 ? 12.362 6.607 3.558 1.00 95.19 381 THR A C 1
ATOM 2832 O O . THR A 1 381 ? 13.008 6.470 2.521 1.00 95.19 381 THR A O 1
ATOM 2835 N N . LEU A 1 382 ? 11.025 6.611 3.556 1.00 94.75 382 LEU A N 1
ATOM 2836 C CA . LEU A 1 382 ? 10.232 6.513 2.327 1.00 94.75 382 LEU A CA 1
ATOM 2837 C C . LEU A 1 382 ? 10.403 7.765 1.451 1.00 94.75 382 LEU A C 1
ATOM 2839 O O . LEU A 1 382 ? 10.689 7.655 0.270 1.00 94.75 382 LEU A O 1
ATOM 2843 N N . HIS A 1 383 ? 10.329 8.970 2.013 1.00 95.62 383 HIS A N 1
ATOM 2844 C CA . HIS A 1 383 ? 10.540 10.202 1.252 1.00 95.62 383 HIS A CA 1
ATOM 2845 C C . HIS A 1 383 ? 11.959 10.318 0.701 1.00 95.62 383 HIS A C 1
ATOM 2847 O O . HIS A 1 383 ? 12.121 10.763 -0.430 1.00 95.62 383 HIS A O 1
ATOM 2853 N N . THR A 1 384 ? 12.988 9.910 1.451 1.00 96.19 384 THR A N 1
ATOM 2854 C CA . THR A 1 384 ? 14.356 9.912 0.923 1.00 96.19 384 THR A CA 1
ATOM 2855 C C . THR A 1 384 ? 14.517 8.904 -0.205 1.00 96.19 384 THR A C 1
ATOM 2857 O O . THR A 1 384 ? 15.130 9.243 -1.205 1.00 96.19 384 THR A O 1
ATOM 2860 N N . THR A 1 385 ? 13.937 7.706 -0.085 1.00 95.75 385 THR A N 1
ATOM 2861 C CA . THR A 1 385 ? 13.993 6.696 -1.159 1.00 95.75 385 THR A CA 1
ATOM 2862 C C . THR A 1 385 ? 13.178 7.108 -2.384 1.00 95.75 385 THR A C 1
ATOM 2864 O O . THR A 1 385 ? 13.620 6.903 -3.509 1.00 95.75 385 THR A O 1
ATOM 2867 N N . ALA A 1 386 ? 12.029 7.757 -2.194 1.00 96.38 386 ALA A N 1
ATOM 2868 C CA . ALA A 1 386 ? 11.247 8.336 -3.281 1.00 96.38 386 ALA A CA 1
ATOM 2869 C C . ALA A 1 386 ? 12.001 9.482 -3.975 1.00 96.38 386 ALA A C 1
ATOM 2871 O O . ALA A 1 386 ? 11.992 9.566 -5.199 1.00 96.38 386 ALA A O 1
ATOM 2872 N N . ALA A 1 387 ? 12.692 10.335 -3.213 1.00 96.19 387 ALA A N 1
ATOM 2873 C CA . ALA A 1 387 ? 13.511 11.407 -3.769 1.00 96.19 387 ALA A CA 1
ATOM 2874 C C . ALA A 1 387 ? 14.716 10.865 -4.557 1.00 96.19 387 ALA A C 1
ATOM 2876 O O . ALA A 1 387 ? 14.988 11.364 -5.645 1.00 96.19 387 ALA A O 1
ATOM 2877 N N . THR A 1 388 ? 15.402 9.830 -4.055 1.00 96.25 388 THR A N 1
ATOM 2878 C CA . THR A 1 388 ? 16.496 9.185 -4.801 1.00 96.25 388 THR A CA 1
ATOM 2879 C C . THR A 1 388 ? 15.981 8.484 -6.054 1.00 96.25 388 THR A C 1
ATOM 2881 O O . THR A 1 388 ? 16.571 8.637 -7.114 1.00 96.25 388 THR A O 1
ATOM 2884 N N . ALA A 1 389 ? 14.840 7.791 -5.974 1.00 97.44 389 ALA A N 1
ATOM 2885 C CA . ALA A 1 389 ? 14.226 7.156 -7.139 1.00 97.44 389 ALA A CA 1
ATOM 2886 C C . ALA A 1 389 ? 13.819 8.186 -8.205 1.00 97.44 389 ALA A C 1
ATOM 2888 O O . ALA A 1 389 ? 14.034 7.950 -9.389 1.00 97.44 389 ALA A O 1
ATOM 2889 N N . ALA A 1 390 ? 13.287 9.343 -7.799 1.00 97.31 390 ALA A N 1
ATOM 2890 C CA . ALA A 1 390 ? 12.992 10.437 -8.720 1.00 97.31 390 ALA A CA 1
ATOM 2891 C C . ALA A 1 390 ? 14.268 10.975 -9.394 1.00 97.31 390 ALA A C 1
ATOM 2893 O O . ALA A 1 390 ? 14.290 11.123 -10.611 1.00 97.31 390 ALA A O 1
ATOM 2894 N N . SER A 1 391 ? 15.359 11.190 -8.646 1.00 96.75 391 SER A N 1
ATOM 2895 C CA . SER A 1 391 ? 16.630 11.625 -9.247 1.00 96.75 391 SER A CA 1
ATOM 2896 C C . SER A 1 391 ? 17.276 10.567 -10.146 1.00 96.75 391 SER A C 1
ATOM 2898 O O . SER A 1 391 ? 17.915 10.912 -11.139 1.00 96.75 391 SER A O 1
ATOM 2900 N N . ASP A 1 392 ? 17.113 9.285 -9.814 1.00 97.94 392 ASP A N 1
ATOM 2901 C CA . ASP A 1 392 ? 17.613 8.176 -10.627 1.00 97.94 392 ASP A CA 1
ATOM 2902 C C . ASP A 1 392 ? 16.827 8.069 -11.939 1.00 97.94 392 ASP A C 1
ATOM 2904 O O . ASP A 1 392 ? 17.434 7.869 -12.991 1.00 97.94 392 ASP A O 1
ATOM 2908 N N . LEU A 1 393 ? 15.504 8.270 -11.898 1.00 98.12 393 LEU A N 1
ATOM 2909 C CA . LEU A 1 393 ? 14.651 8.344 -13.087 1.00 98.12 393 LEU A CA 1
ATOM 2910 C C . LEU A 1 393 ? 15.033 9.524 -13.985 1.00 98.12 393 LEU A C 1
ATOM 2912 O O . LEU A 1 393 ? 15.269 9.299 -15.169 1.00 98.12 393 LEU A O 1
ATOM 2916 N N . ASP A 1 394 ? 15.218 10.727 -13.433 1.00 97.75 394 ASP A N 1
ATOM 2917 C CA . ASP A 1 394 ? 15.737 11.881 -14.186 1.00 97.75 394 ASP A CA 1
ATOM 2918 C C . ASP A 1 394 ? 17.111 11.575 -14.814 1.00 97.75 394 ASP A C 1
ATOM 2920 O O . ASP A 1 394 ? 17.435 12.010 -15.922 1.00 97.75 394 ASP A O 1
ATOM 2924 N N . GLY A 1 395 ? 17.959 10.821 -14.106 1.00 97.88 395 GLY A N 1
ATOM 2925 C CA . GLY A 1 395 ? 19.254 10.372 -14.610 1.00 97.88 395 GLY A CA 1
ATOM 2926 C C . GLY A 1 395 ? 19.145 9.334 -15.732 1.00 97.88 395 GLY A C 1
ATOM 2927 O O . GLY A 1 395 ? 19.989 9.309 -16.627 1.00 97.88 395 GLY A O 1
ATOM 2928 N N . ILE A 1 396 ? 18.143 8.457 -15.695 1.00 98.06 396 ILE A N 1
ATOM 2929 C CA . ILE A 1 396 ? 17.863 7.490 -16.764 1.00 98.06 396 ILE A CA 1
ATOM 2930 C C . ILE A 1 396 ? 17.278 8.208 -17.981 1.00 98.06 396 ILE A C 1
ATOM 2932 O O . ILE A 1 396 ? 17.720 7.933 -19.091 1.00 98.06 396 ILE A O 1
ATOM 2936 N N . GLU A 1 397 ? 16.365 9.159 -17.787 1.00 98.19 397 GLU A N 1
ATOM 2937 C CA . GLU A 1 397 ? 15.776 9.963 -18.863 1.00 98.19 397 GLU A CA 1
ATOM 2938 C C . GLU A 1 397 ? 16.851 10.749 -19.625 1.00 98.19 397 GLU A C 1
ATOM 2940 O O . GLU A 1 397 ? 16.902 10.702 -20.853 1.00 98.19 397 GLU A O 1
ATOM 2945 N N . LYS A 1 398 ? 17.793 11.384 -18.914 1.00 98.06 398 LYS A N 1
ATOM 2946 C CA . LYS A 1 398 ? 18.938 12.062 -19.549 1.00 98.06 398 LYS A CA 1
ATOM 2947 C C . LYS A 1 398 ? 19.796 11.106 -20.374 1.00 98.06 398 LYS A C 1
ATOM 2949 O O . LYS A 1 398 ? 20.114 11.419 -21.516 1.00 98.06 398 LYS A O 1
ATOM 2954 N N . ARG A 1 399 ? 20.118 9.921 -19.839 1.00 97.44 399 ARG A N 1
ATOM 2955 C CA . ARG A 1 399 ? 20.869 8.898 -20.589 1.00 97.44 399 ARG A CA 1
ATOM 2956 C C . ARG A 1 399 ? 20.090 8.387 -21.799 1.00 97.44 399 ARG A C 1
ATOM 2958 O O . ARG A 1 399 ? 20.695 8.107 -22.824 1.00 97.44 399 ARG A O 1
ATOM 2965 N N . GLN A 1 400 ? 18.767 8.260 -21.703 1.00 97.38 400 GLN A N 1
ATOM 2966 C CA . GLN A 1 400 ? 17.920 7.894 -22.840 1.00 97.38 400 GLN A CA 1
ATOM 2967 C C . GLN A 1 400 ? 17.957 8.971 -23.925 1.00 97.38 400 GLN A C 1
ATOM 2969 O O . GLN A 1 400 ? 18.199 8.637 -25.081 1.00 97.38 400 GLN A O 1
ATOM 2974 N N . ALA A 1 401 ? 17.831 10.248 -23.560 1.00 97.75 401 ALA A N 1
ATOM 2975 C CA . ALA A 1 401 ? 17.946 11.358 -24.504 1.00 97.75 401 ALA A CA 1
ATOM 2976 C C . ALA A 1 401 ? 19.339 11.424 -25.166 1.00 97.75 401 ALA A C 1
ATOM 2978 O O . ALA A 1 401 ? 19.446 11.638 -26.375 1.00 97.75 401 ALA A O 1
ATOM 2979 N N . GLU A 1 402 ? 20.409 11.189 -24.400 1.00 98.06 402 GLU A N 1
ATOM 2980 C CA . GLU A 1 402 ? 21.776 11.083 -24.924 1.00 98.06 402 GLU A CA 1
ATOM 2981 C C . GLU A 1 402 ? 21.900 9.914 -25.910 1.00 98.06 402 GLU A C 1
ATOM 2983 O O . GLU A 1 402 ? 22.298 10.134 -27.053 1.00 98.06 402 GLU A O 1
ATOM 2988 N N . MET A 1 403 ? 21.465 8.706 -25.535 1.00 97.31 403 MET A N 1
ATOM 2989 C CA . MET A 1 403 ? 21.475 7.532 -26.419 1.00 97.31 403 MET A CA 1
ATOM 2990 C C . MET A 1 403 ? 20.653 7.751 -27.695 1.00 97.31 403 MET A C 1
ATOM 2992 O O . MET A 1 403 ? 21.070 7.331 -28.771 1.00 97.31 403 MET A O 1
ATOM 2996 N N . GLU A 1 404 ? 19.498 8.414 -27.621 1.00 98.12 404 GLU A N 1
ATOM 2997 C CA . GLU A 1 404 ? 18.696 8.750 -28.802 1.00 98.12 404 GLU A CA 1
ATOM 2998 C C . GLU A 1 404 ? 19.432 9.712 -29.740 1.00 98.12 404 GLU A C 1
ATOM 3000 O O . GLU A 1 404 ? 19.395 9.536 -30.966 1.00 98.12 404 GLU A O 1
ATOM 3005 N N . SER A 1 405 ? 20.132 10.700 -29.173 1.00 98.06 405 SER A N 1
ATOM 3006 C CA . SER A 1 405 ? 20.959 11.639 -29.930 1.00 98.06 405 SER A CA 1
ATOM 3007 C C . SER A 1 405 ? 22.163 10.947 -30.569 1.00 98.06 405 SER A C 1
ATOM 3009 O O . SER A 1 405 ? 22.428 11.155 -31.753 1.00 98.06 405 SER A O 1
ATOM 3011 N N . GLU A 1 406 ? 22.823 10.043 -29.842 1.00 98.12 406 GLU A N 1
ATOM 3012 C CA . GLU A 1 406 ? 23.897 9.216 -30.374 1.00 98.12 406 GLU A CA 1
ATOM 3013 C C . GLU A 1 406 ? 23.355 8.361 -31.514 1.00 98.12 406 GLU A C 1
ATOM 3015 O O . GLU A 1 406 ? 23.844 8.468 -32.632 1.00 98.12 406 GLU A O 1
ATOM 3020 N N . LEU A 1 407 ? 22.288 7.587 -31.301 1.00 97.81 407 LEU A N 1
ATOM 3021 C CA . LEU A 1 407 ? 21.670 6.759 -32.340 1.00 97.81 407 LEU A CA 1
ATOM 3022 C C . LEU A 1 407 ? 21.303 7.559 -33.594 1.00 97.81 407 LEU A C 1
ATOM 3024 O O . LEU A 1 407 ? 21.378 7.030 -34.702 1.00 97.81 407 LEU A O 1
ATOM 3028 N N . ARG A 1 408 ? 20.918 8.831 -33.448 1.00 98.00 408 ARG A N 1
ATOM 3029 C CA . ARG A 1 408 ? 20.711 9.727 -34.588 1.00 98.00 408 ARG A CA 1
ATOM 3030 C C . ARG A 1 408 ? 22.020 10.010 -35.326 1.00 98.00 408 ARG A C 1
ATOM 3032 O O . ARG A 1 408 ? 22.047 9.858 -36.543 1.00 98.00 408 ARG A O 1
ATOM 3039 N N . VAL A 1 409 ? 23.093 10.350 -34.617 1.00 97.75 409 VAL A N 1
ATOM 3040 C CA . VAL A 1 409 ? 24.429 10.535 -35.207 1.00 97.75 409 VAL A CA 1
ATOM 3041 C C . VAL A 1 409 ? 24.925 9.247 -35.874 1.00 97.75 409 VAL A C 1
ATOM 3043 O O . VAL A 1 409 ? 25.460 9.306 -36.978 1.00 97.75 409 VAL A O 1
ATOM 3046 N N . TRP A 1 410 ? 24.704 8.079 -35.265 1.00 97.94 410 TRP A N 1
ATOM 3047 C CA . TRP A 1 410 ? 25.045 6.781 -35.856 1.00 97.94 410 TRP A CA 1
ATOM 3048 C C . TRP A 1 410 ? 24.244 6.506 -37.135 1.00 97.94 410 TRP A C 1
ATOM 3050 O O . TRP A 1 410 ? 24.816 6.017 -38.105 1.00 97.94 410 TRP A O 1
ATOM 3060 N N . ARG A 1 411 ? 22.951 6.862 -37.182 1.00 97.81 411 ARG A N 1
ATOM 3061 C CA . ARG A 1 411 ? 22.134 6.763 -38.405 1.00 97.81 411 ARG A CA 1
ATOM 3062 C C . ARG A 1 411 ? 22.642 7.682 -39.512 1.00 97.81 411 ARG A C 1
ATOM 3064 O O . ARG A 1 411 ? 22.848 7.215 -40.624 1.00 97.81 411 ARG A O 1
ATOM 3071 N N . GLU A 1 412 ? 22.897 8.950 -39.201 1.00 98.00 412 GLU A N 1
ATOM 3072 C CA . GLU A 1 412 ? 23.445 9.915 -40.167 1.00 98.00 412 GLU A CA 1
ATOM 3073 C C . GLU A 1 412 ? 24.853 9.499 -40.640 1.00 98.00 412 GLU A C 1
ATOM 3075 O O . GLU A 1 412 ? 25.214 9.683 -41.801 1.00 98.00 412 GLU A O 1
ATOM 3080 N N . GLY A 1 413 ? 25.663 8.917 -39.751 1.00 98.00 413 GLY A N 1
ATOM 3081 C CA . GLY A 1 413 ? 26.962 8.342 -40.087 1.00 98.00 413 GLY A CA 1
ATOM 3082 C C . GLY A 1 413 ? 26.844 7.134 -41.017 1.00 98.00 413 GLY A C 1
ATOM 3083 O O . GLY A 1 413 ? 27.591 7.045 -41.988 1.00 98.00 413 GLY A O 1
ATOM 3084 N N . LEU A 1 414 ? 25.889 6.236 -40.759 1.00 98.19 414 LEU A N 1
ATOM 3085 C CA . LEU A 1 414 ? 25.631 5.068 -41.600 1.00 98.19 414 LEU A CA 1
ATOM 3086 C C . LEU A 1 414 ? 25.118 5.467 -42.988 1.00 98.19 414 LEU A C 1
ATOM 3088 O O . LEU A 1 414 ? 25.587 4.906 -43.968 1.00 98.19 414 LEU A O 1
ATOM 3092 N N . GLU A 1 415 ? 24.238 6.465 -43.080 1.00 98.19 415 GLU A N 1
ATOM 3093 C CA . GLU A 1 415 ? 23.746 7.006 -44.355 1.00 98.19 415 GLU A CA 1
ATOM 3094 C C . GLU A 1 415 ? 24.891 7.589 -45.199 1.00 98.19 415 GLU A C 1
ATOM 3096 O O . GLU A 1 415 ? 25.015 7.281 -46.382 1.00 98.19 415 GLU A O 1
ATOM 3101 N N . LYS A 1 416 ? 25.806 8.348 -44.580 1.00 98.00 416 LYS A N 1
ATOM 3102 C CA . LYS A 1 416 ? 27.014 8.850 -45.260 1.00 98.00 416 LYS A CA 1
ATOM 3103 C C . LYS A 1 416 ? 27.934 7.722 -45.721 1.00 98.00 416 LYS A C 1
ATOM 3105 O O . LYS A 1 416 ? 28.534 7.818 -46.789 1.00 98.00 416 LYS A O 1
ATOM 3110 N N . VAL A 1 417 ? 28.074 6.663 -44.920 1.00 98.00 417 VAL A N 1
ATOM 3111 C CA . VAL A 1 417 ? 28.861 5.482 -45.303 1.00 98.00 417 VAL A CA 1
ATOM 3112 C C . VAL A 1 417 ? 28.182 4.734 -46.450 1.00 98.00 417 VAL A C 1
ATOM 3114 O O . VAL A 1 417 ? 28.869 4.337 -47.384 1.00 98.00 417 VAL A O 1
ATOM 3117 N N . GLU A 1 418 ? 26.861 4.577 -46.429 1.00 97.31 418 GLU A N 1
ATOM 3118 C CA . GLU A 1 418 ? 26.094 3.961 -47.513 1.00 97.31 418 GLU A CA 1
ATOM 3119 C C . GLU A 1 418 ? 26.228 4.760 -48.814 1.00 97.31 418 GLU A C 1
ATOM 3121 O O . GLU A 1 418 ? 26.514 4.185 -49.866 1.00 97.31 418 GLU A O 1
ATOM 3126 N N . GLU A 1 419 ? 26.120 6.088 -48.746 1.00 97.81 419 GLU A N 1
ATOM 3127 C CA . GLU A 1 419 ? 26.333 6.964 -49.896 1.00 97.81 419 GLU A CA 1
ATOM 3128 C C . GLU A 1 419 ? 27.765 6.854 -50.435 1.00 97.81 419 GLU A C 1
ATOM 3130 O O . GLU A 1 419 ? 27.953 6.673 -51.641 1.00 97.81 419 GLU A O 1
ATOM 3135 N N . ALA A 1 420 ? 28.772 6.876 -49.556 1.00 97.56 420 ALA A N 1
ATOM 3136 C CA . ALA A 1 420 ? 30.171 6.709 -49.941 1.00 97.56 420 ALA A CA 1
ATOM 3137 C C . ALA A 1 420 ? 30.447 5.323 -50.548 1.00 97.56 420 ALA A C 1
ATOM 3139 O O . ALA A 1 420 ? 31.219 5.207 -51.500 1.00 97.56 420 ALA A O 1
ATOM 3140 N N . VAL A 1 421 ? 29.809 4.262 -50.043 1.00 97.31 421 VAL A N 1
ATOM 3141 C CA . VAL A 1 421 ? 29.907 2.904 -50.602 1.00 97.31 421 VAL A CA 1
ATOM 3142 C C . VAL A 1 421 ? 29.216 2.823 -51.960 1.00 97.31 421 VAL A C 1
ATOM 3144 O O . VAL A 1 421 ? 29.759 2.194 -52.867 1.00 97.31 421 VAL A O 1
ATOM 3147 N N . ARG A 1 422 ? 28.068 3.483 -52.149 1.00 97.31 422 ARG A N 1
ATOM 3148 C CA . ARG A 1 422 ? 27.394 3.574 -53.452 1.00 97.31 422 ARG A CA 1
ATOM 3149 C C . ARG A 1 422 ? 28.262 4.315 -54.467 1.00 97.31 422 ARG A C 1
ATOM 3151 O O . ARG A 1 422 ? 28.482 3.802 -55.562 1.00 97.31 422 ARG A O 1
ATOM 3158 N N . GLU A 1 423 ? 28.795 5.481 -54.105 1.00 96.88 423 GLU A N 1
ATOM 3159 C CA . GLU A 1 423 ? 29.684 6.259 -54.973 1.00 96.88 423 GLU A CA 1
ATOM 3160 C C . GLU A 1 423 ? 30.967 5.480 -55.299 1.00 96.88 423 GLU A C 1
ATOM 3162 O O . GLU A 1 423 ? 31.369 5.396 -56.462 1.00 96.88 423 GLU A O 1
ATOM 3167 N N . SER A 1 424 ? 31.572 4.837 -54.295 1.00 95.81 424 SER A N 1
ATOM 3168 C CA . SER A 1 424 ? 32.729 3.957 -54.476 1.00 95.81 424 SER A CA 1
ATOM 3169 C C . SER A 1 424 ? 32.398 2.762 -55.372 1.00 95.81 424 SER A C 1
ATOM 3171 O O . SER A 1 424 ? 33.186 2.424 -56.251 1.00 95.81 424 SER A O 1
ATOM 3173 N N . GLY A 1 425 ? 31.216 2.159 -55.226 1.00 96.31 425 GLY A N 1
ATOM 3174 C CA . GLY A 1 425 ? 30.728 1.070 -56.070 1.00 96.31 425 GLY A CA 1
ATOM 3175 C C . GLY A 1 425 ? 30.552 1.492 -57.529 1.00 96.31 425 GLY A C 1
ATOM 3176 O O . GLY A 1 425 ? 30.983 0.778 -58.435 1.00 96.31 425 GLY A O 1
ATOM 3177 N N . GLU A 1 426 ? 29.999 2.679 -57.778 1.00 96.12 426 GLU A N 1
ATOM 3178 C CA . GLU A 1 426 ? 29.893 3.247 -59.125 1.00 96.12 426 GLU A CA 1
ATOM 3179 C C . GLU A 1 426 ? 31.263 3.584 -59.722 1.00 96.12 426 GLU A C 1
ATOM 3181 O O . GLU A 1 426 ? 31.524 3.264 -60.885 1.00 96.12 426 GLU A O 1
ATOM 3186 N N . ALA A 1 427 ? 32.151 4.213 -58.948 1.00 95.81 427 ALA A N 1
ATOM 3187 C CA . ALA A 1 427 ? 33.508 4.535 -59.375 1.00 95.81 427 ALA A CA 1
ATOM 3188 C C . ALA A 1 427 ? 34.313 3.262 -59.672 1.00 95.81 427 ALA A C 1
ATOM 3190 O O . ALA A 1 427 ? 34.967 3.172 -60.711 1.00 95.81 427 ALA A O 1
ATOM 3191 N N . ASN A 1 428 ? 34.204 2.243 -58.820 1.00 95.19 428 ASN A N 1
ATOM 3192 C CA . ASN A 1 428 ? 34.834 0.947 -59.027 1.00 95.19 428 ASN A CA 1
ATOM 3193 C C . ASN A 1 428 ? 34.220 0.201 -60.221 1.00 95.19 428 ASN A C 1
ATOM 3195 O O . ASN A 1 428 ? 34.948 -0.429 -60.977 1.00 95.19 428 ASN A O 1
ATOM 3199 N N . GLY A 1 429 ? 32.912 0.326 -60.464 1.00 95.75 429 GLY A N 1
ATOM 3200 C CA . GLY A 1 429 ? 32.262 -0.198 -61.667 1.00 95.75 429 GLY A CA 1
ATOM 3201 C C . GLY A 1 429 ? 32.752 0.482 -62.951 1.00 95.75 429 GLY A C 1
ATOM 3202 O O . GLY A 1 429 ? 33.000 -0.190 -63.952 1.00 95.75 429 GLY A O 1
ATOM 3203 N N . ARG A 1 430 ? 32.951 1.809 -62.933 1.00 95.50 430 ARG A N 1
ATOM 3204 C CA . ARG A 1 430 ? 33.568 2.555 -64.047 1.00 95.50 430 ARG A CA 1
ATOM 3205 C C . ARG A 1 430 ? 35.020 2.123 -64.262 1.00 95.50 430 ARG A C 1
ATOM 3207 O O . ARG A 1 430 ? 35.389 1.809 -65.390 1.00 95.50 430 ARG A O 1
ATOM 3214 N N . ASN A 1 431 ? 35.812 2.037 -63.194 1.00 94.75 431 ASN A N 1
ATOM 3215 C CA . ASN A 1 431 ? 37.197 1.568 -63.256 1.00 94.75 431 ASN A CA 1
ATOM 3216 C C . ASN A 1 431 ? 37.278 0.120 -63.756 1.00 94.75 431 ASN A C 1
ATOM 3218 O O . ASN A 1 431 ? 38.113 -0.186 -64.600 1.00 94.75 431 ASN A O 1
ATOM 3222 N N . GLY A 1 432 ? 36.374 -0.751 -63.306 1.00 96.00 432 GLY A N 1
ATOM 3223 C CA . GLY A 1 432 ? 36.258 -2.134 -63.756 1.00 96.00 432 GLY A CA 1
ATOM 3224 C C . GLY A 1 432 ? 36.023 -2.233 -65.260 1.00 96.00 432 GLY A C 1
ATOM 3225 O O . GLY A 1 432 ? 36.729 -2.982 -65.921 1.00 96.00 432 GLY A O 1
ATOM 3226 N N . LYS A 1 433 ? 35.128 -1.410 -65.826 1.00 95.88 433 LYS A N 1
ATOM 3227 C CA . LYS A 1 433 ? 34.913 -1.330 -67.286 1.00 95.88 433 LYS A CA 1
ATOM 3228 C C . LYS A 1 433 ? 36.150 -0.842 -68.041 1.00 95.88 433 LYS A C 1
ATOM 3230 O O . LYS A 1 433 ? 36.438 -1.334 -69.127 1.00 95.88 433 LYS A O 1
ATOM 3235 N N . VAL A 1 434 ? 36.886 0.122 -67.485 1.00 95.88 434 VAL A N 1
ATOM 3236 C CA . VAL A 1 434 ? 38.143 0.607 -68.085 1.00 95.88 434 VAL A CA 1
ATOM 3237 C C . VAL A 1 434 ? 39.196 -0.502 -68.091 1.00 95.88 434 VAL A C 1
ATOM 3239 O O . VAL A 1 434 ? 39.816 -0.754 -69.122 1.00 95.88 434 VAL A O 1
ATOM 3242 N N . VAL A 1 435 ? 39.359 -1.207 -66.969 1.00 95.06 435 VAL A N 1
ATOM 3243 C CA . VAL A 1 435 ? 40.282 -2.343 -66.857 1.00 95.06 435 VAL A CA 1
ATOM 3244 C C . VAL A 1 435 ? 39.845 -3.498 -67.760 1.00 95.06 435 VAL A C 1
ATOM 3246 O O . VAL A 1 435 ? 40.690 -4.084 -68.425 1.00 95.06 435 VAL A O 1
ATOM 3249 N N . GLU A 1 436 ? 38.550 -3.799 -67.853 1.00 94.38 436 GLU A N 1
ATOM 3250 C CA . GLU A 1 436 ? 38.000 -4.783 -68.792 1.00 94.38 436 GLU A CA 1
ATOM 3251 C C . GLU A 1 436 ? 38.316 -4.402 -70.243 1.00 94.38 436 GLU A C 1
ATOM 3253 O O . GLU A 1 436 ? 38.757 -5.254 -71.012 1.00 94.38 436 GLU A O 1
ATOM 3258 N N . GLY A 1 437 ? 38.189 -3.120 -70.600 1.00 95.75 437 GLY A N 1
ATOM 3259 C CA . GLY A 1 437 ? 38.616 -2.593 -71.896 1.00 95.75 437 GLY A CA 1
ATOM 3260 C C . GLY A 1 437 ? 40.105 -2.829 -72.155 1.00 95.75 437 GLY A C 1
ATOM 3261 O O . GLY A 1 437 ? 40.469 -3.389 -73.188 1.00 95.75 437 GLY A O 1
ATOM 3262 N N . TRP A 1 438 ? 40.970 -2.499 -71.192 1.00 95.31 438 TRP A N 1
ATOM 3263 C CA . TRP A 1 438 ? 42.413 -2.750 -71.297 1.00 95.31 438 TRP A CA 1
ATOM 3264 C C . TRP A 1 438 ? 42.753 -4.240 -71.406 1.00 95.31 438 TRP A C 1
ATOM 3266 O O . TRP A 1 438 ? 43.620 -4.619 -72.194 1.00 95.31 438 TRP A O 1
ATOM 3276 N N . VAL A 1 439 ? 42.071 -5.101 -70.648 1.00 95.69 439 VAL A N 1
ATOM 3277 C CA . VAL A 1 439 ? 42.231 -6.560 -70.719 1.00 95.69 439 VAL A CA 1
ATOM 3278 C C . VAL A 1 439 ? 41.725 -7.090 -72.058 1.00 95.69 439 VAL A C 1
ATOM 3280 O O . VAL A 1 439 ? 42.372 -7.953 -72.644 1.00 95.69 439 VAL A O 1
ATOM 3283 N N . GLY A 1 440 ? 40.624 -6.557 -72.585 1.00 95.44 440 GLY A N 1
ATOM 3284 C CA . GLY A 1 440 ? 40.094 -6.888 -73.905 1.00 95.44 440 GLY A CA 1
ATOM 3285 C C . GLY A 1 440 ? 41.055 -6.503 -75.030 1.00 95.44 440 GLY A C 1
ATOM 3286 O O . GLY A 1 440 ? 41.347 -7.321 -75.903 1.00 95.44 440 GLY A O 1
ATOM 3287 N N . GLU A 1 441 ? 41.626 -5.299 -74.979 1.00 94.44 441 GLU A N 1
ATOM 3288 C CA . GLU A 1 441 ? 42.674 -4.856 -75.904 1.00 94.44 441 GLU A CA 1
ATOM 3289 C C . GLU A 1 441 ? 43.941 -5.708 -75.792 1.00 94.44 441 GLU A C 1
ATOM 3291 O O . GLU A 1 441 ? 44.561 -6.049 -76.803 1.00 94.44 441 GLU A O 1
ATOM 3296 N N . LEU A 1 442 ? 44.345 -6.067 -74.569 1.00 94.06 442 LEU A N 1
ATOM 3297 C CA . LEU A 1 442 ? 45.482 -6.951 -74.334 1.00 94.06 442 LEU A CA 1
ATOM 3298 C C . LEU A 1 442 ? 45.206 -8.354 -74.887 1.00 94.06 442 LEU A C 1
ATOM 3300 O O . LEU A 1 442 ? 46.049 -8.894 -75.5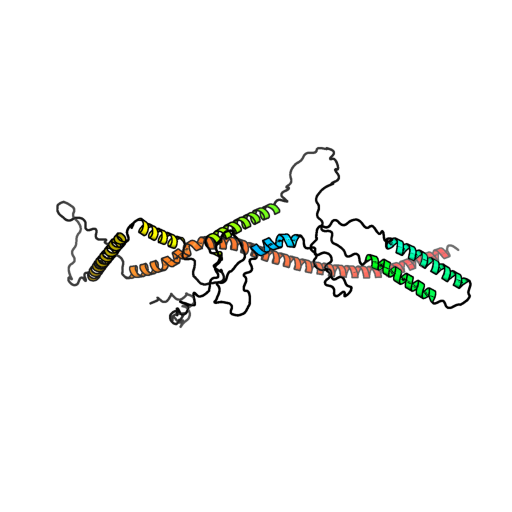97 1.00 94.06 442 LEU A O 1
ATOM 3304 N N . ARG A 1 443 ? 44.012 -8.908 -74.650 1.00 92.88 443 ARG A N 1
ATOM 3305 C CA . ARG A 1 443 ? 43.564 -10.194 -75.200 1.00 92.88 443 ARG A CA 1
ATOM 3306 C C . ARG A 1 443 ? 43.561 -10.170 -76.724 1.00 92.88 443 ARG A C 1
ATOM 3308 O O . ARG A 1 443 ? 44.091 -11.090 -77.335 1.00 92.88 443 ARG A O 1
ATOM 3315 N N . GLY A 1 444 ? 43.055 -9.101 -77.338 1.00 92.81 444 GLY A N 1
ATOM 3316 C CA . GLY A 1 444 ? 43.081 -8.927 -78.790 1.00 92.81 444 GLY A CA 1
ATOM 3317 C C . GLY A 1 444 ? 44.500 -8.810 -79.356 1.00 92.81 444 GLY A C 1
ATOM 3318 O O . GLY A 1 444 ? 44.785 -9.352 -80.423 1.00 92.81 444 GLY A O 1
ATOM 3319 N N . ARG A 1 445 ? 45.421 -8.144 -78.646 1.00 91.88 445 ARG A N 1
ATOM 3320 C CA . ARG A 1 445 ? 46.845 -8.115 -79.024 1.00 91.88 445 ARG A CA 1
ATOM 3321 C C . ARG A 1 445 ? 47.498 -9.491 -78.910 1.00 91.88 445 ARG A C 1
ATOM 3323 O O . ARG A 1 445 ? 48.226 -9.874 -79.818 1.00 91.88 445 ARG A O 1
ATOM 3330 N N . VAL A 1 446 ? 47.216 -10.239 -77.844 1.00 92.12 446 VAL A N 1
ATOM 3331 C CA . VAL A 1 446 ? 47.721 -11.609 -77.657 1.00 92.12 446 VAL A CA 1
ATOM 3332 C C . VAL A 1 446 ? 47.175 -12.548 -78.734 1.00 92.12 446 VAL A C 1
ATOM 3334 O O . VAL A 1 446 ? 47.940 -13.314 -79.305 1.00 92.12 446 VAL A O 1
ATOM 3337 N N . GLU A 1 447 ? 45.892 -12.453 -79.086 1.00 91.06 447 GLU A N 1
ATOM 3338 C CA . GLU A 1 447 ? 45.291 -13.277 -80.143 1.00 91.06 447 GLU A CA 1
ATOM 3339 C C . GLU A 1 447 ? 45.891 -12.982 -81.529 1.00 91.06 447 GLU A C 1
ATOM 3341 O O . GLU A 1 447 ? 46.112 -13.902 -82.312 1.00 91.06 447 GLU A O 1
ATOM 3346 N N . LYS A 1 448 ? 46.228 -11.717 -81.818 1.00 86.94 448 LYS A N 1
ATOM 3347 C CA . LYS A 1 448 ? 46.951 -11.330 -83.045 1.00 86.94 448 LYS A CA 1
ATOM 3348 C C . LYS A 1 448 ? 48.404 -11.810 -83.074 1.00 86.94 448 LYS A C 1
ATOM 3350 O O . LYS A 1 448 ? 48.936 -12.009 -84.156 1.00 86.94 448 LYS A O 1
ATOM 3355 N N . LEU A 1 449 ? 49.042 -11.950 -81.912 1.00 80.88 449 LEU A N 1
ATOM 3356 C CA . LEU A 1 449 ? 50.411 -12.464 -81.782 1.00 80.88 449 LEU A CA 1
ATOM 3357 C C . LEU A 1 449 ? 50.470 -14.000 -81.752 1.00 80.88 449 LEU A C 1
ATOM 3359 O O . LEU A 1 449 ? 51.532 -14.566 -81.984 1.00 80.88 449 LEU A O 1
ATOM 3363 N N . GLY A 1 450 ? 49.354 -14.665 -81.445 1.00 68.81 450 GLY A N 1
ATOM 3364 C CA . GLY A 1 450 ? 49.239 -16.122 -81.354 1.00 68.81 450 GLY A CA 1
ATOM 3365 C C . GLY A 1 450 ? 48.771 -16.830 -82.632 1.00 68.81 450 GLY A C 1
ATOM 3366 O O . GLY A 1 450 ? 48.459 -18.018 -82.553 1.00 68.81 450 GLY A O 1
ATOM 3367 N N . ARG A 1 451 ? 48.686 -16.135 -83.775 1.00 51.78 451 ARG A N 1
ATOM 3368 C CA . ARG A 1 451 ? 48.426 -16.725 -85.101 1.00 51.78 451 ARG A CA 1
ATOM 3369 C C . ARG A 1 451 ? 49.634 -16.626 -86.012 1.00 51.78 451 ARG A C 1
ATOM 3371 O O . ARG A 1 451 ? 50.279 -15.555 -85.997 1.00 51.78 451 ARG A O 1
#

Foldseek 3Di:
DDDQDDDDPVQVPDPPRDSPDPDDDDPPPVPVVDPDPPPPPPDPDDDDDDDDDDDDPPPDVPPDPDPDPPDDDDPVVVCVVCVVVVVQWDPPPQDPDPDPPDDRDHTDRDDPDDDDDDPPPPPPPVNVLVVVVVVLVVVVVVVVVVCVVDPDDPDPVVVVSVVVVVVSVVVVVVVVVPPPDDPPPDDDDDDDDDDDDDDDDDDDDDDDDDPDPDPVVVVVVVVVVVVVVVVVVVVVCVVVVVVVPDPVPPPPPPPPPVVVVVVVVVVVVVCCVVCVDPVVVVVVVVVVVVVVVVVVVVVVVVVVVPDPPDDDDDDDDDDDDDDDDDDDDDDDDDPPDPPPPPPQDPVNVVVVVVVVVCVVVVVVCVVVPVVVVVVVVVVVVVVVVVVVVVVVVVVVVVVVVVVVVVVVVVVVVVVVVVVVVVVVVVVVVVVVVVVVVVVVVVVVVVVVVVD

Organism: NCBI:txid1276532